Protein AF-A0AAD8AM07-F1 (afdb_monomer_lite)

Radius of gyration: 52.36 Å; chains: 1; bounding box: 135×68×161 Å

Organism: Diploptera punctata (NCBI:txid6984)

Structure (mmCIF, N/CA/C/O backbone):
data_AF-A0AAD8AM07-F1
#
_entry.id   AF-A0AAD8AM07-F1
#
loop_
_atom_site.group_PDB
_atom_site.id
_atom_site.type_symbol
_atom_site.label_atom_id
_atom_site.label_alt_id
_atom_site.label_comp_id
_atom_site.label_asym_id
_atom_site.label_entity_id
_atom_site.label_seq_id
_atom_site.pdbx_PDB_ins_code
_atom_site.Cartn_x
_atom_site.Cartn_y
_atom_site.Cartn_z
_atom_site.occupancy
_atom_site.B_iso_or_equiv
_atom_site.auth_seq_id
_atom_site.auth_comp_id
_atom_site.auth_asym_id
_atom_site.auth_atom_id
_atom_site.pdbx_PDB_model_num
ATOM 1 N N . MET A 1 1 ? 21.925 -4.176 28.863 1.00 53.84 1 MET A N 1
ATOM 2 C CA . MET A 1 1 ? 21.696 -4.651 27.479 1.00 53.84 1 MET A CA 1
ATOM 3 C C . MET A 1 1 ? 23.052 -4.731 26.820 1.00 53.84 1 MET A C 1
ATOM 5 O O . MET A 1 1 ? 23.586 -3.707 26.420 1.00 53.84 1 MET A O 1
ATOM 9 N N . GLU A 1 2 ? 23.644 -5.914 26.794 1.00 59.56 2 GLU A N 1
ATOM 10 C CA . GLU A 1 2 ? 24.938 -6.110 26.145 1.00 59.56 2 GLU A CA 1
ATOM 11 C C . GLU A 1 2 ? 24.680 -6.380 24.666 1.00 59.56 2 GLU A C 1
ATOM 13 O O . GLU A 1 2 ? 23.979 -7.328 24.315 1.00 59.56 2 GLU A O 1
ATOM 18 N N . ILE A 1 3 ? 25.144 -5.476 23.810 1.00 79.44 3 ILE A N 1
ATOM 19 C CA . ILE A 1 3 ? 25.197 -5.637 22.352 1.00 79.44 3 ILE A CA 1
ATOM 20 C C . ILE A 1 3 ? 26.490 -6.398 22.045 1.00 79.44 3 ILE A C 1
ATOM 22 O O . ILE A 1 3 ? 27.458 -6.244 22.787 1.00 79.44 3 ILE A O 1
ATOM 26 N N . SER A 1 4 ? 26.508 -7.207 20.989 1.00 85.19 4 SER A N 1
ATOM 27 C CA . SER A 1 4 ? 27.711 -7.905 20.544 1.00 85.19 4 SER A CA 1
ATOM 28 C C . SER A 1 4 ? 28.876 -6.931 20.337 1.00 85.19 4 SER A C 1
ATOM 30 O O . SER A 1 4 ? 28.717 -5.853 19.753 1.00 85.19 4 SER A O 1
ATOM 32 N N . ASP A 1 5 ? 30.066 -7.316 20.798 1.00 84.88 5 ASP A N 1
ATOM 33 C CA . ASP A 1 5 ? 31.263 -6.474 20.680 1.00 84.88 5 ASP A CA 1
ATOM 34 C C . ASP A 1 5 ? 31.643 -6.205 19.219 1.00 84.88 5 ASP A C 1
ATOM 36 O O . ASP A 1 5 ? 32.166 -5.140 18.897 1.00 84.88 5 ASP A O 1
ATOM 40 N N . SER A 1 6 ? 31.260 -7.109 18.311 1.00 86.88 6 SER A N 1
ATOM 41 C CA . SER A 1 6 ? 31.355 -6.911 16.863 1.00 86.88 6 SER A CA 1
ATOM 42 C C . SER A 1 6 ? 30.524 -5.715 16.381 1.00 86.88 6 SER A C 1
ATOM 44 O O . SER A 1 6 ? 31.067 -4.814 15.743 1.00 86.88 6 SER A O 1
ATOM 46 N N . VAL A 1 7 ? 29.230 -5.644 16.720 1.00 87.38 7 VAL A N 1
ATOM 47 C CA . VAL A 1 7 ? 28.368 -4.523 16.299 1.00 87.38 7 VAL A CA 1
ATOM 48 C C . VAL A 1 7 ? 28.801 -3.223 16.974 1.00 87.38 7 VAL A C 1
ATOM 50 O O . VAL A 1 7 ? 28.766 -2.163 16.351 1.00 87.38 7 VAL A O 1
ATOM 53 N N . ARG A 1 8 ? 29.255 -3.287 18.230 1.00 88.81 8 ARG A N 1
ATOM 54 C CA . ARG A 1 8 ? 29.805 -2.129 18.946 1.00 88.81 8 ARG A CA 1
ATOM 55 C C . ARG A 1 8 ? 31.060 -1.579 18.255 1.00 88.81 8 ARG A C 1
ATOM 57 O O . ARG A 1 8 ? 31.138 -0.372 18.039 1.00 88.81 8 ARG A O 1
ATOM 64 N N . SER A 1 9 ? 31.993 -2.447 17.868 1.00 91.69 9 SER A N 1
ATOM 65 C CA . SER A 1 9 ? 33.208 -2.076 17.131 1.00 91.69 9 SER A CA 1
ATOM 66 C C . SER A 1 9 ? 32.884 -1.465 15.760 1.00 91.69 9 SER A C 1
ATOM 68 O O . SER A 1 9 ? 33.387 -0.393 15.422 1.00 91.69 9 SER A O 1
ATOM 70 N N . ASP A 1 10 ? 31.950 -2.067 15.014 1.00 91.81 10 ASP A N 1
ATOM 71 C CA . ASP A 1 10 ? 31.496 -1.564 13.710 1.00 91.81 10 ASP A CA 1
ATOM 72 C C . ASP A 1 10 ? 30.882 -0.155 13.807 1.00 91.81 10 ASP A C 1
ATOM 74 O O . ASP A 1 10 ? 31.131 0.698 12.949 1.00 91.81 10 ASP A O 1
ATOM 78 N N . ILE A 1 11 ? 30.097 0.111 14.860 1.00 92.62 11 ILE A N 1
ATOM 79 C CA . ILE A 1 11 ? 29.501 1.432 15.120 1.00 92.62 11 ILE A CA 1
ATOM 80 C C . ILE A 1 11 ? 30.588 2.479 15.372 1.00 92.62 11 ILE A C 1
ATOM 82 O O . ILE A 1 11 ? 30.528 3.569 14.802 1.00 92.62 11 ILE A O 1
ATOM 86 N N . LEU A 1 12 ? 31.584 2.162 16.199 1.00 93.19 12 LEU A N 1
ATOM 87 C CA . LEU A 1 12 ? 32.677 3.090 16.493 1.00 93.19 12 LEU A CA 1
ATOM 88 C C . LEU A 1 12 ? 33.523 3.367 15.244 1.00 93.19 12 LEU A C 1
ATOM 90 O O . LEU A 1 12 ? 33.854 4.519 14.960 1.00 93.19 12 LEU A O 1
ATOM 94 N N . ASN A 1 13 ? 33.806 2.332 14.450 1.00 94.25 13 ASN A N 1
ATOM 95 C CA . ASN A 1 13 ? 34.569 2.460 13.214 1.00 94.25 13 ASN A CA 1
ATOM 96 C C . ASN A 1 13 ? 33.844 3.345 12.184 1.00 94.25 13 ASN A C 1
ATOM 98 O O . ASN A 1 13 ? 34.435 4.283 11.648 1.00 94.25 13 ASN A O 1
ATOM 102 N N . ILE A 1 14 ? 32.543 3.120 11.947 1.00 94.25 14 ILE A N 1
ATOM 103 C CA . ILE A 1 14 ? 31.789 3.929 10.976 1.00 94.25 14 ILE A CA 1
ATOM 104 C C . ILE A 1 14 ? 31.602 5.376 11.446 1.00 94.25 14 ILE A C 1
ATOM 106 O O . ILE A 1 14 ? 31.634 6.296 10.630 1.00 94.25 14 ILE A O 1
ATOM 110 N N . GLN A 1 15 ? 31.456 5.601 12.755 1.00 93.38 15 GLN A N 1
ATOM 111 C CA . GLN A 1 15 ? 31.396 6.947 13.328 1.00 93.38 15 GLN A CA 1
ATOM 112 C C . GLN A 1 15 ? 32.715 7.700 13.138 1.00 93.38 15 GLN A C 1
ATOM 114 O O . GLN A 1 15 ? 32.693 8.873 12.761 1.00 93.38 15 GLN A O 1
ATOM 119 N N . ASN A 1 16 ? 33.854 7.031 13.339 1.00 95.19 16 ASN A N 1
ATOM 120 C CA . ASN A 1 16 ? 35.164 7.633 13.110 1.00 95.19 16 ASN A CA 1
ATOM 121 C C . ASN A 1 16 ? 35.381 7.957 11.619 1.00 95.19 16 ASN A C 1
ATOM 123 O O . ASN A 1 16 ? 35.756 9.076 11.275 1.00 95.19 16 ASN A O 1
ATOM 127 N N . GLN A 1 17 ? 35.039 7.028 10.719 1.00 94.38 17 GLN A N 1
ATOM 128 C CA . GLN A 1 17 ? 35.132 7.252 9.271 1.00 94.38 17 GLN A CA 1
ATOM 129 C C . GLN A 1 17 ? 34.237 8.407 8.796 1.00 94.38 17 GLN A C 1
ATOM 131 O O . GLN A 1 17 ? 34.683 9.240 8.010 1.00 94.38 17 GLN A O 1
ATOM 136 N N . LEU A 1 18 ? 33.001 8.510 9.300 1.00 95.12 18 LEU A N 1
ATOM 137 C CA . LEU A 1 18 ? 32.103 9.628 8.987 1.00 95.12 18 LEU A CA 1
ATOM 138 C C . LEU A 1 18 ? 32.653 10.961 9.492 1.00 95.12 18 LEU A C 1
ATOM 140 O O . LEU A 1 18 ? 32.603 11.953 8.769 1.00 95.12 18 LEU A O 1
ATOM 144 N N . LYS A 1 19 ? 33.208 10.989 10.708 1.00 95.69 19 LYS A N 1
ATOM 145 C CA . LYS A 1 19 ? 33.821 12.194 11.276 1.00 95.69 19 LYS A CA 1
ATOM 146 C C . LYS A 1 19 ? 34.972 12.694 10.399 1.00 95.69 19 LYS A C 1
ATOM 148 O O . LYS A 1 19 ? 34.989 13.872 10.052 1.00 95.69 19 LYS A O 1
ATOM 153 N N . ILE A 1 20 ? 35.872 11.798 9.991 1.00 94.69 20 ILE A N 1
ATOM 154 C CA . ILE A 1 20 ? 37.004 12.121 9.109 1.00 94.69 20 ILE A CA 1
ATOM 155 C C . ILE A 1 20 ? 36.504 12.589 7.735 1.00 94.69 20 ILE A C 1
ATOM 157 O O . ILE A 1 20 ? 36.953 13.613 7.226 1.00 94.69 20 ILE A O 1
ATOM 161 N N . ALA A 1 21 ? 35.531 11.893 7.142 1.00 93.69 21 ALA A N 1
ATOM 162 C CA . ALA A 1 21 ? 34.984 12.254 5.835 1.00 93.69 21 ALA A CA 1
ATOM 163 C C . ALA A 1 21 ? 34.305 13.637 5.839 1.00 93.69 21 ALA A C 1
ATOM 165 O O . ALA A 1 21 ? 34.482 14.412 4.901 1.00 93.69 21 ALA A O 1
ATOM 166 N N . ILE A 1 22 ? 33.578 13.979 6.909 1.00 94.31 22 ILE A N 1
ATOM 167 C CA . ILE A 1 22 ? 32.947 15.297 7.075 1.00 94.31 22 ILE A CA 1
ATOM 168 C C . ILE A 1 22 ? 34.003 16.391 7.269 1.00 94.31 22 ILE A C 1
ATOM 170 O O . ILE A 1 22 ? 33.884 17.458 6.670 1.00 94.31 22 ILE A O 1
ATOM 174 N N . GLN A 1 23 ? 35.051 16.135 8.056 1.00 94.88 23 GLN A N 1
ATOM 175 C CA . GLN A 1 23 ? 36.167 17.075 8.213 1.00 94.88 23 GLN A CA 1
ATOM 176 C C . GLN A 1 23 ? 36.879 17.330 6.876 1.00 94.88 23 GLN A C 1
ATOM 178 O O . GLN A 1 23 ? 37.127 18.484 6.524 1.00 94.88 23 GLN A O 1
ATOM 183 N N . ASN A 1 24 ? 37.112 16.280 6.086 1.00 92.81 24 ASN A N 1
ATOM 184 C CA . ASN A 1 24 ? 37.682 16.395 4.744 1.00 92.81 24 ASN A CA 1
ATOM 185 C C . ASN A 1 24 ? 36.766 17.184 3.800 1.00 92.81 24 ASN A C 1
ATOM 187 O O . ASN A 1 24 ? 37.244 18.045 3.065 1.00 92.81 24 ASN A O 1
ATOM 191 N N . HIS A 1 25 ? 35.450 16.951 3.843 1.00 94.62 25 HIS A N 1
ATOM 192 C CA . HIS A 1 25 ? 34.481 17.718 3.056 1.00 94.62 25 HIS A CA 1
ATOM 193 C C . HIS A 1 25 ? 34.521 19.202 3.424 1.00 94.62 25 HIS A C 1
ATOM 195 O O . HIS A 1 25 ? 34.589 20.048 2.541 1.00 94.62 25 HIS A O 1
ATOM 201 N N . GLN A 1 26 ? 34.548 19.526 4.720 1.00 93.44 26 GLN A N 1
ATOM 202 C CA . GLN A 1 26 ? 34.651 20.906 5.199 1.00 93.44 26 GLN A CA 1
ATOM 203 C C . GLN A 1 26 ? 35.960 21.578 4.769 1.00 93.44 26 GLN A C 1
ATOM 205 O O . GLN A 1 26 ? 35.950 22.764 4.447 1.00 93.44 26 GLN A O 1
ATOM 210 N N . HIS A 1 27 ? 37.074 20.844 4.759 1.00 91.88 27 HIS A N 1
ATOM 211 C CA . HIS A 1 27 ? 38.362 21.354 4.294 1.00 91.88 27 HIS A CA 1
ATOM 212 C C . HIS A 1 27 ? 38.345 21.642 2.786 1.00 91.88 27 HIS A C 1
ATOM 214 O O . HIS A 1 27 ? 38.580 22.782 2.395 1.00 91.88 27 HIS A O 1
ATOM 220 N N . VAL A 1 28 ? 37.935 20.672 1.958 1.00 89.81 28 VAL A N 1
ATOM 221 C CA . VAL A 1 28 ? 37.818 20.845 0.496 1.00 89.81 28 VAL A CA 1
ATOM 222 C C . VAL A 1 28 ? 36.810 21.942 0.141 1.00 89.81 28 VAL A C 1
ATOM 224 O O . VAL A 1 28 ? 37.023 22.711 -0.791 1.00 89.81 28 VAL A O 1
ATOM 227 N N . PHE A 1 29 ? 35.721 22.063 0.901 1.00 90.94 29 PHE A N 1
ATOM 228 C CA . PHE A 1 29 ? 34.730 23.119 0.710 1.00 90.94 29 PHE A CA 1
ATOM 229 C C . PHE A 1 29 ? 35.292 24.511 1.034 1.00 90.94 29 PHE A C 1
ATOM 231 O O . PHE A 1 29 ? 35.015 25.465 0.308 1.00 90.94 29 PHE A O 1
ATOM 238 N N . LYS A 1 30 ? 36.104 24.640 2.094 1.00 89.50 30 LYS A N 1
ATOM 239 C CA . LYS A 1 30 ? 36.809 25.891 2.421 1.00 89.50 30 LYS A CA 1
ATOM 240 C C . LYS A 1 30 ? 37.814 26.268 1.330 1.00 89.50 30 LYS A C 1
ATOM 242 O O . LYS A 1 30 ? 37.826 27.423 0.926 1.00 89.50 30 LYS A O 1
ATOM 247 N N . GLU A 1 31 ? 38.586 25.309 0.819 1.00 85.31 31 GLU A N 1
ATOM 248 C CA . GLU A 1 31 ? 39.533 25.537 -0.286 1.00 85.31 31 GLU A CA 1
ATOM 249 C C . GLU A 1 31 ? 38.821 25.917 -1.594 1.00 85.31 31 GLU A C 1
ATOM 251 O O . GLU A 1 31 ? 39.222 26.859 -2.272 1.00 85.31 31 GLU A O 1
ATOM 256 N N . MET A 1 32 ? 37.701 25.260 -1.919 1.00 86.94 32 MET A N 1
ATOM 257 C CA . MET A 1 32 ? 36.869 25.614 -3.077 1.00 86.94 32 MET A CA 1
ATOM 258 C C . MET A 1 32 ? 36.262 27.020 -2.952 1.00 86.94 32 MET A C 1
ATOM 260 O O . MET A 1 32 ? 36.050 27.686 -3.963 1.00 86.94 32 MET A O 1
ATOM 264 N N . LYS A 1 33 ? 35.963 27.482 -1.731 1.00 85.44 33 LYS A N 1
ATOM 265 C CA . LYS A 1 33 ? 35.437 28.835 -1.498 1.00 85.44 33 LYS A CA 1
ATOM 266 C C . LYS A 1 33 ? 36.482 29.918 -1.791 1.00 85.44 33 LYS A C 1
ATOM 268 O O . LYS A 1 33 ? 36.090 31.010 -2.193 1.00 85.44 33 LYS A O 1
ATOM 273 N N . SER A 1 34 ? 37.767 29.613 -1.612 1.00 84.19 34 SER A N 1
ATOM 274 C CA . SER A 1 34 ? 38.872 30.501 -1.985 1.00 84.19 34 SER A CA 1
ATOM 275 C C . SER A 1 34 ? 39.080 30.546 -3.503 1.00 84.19 34 SER A C 1
ATOM 277 O O . SER A 1 34 ? 39.220 31.635 -4.045 1.00 84.19 34 SER A O 1
ATOM 279 N N . ASP A 1 35 ? 38.992 29.397 -4.192 1.00 81.31 35 ASP A N 1
ATOM 280 C CA . ASP A 1 35 ? 39.176 29.286 -5.651 1.00 81.31 35 ASP A CA 1
ATOM 281 C C . ASP A 1 35 ? 38.005 28.557 -6.354 1.00 81.31 35 ASP A C 1
ATOM 283 O O . ASP A 1 35 ? 38.087 27.364 -6.683 1.00 81.31 35 ASP A O 1
ATOM 287 N N . PRO A 1 36 ? 36.899 29.262 -6.664 1.00 76.81 36 PRO A N 1
ATOM 288 C CA . PRO A 1 36 ? 35.655 28.649 -7.145 1.00 76.81 36 PRO A CA 1
ATOM 289 C C . PRO A 1 36 ? 35.724 28.067 -8.566 1.00 76.81 36 PRO A C 1
ATOM 291 O O . PRO A 1 36 ? 34.821 27.330 -8.974 1.00 76.81 36 PRO A O 1
ATOM 294 N N . ASN A 1 37 ? 36.782 28.348 -9.331 1.00 82.25 37 ASN A N 1
ATOM 295 C CA . ASN A 1 37 ? 36.983 27.810 -10.683 1.00 82.25 37 ASN A CA 1
ATOM 296 C C . ASN A 1 37 ? 37.936 26.607 -10.738 1.00 82.25 37 ASN A C 1
ATOM 298 O O . ASN A 1 37 ? 38.132 26.037 -11.812 1.00 82.25 37 ASN A O 1
ATOM 302 N N . ASN A 1 38 ? 38.469 26.152 -9.601 1.00 87.12 38 ASN A N 1
ATOM 303 C CA . ASN A 1 38 ? 39.358 24.998 -9.567 1.00 87.12 38 ASN A CA 1
ATOM 304 C C . ASN A 1 38 ? 38.583 23.682 -9.819 1.00 87.12 38 ASN A C 1
ATOM 306 O O . ASN A 1 38 ? 37.911 23.132 -8.942 1.00 87.12 38 ASN A O 1
ATOM 310 N N . VAL A 1 39 ? 38.685 23.163 -11.049 1.00 85.00 39 VAL A N 1
ATOM 311 C CA . VAL A 1 39 ? 38.018 21.927 -11.507 1.00 85.00 39 VAL A CA 1
ATOM 312 C C . VAL A 1 39 ? 38.441 20.708 -10.678 1.00 85.00 39 VAL A C 1
ATOM 314 O O . VAL A 1 39 ? 37.627 19.817 -10.419 1.00 85.00 39 VAL A O 1
ATOM 317 N N . GLN A 1 40 ? 39.691 20.672 -10.209 1.00 86.88 40 GLN A N 1
ATOM 318 C CA . GLN A 1 40 ? 40.207 19.573 -9.395 1.00 86.88 40 GLN A CA 1
ATOM 319 C C . GLN A 1 40 ? 39.547 19.545 -8.010 1.00 86.88 40 GLN A C 1
ATOM 321 O O . GLN A 1 40 ? 39.168 18.469 -7.543 1.00 86.88 40 GLN A O 1
ATOM 326 N N . MET A 1 41 ? 39.337 20.710 -7.389 1.00 84.50 41 MET A N 1
ATOM 327 C CA . MET A 1 41 ? 38.652 20.817 -6.094 1.00 84.50 41 MET A CA 1
ATOM 328 C C . MET A 1 41 ? 37.174 20.447 -6.196 1.00 84.50 41 MET A C 1
ATOM 330 O O . MET A 1 41 ? 36.679 19.701 -5.355 1.00 84.50 41 MET A O 1
ATOM 334 N N . LYS A 1 42 ? 36.492 20.841 -7.279 1.00 86.88 42 LYS A N 1
ATOM 335 C CA . LYS A 1 42 ? 35.113 20.396 -7.558 1.00 86.88 42 LYS A CA 1
ATOM 336 C C . LYS A 1 42 ? 35.017 18.875 -7.691 1.00 86.88 42 LYS A C 1
ATOM 338 O O . LYS A 1 42 ? 34.128 18.256 -7.111 1.00 86.88 42 LYS A O 1
ATOM 343 N N . LYS A 1 43 ? 35.960 18.249 -8.405 1.00 90.31 43 LYS A N 1
ATOM 344 C CA . LYS A 1 43 ? 36.014 16.785 -8.552 1.00 90.31 43 LYS A CA 1
ATOM 345 C C . LYS A 1 43 ? 36.290 16.085 -7.216 1.00 90.31 43 LYS A C 1
ATOM 347 O O . LYS A 1 43 ? 35.668 15.063 -6.926 1.00 90.31 43 LYS A O 1
ATOM 352 N N . ARG A 1 44 ? 37.188 16.636 -6.391 1.00 89.75 44 ARG A N 1
ATOM 353 C CA . ARG A 1 44 ? 37.459 16.135 -5.033 1.00 89.75 44 ARG A CA 1
ATOM 354 C C . ARG A 1 44 ? 36.240 16.282 -4.122 1.00 89.75 44 ARG A C 1
ATOM 356 O O . ARG A 1 44 ? 35.928 15.330 -3.416 1.00 89.75 44 ARG A O 1
ATOM 363 N N . LEU A 1 45 ? 35.518 17.402 -4.186 1.00 90.25 45 LEU A N 1
ATOM 364 C CA . LEU A 1 45 ? 34.314 17.646 -3.389 1.00 90.25 45 LEU A CA 1
ATOM 365 C C . LEU A 1 45 ? 33.237 16.593 -3.665 1.00 90.25 45 LEU A C 1
ATOM 367 O O . LEU A 1 45 ? 32.797 15.925 -2.733 1.00 90.25 45 LEU A O 1
ATOM 371 N N . VAL A 1 46 ? 32.912 16.363 -4.942 1.00 91.88 46 VAL A N 1
ATOM 372 C CA . VAL A 1 46 ? 31.957 15.321 -5.360 1.00 91.88 46 VAL A CA 1
ATOM 373 C C . VAL A 1 46 ? 32.425 13.928 -4.916 1.00 91.88 46 VAL A C 1
ATOM 375 O O . VAL A 1 46 ? 31.623 13.095 -4.494 1.00 91.88 46 VAL A O 1
ATOM 378 N N . GLY A 1 47 ? 33.734 13.659 -4.964 1.00 92.00 47 GLY A N 1
ATOM 379 C CA . GLY A 1 47 ? 34.313 12.412 -4.459 1.00 92.00 47 GLY A CA 1
ATOM 380 C C . GLY A 1 47 ? 34.099 12.214 -2.955 1.00 92.00 47 GLY A C 1
ATOM 381 O O . GLY A 1 47 ? 33.689 11.133 -2.528 1.00 92.00 47 GLY A O 1
ATOM 382 N N . VAL A 1 48 ? 34.327 13.257 -2.153 1.00 92.62 48 VAL A N 1
ATOM 383 C CA . VAL A 1 48 ? 34.119 13.207 -0.698 1.00 92.62 48 VAL A CA 1
ATOM 384 C C . VAL A 1 48 ? 32.628 13.129 -0.352 1.00 92.62 48 VAL A C 1
ATOM 386 O O . VAL A 1 48 ? 32.254 12.361 0.532 1.00 92.62 48 VAL A O 1
ATOM 389 N N . GLU A 1 49 ? 31.758 13.838 -1.071 1.00 91.88 49 GLU A N 1
ATOM 390 C CA . GLU A 1 49 ? 30.298 13.747 -0.913 1.00 91.88 49 GLU A CA 1
ATOM 391 C C . GLU A 1 49 ? 29.789 12.324 -1.173 1.00 91.88 49 GLU A C 1
ATOM 393 O O . GLU A 1 49 ? 29.076 11.753 -0.344 1.00 91.88 49 GLU A O 1
ATOM 398 N N . ASN A 1 50 ? 30.229 11.699 -2.269 1.00 93.44 50 ASN A N 1
ATOM 399 C CA . ASN A 1 50 ? 29.904 10.305 -2.576 1.00 93.44 50 ASN A CA 1
ATOM 400 C C . ASN A 1 50 ? 30.422 9.342 -1.498 1.00 93.44 50 ASN A C 1
ATOM 402 O O . ASN A 1 50 ? 29.738 8.380 -1.141 1.00 93.44 50 ASN A O 1
ATOM 406 N N . HIS A 1 51 ? 31.609 9.606 -0.944 1.00 95.31 51 HIS A N 1
ATOM 407 C CA . HIS A 1 51 ? 32.162 8.814 0.151 1.00 95.31 51 HIS A CA 1
ATOM 408 C C . HIS A 1 51 ? 31.322 8.936 1.435 1.00 95.31 51 HIS A C 1
ATOM 410 O O . HIS A 1 51 ? 31.014 7.917 2.053 1.00 95.31 51 HIS A O 1
ATOM 416 N N . ILE A 1 52 ? 30.871 10.143 1.800 1.00 94.38 52 ILE A N 1
ATOM 417 C CA . ILE A 1 52 ? 29.971 10.371 2.946 1.00 94.38 52 ILE A CA 1
ATOM 418 C C . ILE A 1 52 ? 28.647 9.620 2.756 1.00 94.38 52 ILE A C 1
ATOM 420 O O . ILE A 1 52 ? 28.181 8.947 3.678 1.00 94.38 52 ILE A O 1
ATOM 424 N N . VAL A 1 53 ? 28.059 9.680 1.557 1.00 94.94 53 VAL A N 1
ATOM 425 C CA . VAL A 1 53 ? 26.821 8.950 1.237 1.00 94.94 53 VAL A CA 1
ATOM 426 C C . VAL A 1 53 ? 27.024 7.439 1.381 1.00 94.94 53 VAL A C 1
ATOM 428 O O . VAL A 1 53 ? 26.204 6.765 2.009 1.00 94.94 53 VAL A O 1
ATOM 431 N N . LEU A 1 54 ? 28.135 6.900 0.869 1.00 95.12 54 LEU A N 1
ATOM 432 C CA . LEU A 1 54 ? 28.469 5.480 0.992 1.00 95.12 54 LEU A CA 1
ATOM 433 C C . LEU A 1 54 ? 28.641 5.051 2.459 1.00 95.12 54 LEU A C 1
ATOM 435 O O . LEU A 1 54 ? 28.125 4.005 2.861 1.00 95.12 54 LEU A O 1
ATOM 439 N N . LEU A 1 55 ? 29.323 5.860 3.274 1.00 94.19 55 LEU A N 1
ATOM 440 C CA . LEU A 1 55 ? 29.453 5.621 4.713 1.00 94.19 55 LEU A CA 1
ATOM 441 C C . LEU A 1 55 ? 28.090 5.666 5.424 1.00 94.19 55 LEU A C 1
ATOM 443 O O . LEU A 1 55 ? 27.830 4.839 6.298 1.00 94.19 55 LEU A O 1
ATOM 447 N N . GLY A 1 56 ? 27.182 6.552 5.006 1.00 92.94 56 GLY A N 1
ATOM 448 C CA . GLY A 1 56 ? 25.803 6.600 5.502 1.00 92.94 56 GLY A CA 1
ATOM 449 C C . GLY A 1 56 ? 24.998 5.332 5.186 1.00 92.94 56 GLY A C 1
ATOM 450 O O . GLY A 1 56 ? 24.252 4.836 6.035 1.00 92.94 56 GLY A O 1
ATOM 451 N N . VAL A 1 57 ? 25.185 4.742 3.999 1.00 93.50 57 VAL A N 1
ATOM 452 C CA . VAL A 1 57 ? 24.573 3.447 3.643 1.00 93.50 57 VAL A CA 1
ATOM 453 C C . VAL A 1 57 ? 25.111 2.323 4.536 1.00 93.50 57 VAL A C 1
ATOM 455 O O . VAL A 1 57 ? 24.317 1.562 5.093 1.00 93.50 57 VAL A O 1
ATOM 458 N N . LYS A 1 58 ? 26.432 2.262 4.755 1.00 92.88 58 LYS A N 1
ATOM 459 C CA . LYS A 1 58 ? 27.053 1.290 5.675 1.00 92.88 58 LYS A CA 1
ATOM 460 C C . LYS A 1 58 ? 26.559 1.465 7.117 1.00 92.88 58 LYS A C 1
ATOM 462 O O . LYS A 1 58 ? 26.237 0.486 7.787 1.00 92.88 58 LYS A O 1
ATOM 467 N N . GLN A 1 59 ? 26.413 2.705 7.588 1.00 93.88 59 GLN A N 1
ATOM 468 C CA . GLN A 1 59 ? 25.856 3.004 8.911 1.00 93.88 59 GLN A CA 1
ATOM 469 C C . GLN A 1 59 ? 24.417 2.488 9.048 1.00 93.88 59 GLN A C 1
ATOM 471 O O . GLN A 1 59 ? 24.061 1.898 10.070 1.00 93.88 59 GLN A O 1
ATOM 476 N N . LYS A 1 60 ? 23.588 2.663 8.012 1.00 92.62 60 LYS A N 1
ATOM 477 C CA . LYS A 1 60 ? 22.208 2.158 7.988 1.00 92.62 60 LYS A CA 1
ATOM 478 C C . LYS A 1 60 ? 22.153 0.634 8.107 1.00 92.62 60 LYS A C 1
ATOM 480 O O . LYS A 1 60 ? 21.287 0.111 8.809 1.00 92.62 60 LYS A O 1
ATOM 485 N N . GLU A 1 61 ? 23.073 -0.072 7.461 1.00 93.12 61 GLU A N 1
ATOM 486 C CA . GLU A 1 61 ? 23.185 -1.528 7.558 1.00 93.12 61 GLU A CA 1
ATOM 487 C C . GLU A 1 61 ? 23.572 -1.983 8.974 1.00 93.12 61 GLU A C 1
ATOM 489 O O . GLU A 1 61 ? 22.919 -2.863 9.541 1.00 93.12 61 GLU A O 1
ATOM 494 N N . ILE A 1 62 ? 24.566 -1.331 9.587 1.00 92.12 62 ILE A N 1
ATOM 495 C CA . ILE A 1 62 ? 25.000 -1.600 10.968 1.00 92.12 62 ILE A CA 1
ATOM 496 C C . ILE A 1 62 ? 23.854 -1.346 11.961 1.00 92.12 62 ILE A C 1
ATOM 498 O O . ILE A 1 62 ? 23.569 -2.187 12.813 1.00 92.12 62 ILE A O 1
ATOM 502 N N . VAL A 1 63 ? 23.123 -0.235 11.815 1.00 91.81 63 VAL A N 1
ATOM 503 C CA . VAL A 1 63 ? 21.931 0.063 12.631 1.00 91.81 63 VAL A CA 1
ATOM 504 C C . VAL A 1 63 ? 20.831 -0.984 12.416 1.00 91.81 63 VAL A C 1
ATOM 506 O O . VAL A 1 63 ? 20.120 -1.343 13.356 1.00 91.81 63 VAL A O 1
ATOM 509 N N . GLY A 1 64 ? 20.692 -1.510 11.197 1.00 90.25 64 GLY A N 1
ATOM 510 C CA . GLY A 1 64 ? 19.801 -2.627 10.893 1.00 90.25 64 GLY A CA 1
ATOM 511 C C . GLY A 1 64 ? 20.183 -3.906 11.643 1.00 90.25 64 GLY A C 1
ATOM 512 O O . GLY A 1 64 ? 19.313 -4.540 12.245 1.00 90.25 64 GLY A O 1
ATOM 513 N N . ARG A 1 65 ? 21.476 -4.259 11.663 1.00 89.69 65 ARG A N 1
ATOM 514 C CA . ARG A 1 65 ? 22.007 -5.392 12.444 1.00 89.69 65 ARG A CA 1
ATOM 515 C C . ARG A 1 65 ? 21.772 -5.200 13.945 1.00 89.69 65 ARG A C 1
ATOM 517 O O . ARG A 1 65 ? 21.229 -6.096 14.586 1.00 89.69 65 ARG A O 1
ATOM 524 N N . LEU A 1 66 ? 22.042 -4.005 14.471 1.00 89.81 66 LEU A N 1
ATOM 525 C CA . LEU A 1 66 ? 21.796 -3.654 15.872 1.00 89.81 66 LEU A CA 1
ATOM 526 C C . LEU A 1 66 ? 20.322 -3.831 16.273 1.00 89.81 66 LEU A C 1
ATOM 528 O O . LEU A 1 66 ? 20.021 -4.432 17.301 1.00 89.81 66 LEU A O 1
ATOM 532 N N . ARG A 1 67 ? 19.382 -3.338 15.454 1.00 89.69 67 ARG A N 1
ATOM 533 C CA . ARG A 1 67 ? 17.939 -3.484 15.722 1.00 89.69 67 ARG A CA 1
ATOM 534 C C . ARG A 1 67 ? 17.508 -4.948 15.748 1.00 89.69 67 ARG A C 1
ATOM 536 O O . ARG A 1 67 ? 16.710 -5.323 16.603 1.00 89.69 67 ARG A O 1
ATOM 543 N N . LYS A 1 68 ? 18.033 -5.773 14.834 1.00 88.88 68 LYS A N 1
ATOM 544 C CA . LYS A 1 68 ? 17.765 -7.219 14.820 1.00 88.88 68 LYS A CA 1
ATOM 545 C C . LYS A 1 68 ? 18.278 -7.886 16.096 1.00 88.88 68 LYS A C 1
ATOM 547 O O . LYS A 1 68 ? 17.529 -8.643 16.700 1.00 88.88 68 LYS A O 1
ATOM 552 N N . GLU A 1 69 ? 19.492 -7.550 16.529 1.00 86.88 69 GLU A N 1
ATOM 553 C CA . GLU A 1 69 ? 20.112 -8.139 17.720 1.00 86.88 69 GLU A CA 1
ATOM 554 C C . GLU A 1 69 ? 19.393 -7.750 19.024 1.00 86.88 69 GLU A C 1
ATOM 556 O O . GLU A 1 69 ? 19.179 -8.584 19.907 1.00 86.88 69 GLU A O 1
ATOM 561 N N . ILE A 1 70 ? 18.962 -6.490 19.137 1.00 86.06 70 ILE A N 1
ATOM 562 C CA . ILE A 1 70 ? 18.159 -6.024 20.274 1.00 86.06 70 ILE A CA 1
ATOM 563 C C . ILE A 1 70 ? 16.815 -6.759 20.296 1.00 86.06 70 ILE A C 1
ATOM 565 O O . ILE A 1 70 ? 16.438 -7.307 21.329 1.00 86.06 70 ILE A O 1
ATOM 569 N N . ASN A 1 71 ? 16.129 -6.843 19.152 1.00 83.50 71 ASN A N 1
ATOM 570 C CA . ASN A 1 71 ? 14.833 -7.512 19.061 1.00 83.50 71 ASN A CA 1
ATOM 571 C C . ASN A 1 71 ? 14.926 -9.006 19.395 1.00 83.50 71 ASN A C 1
ATOM 573 O O . ASN A 1 71 ? 14.081 -9.501 20.139 1.00 83.50 71 ASN A O 1
ATOM 577 N N . SER A 1 72 ? 15.959 -9.710 18.914 1.00 81.56 72 SER A N 1
ATOM 578 C CA . SER A 1 72 ? 16.171 -11.125 19.243 1.00 81.56 72 SER A CA 1
ATOM 579 C C . SER A 1 72 ? 16.462 -11.339 20.730 1.00 81.56 72 SER A C 1
ATOM 581 O O . SER A 1 72 ? 16.002 -12.309 21.329 1.00 81.56 72 SER A O 1
ATOM 583 N N . LYS A 1 73 ? 17.189 -10.419 21.374 1.00 77.50 73 LYS A N 1
ATOM 584 C CA . LYS A 1 73 ? 17.454 -10.492 22.819 1.00 77.50 73 LYS A CA 1
ATOM 585 C C . LYS A 1 73 ? 16.198 -10.193 23.642 1.00 77.50 73 LYS A C 1
ATOM 587 O O . LYS A 1 73 ? 15.954 -10.867 24.642 1.00 77.50 73 LYS A O 1
ATOM 592 N N . THR A 1 74 ? 15.361 -9.250 23.210 1.00 78.00 74 THR A N 1
ATOM 593 C CA . THR A 1 74 ? 14.069 -8.959 23.851 1.00 78.00 74 THR A CA 1
ATOM 594 C C . THR A 1 74 ? 13.098 -10.134 23.732 1.00 78.00 74 THR A C 1
ATOM 596 O O . THR A 1 74 ? 12.458 -10.488 24.722 1.00 78.00 74 THR A O 1
ATOM 599 N N . THR A 1 75 ? 13.016 -10.783 22.565 1.00 73.31 75 THR A N 1
ATOM 600 C CA . THR A 1 75 ? 12.158 -11.963 22.368 1.00 73.31 75 THR A CA 1
ATOM 601 C C . THR A 1 75 ? 12.642 -13.143 23.199 1.00 73.31 75 THR A C 1
ATOM 603 O O . THR A 1 75 ? 11.838 -13.768 23.882 1.00 73.31 75 THR A O 1
ATOM 606 N N . ASN A 1 76 ? 13.952 -13.402 23.231 1.00 72.12 76 ASN A N 1
ATOM 607 C CA . ASN A 1 76 ? 14.521 -14.492 24.027 1.00 72.12 76 ASN A CA 1
ATOM 608 C C . ASN A 1 76 ? 14.326 -14.262 25.530 1.00 72.12 76 ASN A C 1
ATOM 610 O O . ASN A 1 76 ? 13.980 -15.193 26.252 1.00 72.12 76 ASN A O 1
ATOM 614 N N . ARG A 1 77 ? 14.448 -13.016 26.007 1.00 73.38 77 ARG A N 1
ATOM 615 C CA . ARG A 1 77 ? 14.150 -12.670 27.404 1.00 73.38 77 ARG A CA 1
ATOM 616 C C . ARG A 1 77 ? 12.665 -12.849 27.732 1.00 73.38 77 ARG A C 1
ATOM 618 O O . ARG A 1 77 ? 12.345 -13.364 28.797 1.00 73.38 77 ARG A O 1
ATOM 625 N N . ALA A 1 78 ? 11.761 -12.480 26.825 1.00 70.56 78 ALA A N 1
ATOM 626 C CA . ALA A 1 78 ? 10.324 -12.705 27.001 1.00 70.56 78 ALA A CA 1
ATOM 627 C C . ALA A 1 78 ? 9.965 -14.203 27.024 1.00 70.56 78 ALA A C 1
ATOM 629 O O . ALA A 1 78 ? 9.127 -14.624 27.820 1.00 70.56 78 ALA A O 1
ATOM 630 N N . LEU A 1 79 ? 10.626 -15.014 26.193 1.00 71.19 79 LEU A N 1
ATOM 631 C CA . LEU A 1 79 ? 10.470 -16.470 26.181 1.00 71.19 79 LEU A CA 1
ATOM 632 C C . LEU A 1 79 ? 11.024 -17.117 27.457 1.00 71.19 79 LEU A C 1
ATOM 634 O O . LEU A 1 79 ? 10.356 -17.974 28.026 1.00 71.19 79 LEU A O 1
ATOM 638 N N . ALA A 1 80 ? 12.177 -16.665 27.957 1.00 67.44 80 ALA A N 1
ATOM 639 C CA . ALA A 1 80 ? 12.738 -17.135 29.224 1.00 67.44 80 ALA A CA 1
ATOM 640 C C . ALA A 1 80 ? 11.818 -16.806 30.413 1.00 67.44 80 ALA A C 1
ATOM 642 O O . ALA A 1 80 ? 11.520 -17.679 31.224 1.00 67.44 80 ALA A O 1
ATOM 643 N N . VAL A 1 81 ? 11.284 -15.580 30.476 1.00 70.38 81 VAL A N 1
ATOM 644 C CA . VAL A 1 81 ? 10.315 -15.174 31.511 1.00 70.38 81 VAL A CA 1
ATOM 645 C C . VAL A 1 81 ? 9.030 -16.003 31.425 1.00 70.38 81 VAL A C 1
ATOM 647 O O . VAL A 1 81 ? 8.498 -16.419 32.451 1.00 70.38 81 VAL A O 1
ATOM 650 N N . ARG A 1 82 ? 8.551 -16.302 30.210 1.00 70.19 82 ARG A N 1
ATOM 651 C CA . ARG A 1 82 ? 7.385 -17.171 29.997 1.00 70.19 82 ARG A CA 1
ATOM 652 C C . ARG A 1 82 ? 7.652 -18.613 30.435 1.00 70.19 82 ARG A C 1
ATOM 654 O O . ARG A 1 82 ? 6.785 -19.210 31.060 1.00 70.19 82 ARG A O 1
ATOM 661 N N . SER A 1 83 ? 8.835 -19.151 30.141 1.00 67.81 83 SER A N 1
ATOM 662 C CA . SER A 1 83 ? 9.246 -20.496 30.559 1.00 67.81 83 SER A CA 1
ATOM 663 C C . SER A 1 83 ? 9.306 -20.619 32.082 1.00 67.81 83 SER A C 1
ATOM 665 O O . SER A 1 83 ? 8.770 -21.570 32.635 1.00 67.81 83 SER A O 1
ATOM 667 N N . VAL A 1 84 ? 9.888 -19.630 32.768 1.00 68.69 84 VAL A N 1
ATOM 668 C CA . VAL A 1 84 ? 9.951 -19.602 34.240 1.00 68.69 84 VAL A CA 1
ATOM 669 C C . VAL A 1 84 ? 8.553 -19.455 34.856 1.00 68.69 84 VAL A C 1
ATOM 671 O O . VAL A 1 84 ? 8.241 -20.128 35.833 1.00 68.69 84 VAL A O 1
ATOM 674 N N . ALA A 1 85 ? 7.676 -18.638 34.263 1.00 62.22 85 ALA A N 1
ATOM 675 C CA . ALA A 1 85 ? 6.291 -18.494 34.720 1.00 62.22 85 ALA A CA 1
ATOM 676 C C . ALA A 1 85 ? 5.471 -19.793 34.573 1.00 62.22 85 ALA A C 1
ATOM 678 O O . ALA A 1 85 ? 4.671 -20.108 35.453 1.00 62.22 85 ALA A O 1
ATOM 679 N N . LEU A 1 86 ? 5.702 -20.562 33.500 1.00 66.75 86 LEU A N 1
ATOM 680 C CA . LEU A 1 86 ? 5.103 -21.885 33.284 1.00 66.75 86 LEU A CA 1
ATOM 681 C C . LEU A 1 86 ? 5.594 -22.909 34.317 1.00 66.75 86 LEU A C 1
ATOM 683 O O . LEU A 1 86 ? 4.780 -23.648 34.865 1.00 66.75 86 LEU A O 1
ATOM 687 N N . SER A 1 87 ? 6.893 -22.917 34.637 1.00 65.56 87 SER A N 1
ATOM 688 C CA . SER A 1 87 ? 7.462 -23.793 35.675 1.00 65.56 87 SER A CA 1
ATOM 689 C C . SER A 1 87 ? 6.946 -23.485 37.086 1.00 65.56 87 SER A C 1
ATOM 691 O O . SER A 1 87 ? 6.905 -24.380 37.921 1.00 65.56 87 SER A O 1
ATOM 693 N N . LEU A 1 88 ? 6.518 -22.246 37.349 1.00 66.00 88 LEU A N 1
ATOM 694 C CA . LEU A 1 88 ? 5.933 -21.821 38.628 1.00 66.00 88 LEU A CA 1
ATOM 695 C C . LEU A 1 88 ? 4.397 -21.941 38.671 1.00 66.00 88 LEU A C 1
ATOM 697 O O . LEU A 1 88 ? 3.771 -21.446 39.605 1.00 66.00 88 LEU A O 1
ATOM 701 N N . GLY A 1 89 ? 3.767 -22.567 37.668 1.00 47.06 89 GLY A N 1
ATOM 702 C CA . GLY A 1 89 ? 2.314 -22.776 37.637 1.00 47.06 89 GLY A CA 1
ATOM 703 C C . GLY A 1 89 ? 1.481 -21.499 37.465 1.00 47.06 89 GLY A C 1
ATOM 704 O O . GLY A 1 89 ? 0.259 -21.532 37.615 1.00 47.06 89 GLY A O 1
ATOM 705 N N . LEU A 1 90 ? 2.106 -20.366 37.124 1.00 51.81 90 LEU A N 1
ATOM 706 C CA . LEU A 1 90 ? 1.426 -19.086 36.932 1.00 51.81 90 LEU A CA 1
ATOM 707 C C . LEU A 1 90 ? 0.868 -19.017 35.507 1.00 51.81 90 LEU A C 1
ATOM 709 O O . LEU A 1 90 ? 1.485 -18.468 34.589 1.00 51.81 90 LEU A O 1
ATOM 713 N N . ASN A 1 91 ? -0.312 -19.604 35.306 1.00 49.47 91 ASN A N 1
ATOM 714 C CA . ASN A 1 91 ? -0.986 -19.603 34.013 1.00 49.47 91 ASN A CA 1
ATOM 715 C C . ASN A 1 91 ? -1.620 -18.225 33.745 1.00 49.47 91 ASN A C 1
ATOM 717 O O . ASN A 1 91 ? -2.770 -17.954 34.086 1.00 49.47 91 ASN A O 1
ATOM 721 N N . ASN A 1 92 ? -0.839 -17.318 33.157 1.00 52.34 92 ASN A N 1
ATOM 722 C CA . ASN A 1 92 ? -1.259 -15.948 32.882 1.00 52.34 92 ASN A CA 1
ATOM 723 C C . ASN A 1 92 ? -1.786 -15.794 31.448 1.00 52.34 92 ASN A C 1
ATOM 725 O O . ASN A 1 92 ? -1.024 -15.540 30.516 1.00 52.34 92 ASN A O 1
ATOM 729 N N . ASN A 1 93 ? -3.113 -15.814 31.296 1.00 50.16 93 ASN A N 1
ATOM 730 C CA . ASN A 1 93 ? -3.813 -15.268 30.122 1.00 50.16 93 ASN A CA 1
ATOM 731 C C . ASN A 1 93 ? -3.982 -13.732 30.178 1.00 50.16 93 ASN A C 1
ATOM 733 O O . ASN A 1 93 ? -4.781 -13.163 29.439 1.00 50.16 93 ASN A O 1
ATOM 737 N N . ALA A 1 94 ? -3.224 -13.035 31.028 1.00 46.06 94 ALA A N 1
ATOM 738 C CA . ALA A 1 94 ? -3.363 -11.596 31.230 1.00 46.06 94 ALA A CA 1
ATOM 739 C C . ALA A 1 94 ? -2.022 -10.914 31.538 1.00 46.06 94 ALA A C 1
ATOM 741 O O . ALA A 1 94 ? -1.830 -10.403 32.630 1.00 46.06 94 ALA A O 1
ATOM 742 N N . VAL A 1 95 ? -1.081 -10.879 30.587 1.00 39.59 95 VAL A N 1
ATOM 743 C CA . VAL A 1 95 ? 0.055 -9.938 30.653 1.00 39.59 95 VAL A CA 1
ATOM 744 C C . VAL A 1 95 ? 0.420 -9.481 29.239 1.00 39.59 95 VAL A C 1
ATOM 746 O O . VAL A 1 95 ? 1.375 -9.955 28.629 1.00 39.59 95 VAL A O 1
ATOM 749 N N . ASN A 1 96 ? -0.344 -8.527 28.709 1.00 37.69 96 ASN A N 1
ATOM 750 C CA . ASN A 1 96 ? 0.199 -7.558 27.760 1.00 37.69 96 ASN A CA 1
ATOM 751 C C . ASN A 1 96 ? 0.647 -6.334 28.570 1.00 37.69 96 ASN A C 1
ATOM 753 O O . ASN A 1 96 ? -0.039 -5.317 28.604 1.00 37.69 96 ASN A O 1
ATOM 757 N N . ILE A 1 97 ? 1.782 -6.447 29.266 1.00 38.34 97 ILE A N 1
ATOM 758 C CA . ILE A 1 97 ? 2.511 -5.268 29.745 1.00 38.34 97 ILE A CA 1
ATOM 759 C C . ILE A 1 97 ? 3.293 -4.749 28.540 1.00 38.34 97 ILE A C 1
ATOM 761 O O . ILE A 1 97 ? 4.456 -5.084 28.318 1.00 38.34 97 ILE A O 1
ATOM 765 N N . GLN A 1 98 ? 2.616 -3.949 27.721 1.00 37.19 98 GLN A N 1
ATOM 766 C CA . GLN A 1 98 ? 3.300 -2.949 26.921 1.00 37.19 98 GLN A CA 1
ATOM 767 C C . GLN A 1 98 ? 3.569 -1.749 27.820 1.00 37.19 98 GLN A C 1
ATOM 769 O O . GLN A 1 98 ? 2.672 -1.144 28.401 1.00 37.19 98 GLN A O 1
ATOM 774 N N . ASN A 1 99 ? 4.857 -1.466 27.947 1.00 35.03 99 ASN A N 1
ATOM 775 C CA . ASN A 1 99 ? 5.430 -0.348 28.661 1.00 35.03 99 ASN A CA 1
ATOM 776 C C . ASN A 1 99 ? 4.839 0.972 28.129 1.00 35.03 99 ASN A C 1
ATOM 778 O O . ASN A 1 99 ? 5.030 1.326 26.964 1.00 35.03 99 ASN A O 1
ATOM 782 N N . ASN A 1 100 ? 4.109 1.679 28.990 1.00 35.19 100 ASN A N 1
ATOM 783 C CA . ASN A 1 100 ? 3.628 3.033 28.755 1.00 35.19 100 ASN A CA 1
ATOM 784 C C . ASN A 1 100 ? 4.796 4.016 28.899 1.00 35.19 100 ASN A C 1
ATOM 786 O O . ASN A 1 100 ? 5.106 4.441 30.006 1.00 35.19 100 ASN A O 1
ATOM 790 N N . ASN A 1 101 ? 5.370 4.454 27.779 1.00 36.31 101 ASN A N 1
ATOM 791 C CA . ASN A 1 101 ? 5.979 5.780 27.706 1.00 36.31 101 ASN A CA 1
ATOM 792 C C . ASN A 1 101 ? 5.012 6.698 26.961 1.00 36.31 101 ASN A C 1
ATOM 794 O O . ASN A 1 101 ? 4.799 6.566 25.757 1.00 36.31 101 ASN A O 1
ATOM 798 N N . LYS A 1 102 ? 4.401 7.616 27.716 1.00 39.16 102 LYS A N 1
ATOM 799 C CA . LYS A 1 102 ? 3.573 8.710 27.209 1.00 39.16 102 LYS A CA 1
ATOM 800 C C . LYS A 1 102 ? 4.376 9.544 26.208 1.00 39.16 102 LYS A C 1
ATOM 802 O O . LYS A 1 102 ? 5.272 10.280 26.608 1.00 39.16 102 LYS A O 1
ATOM 807 N N . THR A 1 103 ? 3.963 9.541 24.946 1.00 32.09 103 THR A N 1
ATOM 808 C CA . THR A 1 103 ? 3.980 10.754 24.128 1.00 32.09 103 THR A CA 1
ATOM 809 C C . THR A 1 103 ? 2.621 10.937 23.475 1.00 32.09 103 THR A C 1
ATOM 811 O O . THR A 1 103 ? 2.040 10.056 22.846 1.00 32.09 103 THR A O 1
ATOM 814 N N . ASN A 1 104 ? 2.091 12.119 23.738 1.00 32.78 104 ASN A N 1
ATOM 815 C CA . ASN A 1 104 ? 0.829 12.632 23.273 1.00 32.78 104 ASN A CA 1
ATOM 816 C C . ASN A 1 104 ? 0.809 12.749 21.734 1.00 32.78 104 ASN A C 1
ATOM 818 O O . ASN A 1 104 ? 1.601 13.485 21.157 1.00 32.78 104 ASN A O 1
ATOM 822 N N . ASN A 1 105 ? -0.236 12.155 21.151 1.00 36.41 105 ASN A N 1
ATOM 823 C CA . ASN A 1 105 ? -1.235 12.847 20.330 1.00 36.41 105 ASN A CA 1
ATOM 824 C C . ASN A 1 105 ? -1.191 12.738 18.787 1.00 36.41 105 ASN A C 1
ATOM 826 O O . ASN A 1 105 ? -0.159 12.785 18.128 1.00 36.41 105 ASN A O 1
ATOM 830 N N . VAL A 1 106 ? -2.432 12.752 18.286 1.00 30.56 106 VAL A N 1
ATOM 831 C CA . VAL A 1 106 ? -2.950 13.157 16.969 1.00 30.56 106 VAL A CA 1
ATOM 832 C C . VAL A 1 106 ? -2.917 12.144 15.821 1.00 30.56 106 VAL A C 1
ATOM 834 O O . VAL A 1 106 ? -2.041 12.115 14.964 1.00 30.56 106 VAL A O 1
ATOM 837 N N . VAL A 1 107 ? -4.032 11.414 15.743 1.00 30.86 107 VAL A N 1
ATOM 838 C CA . VAL A 1 107 ? -4.657 10.962 14.496 1.00 30.86 107 VAL A CA 1
ATOM 839 C C . VAL A 1 107 ? -4.939 12.180 13.610 1.00 30.86 107 VAL A C 1
ATOM 841 O O . VAL A 1 107 ? -5.805 12.996 13.925 1.00 30.86 107 VAL A O 1
ATOM 844 N N . SER A 1 108 ? -4.232 12.275 12.487 1.00 29.48 108 SER A N 1
ATOM 845 C CA . SER A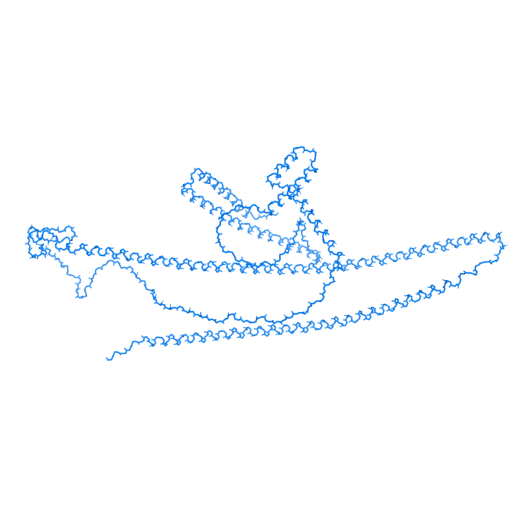 1 108 ? -4.632 13.103 11.351 1.00 29.48 108 SER A CA 1
ATOM 846 C C . SER A 1 108 ? -5.525 12.269 10.438 1.00 29.48 108 SER A C 1
ATOM 848 O O . SER A 1 108 ? -5.082 11.296 9.832 1.00 29.48 108 SER A O 1
ATOM 850 N N . GLN A 1 109 ? -6.796 12.653 10.357 1.00 33.97 109 GLN A N 1
ATOM 851 C CA . GLN A 1 109 ? -7.664 12.306 9.237 1.00 33.97 109 GLN A CA 1
ATOM 852 C C . GLN A 1 109 ? -7.200 13.117 8.021 1.00 33.97 109 GLN A C 1
ATOM 854 O O . GLN A 1 109 ? -7.108 14.340 8.110 1.00 33.97 109 GLN A O 1
ATOM 859 N N . SER A 1 110 ? -6.929 12.465 6.891 1.00 28.88 110 SER A N 1
ATOM 860 C CA . SER A 1 110 ? -6.777 13.137 5.599 1.00 28.88 110 SER A CA 1
ATOM 861 C C . SER A 1 110 ? -7.922 12.743 4.666 1.00 28.88 110 SER A C 1
ATOM 863 O O . SER A 1 110 ? -8.196 11.567 4.430 1.00 28.88 110 SER A O 1
ATOM 865 N N . MET A 1 111 ? -8.616 13.771 4.176 1.00 32.19 111 MET A N 1
ATOM 866 C CA . MET A 1 111 ? -9.566 13.707 3.065 1.00 32.19 111 MET A CA 1
ATOM 867 C C . MET A 1 111 ? -8.820 13.559 1.725 1.00 32.19 111 MET A C 1
ATOM 869 O O . MET A 1 111 ? -7.654 13.956 1.639 1.00 32.19 111 MET A O 1
ATOM 873 N N . PRO A 1 112 ? -9.458 13.016 0.671 1.00 30.55 112 PRO A N 1
ATOM 874 C CA . PRO A 1 112 ? -8.799 12.781 -0.608 1.00 30.55 112 PRO A CA 1
ATOM 875 C C . PRO A 1 112 ? -8.701 14.079 -1.422 1.00 30.55 112 PRO A C 1
ATOM 877 O O . PRO A 1 112 ? -9.700 14.766 -1.625 1.00 30.55 112 PRO A O 1
ATOM 880 N N . VAL A 1 113 ? -7.507 14.392 -1.936 1.00 30.30 113 VAL A N 1
ATOM 881 C CA . VAL A 1 113 ? -7.298 15.470 -2.916 1.00 30.30 113 VAL A CA 1
ATOM 882 C C . VAL A 1 113 ? -6.981 14.859 -4.281 1.00 30.30 113 VAL A C 1
ATOM 884 O O . VAL A 1 113 ? -6.108 14.007 -4.425 1.00 30.30 113 VAL A O 1
ATOM 887 N N . ARG A 1 114 ? -7.754 15.303 -5.272 1.00 29.02 114 ARG A N 1
ATOM 888 C CA . ARG A 1 114 ? -7.703 14.972 -6.702 1.00 29.02 114 ARG A CA 1
ATOM 889 C C . ARG A 1 114 ? -6.443 15.575 -7.357 1.00 29.02 114 ARG A C 1
ATOM 891 O O . ARG A 1 114 ? -6.093 16.702 -7.011 1.00 29.02 114 ARG A O 1
ATOM 898 N N . PRO A 1 115 ? -5.780 14.904 -8.317 1.00 30.20 115 PRO A N 1
ATOM 899 C CA . PRO A 1 115 ? -4.580 15.451 -8.942 1.00 30.20 115 PRO A CA 1
ATOM 900 C C . PRO A 1 115 ? -4.952 16.454 -10.041 1.00 30.20 115 PRO A C 1
ATOM 902 O O . PRO A 1 115 ? -5.729 16.132 -10.940 1.00 30.20 115 PRO A O 1
ATOM 905 N N . SER A 1 116 ? -4.375 17.655 -9.976 1.00 27.31 116 SER A N 1
ATOM 906 C CA . SER A 1 116 ? -4.338 18.604 -11.090 1.00 27.31 116 SER A CA 1
ATOM 907 C C . SER A 1 116 ? -2.897 18.738 -11.573 1.00 27.31 116 SER A C 1
ATOM 909 O O . SER A 1 116 ? -1.978 18.975 -10.791 1.00 27.31 116 SER A O 1
ATOM 911 N N . SER A 1 117 ? -2.717 18.513 -12.867 1.00 32.72 117 SER A N 1
ATOM 912 C CA . SER A 1 117 ? -1.484 18.663 -13.630 1.00 32.72 117 SER A CA 1
ATOM 913 C C . SER A 1 117 ? -1.037 20.122 -13.688 1.00 32.72 117 SER A C 1
ATOM 915 O O . SER A 1 117 ? -1.840 20.980 -14.048 1.00 32.72 117 SER A O 1
ATOM 917 N N . VAL A 1 118 ? 0.247 20.393 -13.451 1.00 31.73 118 VAL A N 1
ATOM 918 C CA . VAL A 1 118 ? 0.864 21.676 -13.813 1.00 31.73 118 VAL A CA 1
ATOM 919 C C . VAL A 1 118 ? 2.082 21.446 -14.697 1.00 31.73 118 VAL A C 1
ATOM 921 O O . VAL A 1 118 ? 3.046 20.783 -14.316 1.00 31.73 118 VAL A O 1
ATOM 924 N N . ALA A 1 119 ? 1.979 21.981 -15.911 1.00 25.16 119 ALA A N 1
ATOM 925 C CA . ALA A 1 119 ? 3.091 22.257 -16.799 1.00 25.16 119 ALA A CA 1
ATOM 926 C C . ALA A 1 119 ? 3.846 23.495 -16.291 1.00 25.16 119 ALA A C 1
ATOM 928 O O . ALA A 1 119 ? 3.262 24.401 -15.697 1.00 25.16 119 ALA A O 1
ATOM 929 N N . SER A 1 120 ? 5.154 23.502 -16.515 1.00 29.67 120 SER A N 1
ATOM 930 C CA . SER A 1 120 ? 6.061 24.581 -16.143 1.00 29.67 120 SER A CA 1
ATOM 931 C C . SER A 1 120 ? 5.934 25.766 -17.099 1.00 29.67 120 SER A C 1
ATOM 933 O O . SER A 1 120 ? 6.075 25.587 -18.304 1.00 29.67 120 SER A O 1
ATOM 935 N N . THR A 1 121 ? 5.801 26.972 -16.548 1.00 23.64 121 THR A N 1
ATOM 936 C CA . THR A 1 121 ? 6.245 28.209 -17.206 1.00 23.64 121 THR A CA 1
ATOM 937 C C . THR A 1 121 ? 6.669 29.225 -16.151 1.00 23.64 121 THR A C 1
ATOM 939 O O . THR A 1 121 ? 6.027 29.389 -15.118 1.00 23.64 121 THR A O 1
ATOM 942 N N . SER A 1 122 ? 7.811 29.842 -16.418 1.00 34.19 122 SER A N 1
ATOM 943 C CA . SER A 1 122 ? 8.552 30.821 -15.629 1.00 34.19 122 SER A CA 1
ATOM 944 C C . SER A 1 122 ? 7.985 32.237 -15.737 1.00 34.19 122 SER A C 1
ATOM 946 O O . SER A 1 122 ? 7.781 32.696 -16.856 1.00 34.19 122 SER A O 1
ATOM 948 N N . SER A 1 123 ? 7.892 32.964 -14.618 1.00 28.02 123 SER A N 1
ATOM 949 C CA . SER A 1 123 ? 8.130 34.420 -14.557 1.00 28.02 123 SER A CA 1
ATOM 950 C C . SER A 1 123 ? 8.082 34.937 -13.114 1.00 28.02 123 SER A C 1
ATOM 952 O O . SER A 1 123 ? 7.118 34.693 -12.391 1.00 28.02 123 SER A O 1
ATOM 954 N N . SER A 1 124 ? 9.120 35.676 -12.724 1.00 32.56 124 SER A N 1
ATOM 955 C CA . SER A 1 124 ? 9.208 36.471 -11.498 1.00 32.56 124 SER A CA 1
ATOM 956 C C . SER A 1 124 ? 8.181 37.605 -11.469 1.00 32.56 124 SER A C 1
ATOM 958 O O . SER A 1 124 ? 8.056 38.342 -12.441 1.00 32.56 124 SER A O 1
ATOM 960 N N . SER A 1 125 ? 7.521 37.815 -10.331 1.00 28.88 125 SER A N 1
ATOM 961 C CA . SER A 1 125 ? 7.243 39.150 -9.778 1.00 28.88 125 SER A CA 1
ATOM 962 C C . SER A 1 125 ? 6.696 39.042 -8.353 1.00 28.88 125 SER A C 1
ATOM 964 O O . SER A 1 125 ? 6.007 38.099 -7.970 1.00 28.88 125 SER A O 1
ATOM 966 N N . THR A 1 126 ? 7.111 40.009 -7.551 1.00 39.53 126 THR A N 1
ATOM 967 C CA . THR A 1 126 ? 6.910 40.181 -6.116 1.00 39.53 126 THR A CA 1
ATOM 968 C C . THR A 1 126 ? 5.456 40.478 -5.755 1.00 39.53 126 THR A C 1
ATOM 970 O O . THR A 1 126 ? 4.907 41.488 -6.184 1.00 39.53 126 THR A O 1
ATOM 973 N N . SER A 1 127 ? 4.858 39.654 -4.893 1.00 34.41 127 SER A N 1
ATOM 974 C CA . SER A 1 127 ? 3.741 40.057 -4.028 1.00 34.41 127 SER A CA 1
ATOM 975 C C . SER A 1 127 ? 3.713 39.163 -2.784 1.00 34.41 127 SER A C 1
ATOM 977 O O . SER A 1 127 ? 3.658 37.937 -2.873 1.00 34.41 127 SER A O 1
ATOM 979 N N . GLU A 1 128 ? 3.834 39.773 -1.605 1.00 37.44 128 GLU A N 1
ATOM 980 C CA . GLU A 1 128 ? 3.743 39.067 -0.328 1.00 37.44 128 GLU A CA 1
ATOM 981 C C . GLU A 1 128 ? 2.301 38.592 -0.105 1.00 37.44 128 GLU A C 1
ATOM 983 O O . GLU A 1 128 ? 1.374 39.387 0.039 1.00 37.44 128 GLU A O 1
ATOM 988 N N . SER A 1 129 ? 2.109 37.275 -0.082 1.00 39.44 129 SER A N 1
ATOM 989 C CA . SER A 1 129 ? 0.816 36.635 0.158 1.00 39.44 129 SER A CA 1
ATOM 990 C C . SER A 1 129 ? 0.279 36.927 1.568 1.00 39.44 129 SER A C 1
ATOM 992 O O . SER A 1 129 ? 1.005 36.771 2.551 1.00 39.44 129 SER A O 1
ATOM 994 N N . GLU A 1 130 ? -1.018 37.234 1.674 1.00 42.28 130 GLU A N 1
ATOM 995 C CA . GLU A 1 130 ? -1.803 37.454 2.911 1.00 42.28 130 GLU A CA 1
ATOM 996 C C . GLU A 1 130 ? -1.643 36.360 3.997 1.00 42.28 130 GLU A C 1
ATOM 998 O O . GLU A 1 130 ? -1.836 36.601 5.190 1.00 42.28 130 GLU A O 1
ATOM 1003 N N . GLU A 1 131 ? -1.209 35.160 3.608 1.00 40.38 131 GLU A N 1
ATOM 1004 C CA . GLU A 1 131 ? -0.842 34.048 4.496 1.00 40.38 131 GLU A CA 1
ATOM 1005 C C . GLU A 1 131 ? 0.345 34.393 5.427 1.00 40.38 131 GLU A C 1
ATOM 1007 O O . GLU A 1 131 ? 0.360 34.003 6.599 1.00 40.38 131 GLU A O 1
ATOM 1012 N N . SER A 1 132 ? 1.327 35.158 4.934 1.00 45.75 132 SER A N 1
ATOM 1013 C CA . SER A 1 132 ? 2.516 35.563 5.702 1.00 45.75 132 SER A CA 1
ATOM 1014 C C . SER A 1 132 ? 2.200 36.656 6.725 1.00 45.75 132 SER A C 1
ATOM 1016 O O . SER A 1 132 ? 2.750 36.634 7.826 1.00 45.75 132 SER A O 1
ATOM 1018 N N . LYS A 1 133 ? 1.256 37.559 6.421 1.00 48.47 133 LYS A N 1
ATOM 1019 C CA . LYS A 1 133 ? 0.795 38.592 7.367 1.00 48.47 133 LYS A CA 1
ATOM 1020 C C . LYS A 1 133 ? 0.052 37.985 8.557 1.00 48.47 133 LYS A C 1
ATOM 1022 O O . LYS A 1 133 ? 0.308 38.368 9.696 1.00 48.47 133 LYS A O 1
ATOM 1027 N N . ARG A 1 134 ? -0.804 36.980 8.323 1.00 48.66 134 ARG A N 1
ATOM 1028 C CA . ARG A 1 134 ? -1.520 36.271 9.403 1.00 48.66 134 ARG A CA 1
ATOM 1029 C C . ARG A 1 134 ? -0.563 35.555 10.355 1.00 48.66 134 ARG A C 1
ATOM 1031 O O . ARG A 1 134 ? -0.667 35.742 11.564 1.00 48.66 134 ARG A O 1
ATOM 1038 N N . LYS A 1 135 ? 0.422 34.826 9.817 1.00 50.19 135 LYS A N 1
ATOM 1039 C CA . LYS A 1 135 ? 1.427 34.106 10.623 1.00 50.19 135 LYS A CA 1
ATOM 1040 C C . LYS A 1 135 ? 2.315 35.042 11.442 1.00 50.19 135 LYS A C 1
ATOM 1042 O O . LYS A 1 135 ? 2.647 34.700 12.572 1.00 50.19 135 LYS A O 1
ATOM 1047 N N . LYS A 1 136 ? 2.650 36.224 10.913 1.00 51.69 136 LYS A N 1
ATOM 1048 C CA . LYS A 1 136 ? 3.396 37.254 11.651 1.00 51.69 136 LYS A CA 1
ATOM 1049 C C . LYS A 1 136 ? 2.565 37.839 12.805 1.00 51.69 136 LYS A C 1
ATOM 1051 O O . LYS A 1 136 ? 3.056 37.901 13.925 1.00 51.69 136 LYS A O 1
ATOM 1056 N N . SER A 1 137 ? 1.281 38.125 12.564 1.00 57.78 137 SER A N 1
ATOM 1057 C CA . SER A 1 137 ? 0.367 38.667 13.585 1.00 57.78 137 SER A CA 1
ATOM 1058 C C . SER A 1 137 ? 0.027 37.686 14.718 1.00 57.78 137 SER A C 1
ATOM 1060 O O . SER A 1 137 ? -0.175 38.097 15.860 1.00 57.78 137 SER A O 1
ATOM 1062 N N . ASP A 1 138 ? -0.038 36.384 14.424 1.00 57.94 138 ASP A N 1
ATOM 1063 C CA . ASP A 1 138 ? -0.284 35.351 15.437 1.00 57.94 138 ASP A CA 1
ATOM 1064 C C . ASP A 1 138 ? 0.970 35.092 16.285 1.00 57.94 138 ASP A C 1
ATOM 1066 O O . ASP A 1 138 ? 0.860 34.777 17.468 1.00 57.94 138 ASP A O 1
ATOM 1070 N N . LEU A 1 139 ? 2.160 35.271 15.702 1.00 57.53 139 LEU A N 1
ATOM 1071 C CA . LEU A 1 139 ? 3.435 35.128 16.396 1.00 57.53 139 LEU A CA 1
ATOM 1072 C C . LEU A 1 139 ? 3.706 36.304 17.348 1.00 57.53 139 LEU A C 1
ATOM 1074 O O . LEU A 1 139 ? 4.100 36.073 18.489 1.00 57.53 139 LEU A O 1
ATOM 1078 N N . GLU A 1 140 ? 3.422 37.539 16.923 1.00 61.88 140 GLU A N 1
ATOM 1079 C CA . GLU A 1 140 ? 3.519 38.737 17.775 1.00 61.88 140 GLU A CA 1
ATOM 1080 C C . GLU A 1 140 ? 2.619 38.630 19.015 1.00 61.88 140 GLU A C 1
ATOM 1082 O O . GLU A 1 140 ? 3.091 38.825 20.133 1.00 61.88 140 GLU A O 1
ATOM 1087 N N . LYS A 1 141 ? 1.365 38.184 18.853 1.00 63.44 141 LYS A N 1
ATOM 1088 C CA . LYS A 1 141 ? 0.426 37.986 19.977 1.00 63.44 141 LYS A CA 1
ATOM 1089 C C . LYS A 1 141 ? 0.886 36.924 20.980 1.00 63.44 141 LYS A C 1
ATOM 1091 O O . LYS A 1 141 ? 0.554 37.005 22.162 1.00 63.44 141 LYS A O 1
ATOM 1096 N N . VAL A 1 142 ? 1.612 35.904 20.520 1.00 63.19 142 VAL A N 1
ATOM 1097 C CA . VAL A 1 142 ? 2.159 34.843 21.383 1.00 63.19 142 VAL A CA 1
ATOM 1098 C C . VAL A 1 142 ? 3.363 35.357 22.169 1.00 63.19 142 VAL A C 1
ATOM 1100 O O . VAL A 1 142 ? 3.434 35.132 23.376 1.00 63.19 142 VAL A O 1
ATOM 1103 N N . VAL A 1 143 ? 4.269 36.093 21.519 1.00 61.53 143 VAL A N 1
ATOM 1104 C CA . VAL A 1 143 ? 5.437 36.701 22.178 1.00 61.53 143 VAL A CA 1
ATOM 1105 C C . VAL A 1 143 ? 4.992 37.726 23.224 1.00 61.53 143 VAL A C 1
ATOM 1107 O O . VAL A 1 143 ? 5.473 37.688 24.353 1.00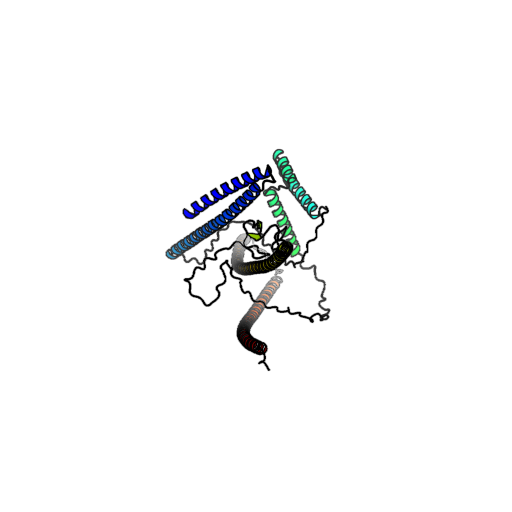 61.53 143 VAL A O 1
ATOM 1110 N N . GLU A 1 144 ? 4.004 38.563 22.909 1.00 63.62 144 GLU A N 1
ATOM 1111 C CA . GLU A 1 144 ? 3.468 39.579 23.822 1.00 63.62 144 GLU A CA 1
ATOM 1112 C C . GLU A 1 144 ? 2.799 38.963 25.065 1.00 63.62 144 GLU A C 1
ATOM 1114 O O . GLU A 1 144 ? 2.970 39.439 26.188 1.00 63.62 144 GLU A O 1
ATOM 1119 N N . LYS A 1 145 ? 2.103 37.831 24.910 1.00 63.72 145 LYS A N 1
ATOM 1120 C CA . LYS A 1 145 ? 1.496 37.094 26.032 1.00 63.72 145 LYS A CA 1
ATOM 1121 C C . LYS A 1 145 ? 2.536 36.404 26.928 1.00 63.72 145 LYS A C 1
ATOM 1123 O O . LYS A 1 145 ? 2.318 36.317 28.136 1.00 63.72 145 LYS A O 1
ATOM 1128 N N . CYS A 1 146 ? 3.654 35.936 26.364 1.00 59.22 146 CYS A N 1
ATOM 1129 C CA . CYS A 1 146 ? 4.768 35.361 27.127 1.00 59.22 146 CYS A CA 1
ATOM 1130 C C . CYS A 1 146 ? 5.576 36.439 27.865 1.00 59.22 146 CYS A C 1
ATOM 1132 O O . CYS A 1 146 ? 5.873 36.264 29.043 1.00 59.22 146 CYS A O 1
ATOM 1134 N N . VAL A 1 147 ? 5.861 37.576 27.220 1.00 59.03 147 VAL A N 1
ATOM 1135 C CA . VAL A 1 147 ? 6.559 38.720 27.836 1.00 59.03 147 VAL A CA 1
ATOM 1136 C C . VAL A 1 147 ? 5.774 39.271 29.031 1.00 59.03 147 VAL A C 1
ATOM 1138 O O . VAL A 1 147 ? 6.350 39.510 30.090 1.00 59.03 147 VAL A O 1
ATOM 1141 N N . ASN A 1 148 ? 4.446 39.355 28.923 1.00 61.28 148 ASN A N 1
ATOM 1142 C CA . ASN A 1 148 ? 3.584 39.803 30.020 1.00 61.28 148 ASN A CA 1
ATOM 1143 C C . ASN A 1 148 ? 3.552 38.861 31.241 1.00 61.28 148 ASN A C 1
ATOM 1145 O O . ASN A 1 148 ? 3.096 39.272 32.303 1.00 61.28 148 ASN A O 1
ATOM 1149 N N . ARG A 1 149 ? 4.028 37.611 31.131 1.00 60.00 149 ARG A N 1
ATOM 1150 C CA . ARG A 1 149 ? 4.121 36.674 32.268 1.00 60.00 149 ARG A CA 1
ATOM 1151 C C . ARG A 1 149 ? 5.475 36.692 32.979 1.00 60.00 149 ARG A C 1
ATOM 1153 O O . ARG A 1 149 ? 5.537 36.278 34.131 1.00 60.00 149 ARG A O 1
ATOM 1160 N N . VAL A 1 150 ? 6.537 37.162 32.322 1.00 59.91 150 VAL A N 1
ATOM 1161 C CA . VAL A 1 150 ? 7.933 37.105 32.811 1.00 59.91 150 VAL A CA 1
ATOM 1162 C C . VAL A 1 150 ? 8.379 38.470 33.369 1.00 59.91 150 VAL A C 1
ATOM 1164 O O . VAL A 1 150 ? 9.552 38.814 33.356 1.00 59.91 150 VAL A O 1
ATOM 1167 N N . GLN A 1 151 ? 7.444 39.267 33.899 1.00 54.41 151 GLN A N 1
ATOM 1168 C CA . GLN A 1 151 ? 7.653 40.669 34.314 1.00 54.41 151 GLN A CA 1
ATOM 1169 C C . GLN A 1 151 ? 8.725 40.906 35.403 1.00 54.41 151 GLN A C 1
ATOM 1171 O O . GLN A 1 151 ? 8.969 42.052 35.765 1.00 54.41 151 GLN A O 1
ATOM 1176 N N . ASN A 1 152 ? 9.386 39.864 35.914 1.00 56.09 152 ASN A N 1
ATOM 1177 C CA . ASN A 1 152 ? 10.298 39.958 37.054 1.00 56.09 152 ASN A CA 1
ATOM 1178 C C . ASN A 1 152 ? 11.794 39.919 36.693 1.00 56.09 152 ASN A C 1
ATOM 1180 O O . ASN A 1 152 ? 12.613 40.107 37.587 1.00 56.09 152 ASN A O 1
ATOM 1184 N N . ASP A 1 153 ? 12.171 39.711 35.424 1.00 61.22 153 ASP A N 1
ATOM 1185 C CA . ASP A 1 153 ? 13.582 39.748 35.005 1.00 61.22 153 ASP A CA 1
ATOM 1186 C C . ASP A 1 153 ? 13.765 40.513 33.672 1.00 61.22 153 ASP A C 1
ATOM 1188 O O . ASP A 1 153 ? 13.420 40.000 32.599 1.00 61.22 153 ASP A O 1
ATOM 1192 N N . PRO A 1 154 ? 14.324 41.741 33.711 1.00 69.75 154 PRO A N 1
ATOM 1193 C CA . PRO A 1 154 ? 14.564 42.568 32.526 1.00 69.75 154 PRO A CA 1
ATOM 1194 C C . PRO A 1 154 ? 15.425 41.886 31.453 1.00 69.75 154 PRO A C 1
ATOM 1196 O O . PRO A 1 154 ? 15.268 42.165 30.261 1.00 69.75 154 PRO A O 1
ATOM 1199 N N . HIS A 1 155 ? 16.327 40.984 31.852 1.00 66.94 155 HIS A N 1
ATOM 1200 C CA . HIS A 1 155 ? 17.248 40.321 30.933 1.00 66.94 155 HIS A CA 1
ATOM 1201 C C . HIS A 1 155 ? 16.567 39.174 30.166 1.00 66.94 155 HIS A C 1
ATOM 1203 O O . HIS A 1 155 ? 16.832 38.967 28.977 1.00 66.94 155 HIS A O 1
ATOM 1209 N N . GLU A 1 156 ? 15.634 38.456 30.799 1.00 66.81 156 GLU A N 1
ATOM 1210 C CA . GLU A 1 156 ? 14.830 37.430 30.123 1.00 66.81 156 GLU A CA 1
ATOM 1211 C C . GLU A 1 156 ? 13.826 38.032 29.137 1.00 66.81 156 GLU A C 1
ATOM 1213 O O . GLU A 1 156 ? 13.638 37.489 28.046 1.00 66.81 156 GLU A O 1
ATOM 1218 N N . VAL A 1 157 ? 13.235 39.183 29.467 1.00 71.31 157 VAL A N 1
ATOM 1219 C CA . VAL A 1 157 ? 12.307 39.890 28.571 1.00 71.31 157 VAL A CA 1
ATOM 1220 C C . VAL A 1 157 ? 13.006 40.315 27.276 1.00 71.31 157 VAL A C 1
ATOM 1222 O O . VAL A 1 157 ? 12.510 40.021 26.185 1.00 71.31 157 VAL A O 1
ATOM 1225 N N . ALA A 1 158 ? 14.197 40.916 27.376 1.00 74.56 158 ALA A N 1
ATOM 1226 C CA . ALA A 1 158 ? 14.988 41.309 26.208 1.00 74.56 158 ALA A CA 1
ATOM 1227 C C . ALA A 1 158 ? 15.389 40.095 25.350 1.00 74.56 158 ALA A C 1
ATOM 1229 O O . ALA A 1 158 ? 15.310 40.132 24.120 1.00 74.56 158 ALA A O 1
ATOM 1230 N N . LYS A 1 159 ? 15.753 38.981 25.995 1.00 73.88 159 LYS A N 1
ATOM 1231 C CA . LYS A 1 159 ? 16.086 37.718 25.324 1.00 73.88 159 LYS A CA 1
ATOM 1232 C C . LYS A 1 159 ? 14.886 37.126 24.579 1.00 73.88 159 LYS A C 1
ATOM 1234 O O . LYS A 1 159 ? 15.040 36.688 23.440 1.00 73.88 159 LYS A O 1
ATOM 1239 N N . LEU A 1 160 ? 13.694 37.136 25.175 1.00 71.25 160 LEU A N 1
ATOM 1240 C CA . LEU A 1 160 ? 12.466 36.634 24.546 1.00 71.25 160 LEU A CA 1
ATOM 1241 C C . LEU A 1 160 ? 12.015 37.516 23.375 1.00 71.25 160 LEU A C 1
ATOM 1243 O O . LEU A 1 160 ? 11.632 36.992 22.328 1.00 71.25 160 LEU A O 1
ATOM 1247 N N . GLN A 1 161 ? 12.126 38.838 23.509 1.00 69.81 161 GLN A N 1
ATOM 1248 C CA . GLN A 1 161 ? 11.815 39.790 22.441 1.00 69.81 161 GLN A CA 1
ATOM 1249 C C . GLN A 1 161 ? 12.793 39.662 21.261 1.00 69.81 161 GLN A C 1
ATOM 1251 O O . GLN A 1 161 ? 12.381 39.674 20.095 1.00 69.81 161 GLN A O 1
ATOM 1256 N N . PHE A 1 162 ? 14.079 39.447 21.551 1.00 75.31 162 PHE A N 1
ATOM 1257 C CA . PHE A 1 162 ? 15.108 39.178 20.548 1.00 75.31 162 PHE A CA 1
ATOM 1258 C C . PHE A 1 162 ? 14.867 37.847 19.820 1.00 75.31 162 PHE A C 1
ATOM 1260 O O . PHE A 1 162 ? 14.880 37.800 18.590 1.00 75.31 162 PHE A O 1
ATOM 1267 N N . MET A 1 163 ? 14.561 36.770 20.553 1.00 73.38 163 MET A N 1
ATOM 1268 C CA . MET A 1 163 ? 14.215 35.473 19.958 1.00 73.38 163 MET A CA 1
ATOM 1269 C C . MET A 1 163 ? 12.956 35.559 19.083 1.00 73.38 163 MET A C 1
ATOM 1271 O O . MET A 1 163 ? 12.949 35.023 17.975 1.00 73.38 163 MET A O 1
ATOM 1275 N N . GLY A 1 164 ? 11.938 36.304 19.524 1.00 70.25 164 GLY A N 1
ATOM 1276 C CA . GLY A 1 164 ? 10.731 36.574 18.742 1.00 70.25 164 GLY A CA 1
ATOM 1277 C C . GLY A 1 164 ? 11.017 37.307 17.429 1.00 70.25 164 GLY A C 1
ATOM 1278 O O . GLY A 1 164 ? 10.512 36.908 16.381 1.00 70.25 164 GLY A O 1
ATOM 1279 N N . SER A 1 165 ? 11.899 38.310 17.460 1.00 72.25 165 SER A N 1
ATOM 1280 C CA . SER A 1 165 ? 12.322 39.077 16.273 1.00 72.25 165 SER A CA 1
ATOM 1281 C C . SER A 1 165 ? 13.052 38.215 15.234 1.00 72.25 165 SER A C 1
ATOM 1283 O O . SER A 1 165 ? 12.975 38.479 14.037 1.00 72.25 165 SER A O 1
ATOM 1285 N N . LEU A 1 166 ? 13.716 37.146 15.684 1.00 72.94 166 LEU A N 1
ATOM 1286 C CA . LEU A 1 166 ? 14.376 36.150 14.835 1.00 72.94 166 LEU A CA 1
ATOM 1287 C C . LEU A 1 166 ? 13.445 35.008 14.387 1.00 72.94 166 LEU A C 1
ATOM 1289 O O . LEU A 1 166 ? 13.889 34.082 13.709 1.00 72.94 166 LEU A O 1
ATOM 1293 N N . GLY A 1 167 ? 12.163 35.039 14.770 1.00 64.44 167 GLY A N 1
ATOM 1294 C CA . GLY A 1 167 ? 11.204 33.971 14.476 1.00 64.44 167 GLY A CA 1
ATOM 1295 C C . GLY A 1 167 ? 11.440 32.685 15.277 1.00 64.44 167 GLY A C 1
ATOM 1296 O O . GLY A 1 167 ? 10.946 31.621 14.902 1.00 64.44 167 GLY A O 1
ATOM 1297 N N . LEU A 1 168 ? 12.200 32.761 16.372 1.00 71.50 168 LEU A N 1
ATOM 1298 C CA . LEU A 1 168 ? 12.507 31.640 17.253 1.00 71.50 168 LEU A CA 1
ATOM 1299 C C . LEU A 1 168 ? 11.524 31.630 18.427 1.00 71.50 168 LEU A C 1
ATOM 1301 O O . LEU A 1 168 ? 11.486 32.549 19.239 1.00 71.50 168 LEU A O 1
ATOM 1305 N N . VAL A 1 169 ? 10.738 30.560 18.541 1.00 68.94 169 VAL A N 1
ATOM 1306 C CA . VAL A 1 169 ? 9.784 30.368 19.642 1.00 68.94 169 VAL A CA 1
ATOM 1307 C C . VAL A 1 169 ? 10.359 29.361 20.627 1.00 68.94 169 VAL A C 1
ATOM 1309 O O . VAL A 1 169 ? 10.834 28.295 20.228 1.00 68.94 169 VAL A O 1
ATOM 1312 N N . THR A 1 170 ? 10.319 29.677 21.922 1.00 68.81 170 THR A N 1
ATOM 1313 C CA . THR A 1 170 ? 10.729 28.730 22.963 1.00 68.81 170 THR A CA 1
ATOM 1314 C C . THR A 1 170 ? 9.801 27.513 22.963 1.00 68.81 170 THR A C 1
ATOM 1316 O O . THR A 1 170 ? 8.610 27.590 22.651 1.00 68.81 170 THR A O 1
ATOM 1319 N N . ARG A 1 171 ? 10.343 26.342 23.315 1.00 60.34 171 ARG A N 1
ATOM 1320 C CA . ARG A 1 171 ? 9.584 25.078 23.342 1.00 60.34 171 ARG A CA 1
ATOM 1321 C C . ARG A 1 171 ? 8.340 25.162 24.234 1.00 60.34 171 ARG A C 1
ATOM 1323 O O . ARG A 1 171 ? 7.331 24.521 23.948 1.00 60.34 171 ARG A O 1
ATOM 1330 N N . GLU A 1 172 ? 8.420 25.966 25.285 1.00 64.81 172 GLU A N 1
ATOM 1331 C CA . GLU A 1 172 ? 7.341 26.213 26.238 1.00 64.81 172 GLU A CA 1
ATOM 1332 C C . GLU A 1 172 ? 6.214 27.045 25.615 1.00 64.81 172 GLU A C 1
ATOM 1334 O O . GLU A 1 172 ? 5.063 26.612 25.650 1.00 64.81 172 GLU A O 1
ATOM 1339 N N . ALA A 1 173 ? 6.540 28.142 24.923 1.00 62.50 173 ALA A N 1
ATOM 1340 C CA . ALA A 1 173 ? 5.559 28.975 24.222 1.00 62.50 173 ALA A CA 1
ATOM 1341 C C . ALA A 1 173 ? 4.835 28.209 23.097 1.00 62.50 173 ALA A C 1
ATOM 1343 O O . ALA A 1 173 ? 3.619 28.328 22.925 1.00 62.50 173 ALA A O 1
ATOM 1344 N N . LEU A 1 174 ? 5.554 27.346 22.368 1.00 65.00 174 LEU A N 1
ATOM 1345 C CA . LEU A 1 174 ? 4.946 26.473 21.359 1.00 65.00 174 LEU A CA 1
ATOM 1346 C C . LEU A 1 174 ? 3.994 25.444 21.995 1.00 65.00 174 LEU A C 1
ATOM 1348 O O . LEU A 1 174 ? 2.904 25.198 21.476 1.00 65.00 174 LEU A O 1
ATOM 1352 N N . SER A 1 175 ? 4.392 24.851 23.123 1.00 65.44 175 SER A N 1
ATOM 1353 C CA . SER A 1 175 ? 3.582 23.870 23.854 1.00 65.44 175 SER A CA 1
ATOM 1354 C C . SER A 1 175 ? 2.298 24.490 24.415 1.00 65.44 175 SER A C 1
ATOM 1356 O O . SER A 1 175 ? 1.221 23.895 24.307 1.00 65.44 175 SER A O 1
ATOM 1358 N N . GLU A 1 176 ? 2.386 25.697 24.974 1.00 66.81 176 GLU A N 1
ATOM 1359 C CA . GLU A 1 176 ? 1.234 26.415 25.520 1.00 66.81 176 GLU A CA 1
ATOM 1360 C C . GLU A 1 176 ? 0.247 26.817 24.414 1.00 66.81 176 GLU A C 1
ATOM 1362 O O . GLU A 1 176 ? -0.954 26.571 24.538 1.00 66.81 176 GLU A O 1
ATOM 1367 N N . HIS A 1 177 ? 0.743 27.315 23.276 1.00 61.03 177 HIS A N 1
ATOM 1368 C CA . HIS A 1 177 ? -0.099 27.669 22.132 1.00 61.03 177 HIS A CA 1
ATOM 1369 C C . HIS A 1 177 ? -0.842 26.453 21.549 1.00 61.03 177 HIS A C 1
ATOM 1371 O O . HIS A 1 177 ? -2.039 26.526 21.253 1.00 61.03 177 HIS A O 1
ATOM 1377 N N . VAL A 1 178 ? -0.169 25.303 21.433 1.00 67.31 178 VAL A N 1
ATOM 1378 C CA . VAL A 1 178 ? -0.802 24.051 20.984 1.00 67.31 178 VAL A CA 1
ATOM 1379 C C . VAL A 1 178 ? -1.894 23.602 21.963 1.00 67.31 178 VAL A C 1
ATOM 1381 O O . VAL A 1 178 ? -2.973 23.193 21.527 1.00 67.31 178 VAL A O 1
ATOM 1384 N N . SER A 1 179 ? -1.656 23.730 23.272 1.00 65.88 179 SER A N 1
ATOM 1385 C CA . SER A 1 179 ? -2.647 23.427 24.313 1.00 65.88 179 SER A CA 1
ATOM 1386 C C . SER A 1 179 ? -3.870 24.355 24.239 1.00 65.88 179 SER A C 1
ATOM 1388 O O . SER A 1 179 ? -5.015 23.895 24.240 1.00 65.88 179 SER A O 1
ATOM 1390 N N . GLU A 1 180 ? -3.653 25.663 24.066 1.00 72.88 180 GLU A N 1
ATOM 1391 C CA . GLU A 1 180 ? -4.729 26.652 23.951 1.00 72.88 180 GLU A CA 1
ATOM 1392 C C . GLU A 1 180 ? -5.602 26.409 22.706 1.00 72.88 180 GLU A C 1
ATOM 1394 O O . GLU A 1 180 ? -6.837 26.462 22.773 1.00 72.88 180 GLU A O 1
ATOM 1399 N N . GLN A 1 181 ? -4.991 26.068 21.566 1.00 62.75 181 GLN A N 1
ATOM 1400 C CA . GLN A 1 181 ? -5.737 25.706 20.358 1.00 62.75 181 GLN A CA 1
ATOM 1401 C C . GLN A 1 181 ? -6.537 24.407 20.525 1.00 62.75 181 GLN A C 1
ATOM 1403 O O . GLN A 1 181 ? -7.655 24.302 20.003 1.00 62.75 181 GLN A O 1
ATOM 1408 N N . GLN A 1 182 ? -6.006 23.430 21.265 1.00 69.12 182 GLN A N 1
ATOM 1409 C CA . GLN A 1 182 ? -6.712 22.189 21.580 1.00 69.12 182 GLN A CA 1
ATOM 1410 C C . GLN A 1 182 ? -7.962 22.474 22.431 1.00 69.12 182 GLN A C 1
ATOM 1412 O O . GLN A 1 182 ? -9.046 21.990 22.101 1.00 69.12 182 GLN A O 1
ATOM 1417 N N . ASN A 1 183 ? -7.854 23.346 23.439 1.00 71.62 183 ASN A N 1
ATOM 1418 C CA . ASN A 1 183 ? -8.982 23.756 24.283 1.00 71.62 183 ASN A CA 1
ATOM 1419 C C . ASN A 1 183 ? -10.067 24.497 23.485 1.00 71.62 183 ASN A C 1
ATOM 1421 O O . ASN A 1 183 ? -11.250 24.180 23.611 1.00 71.62 183 ASN A O 1
ATOM 1425 N N . LYS A 1 184 ? -9.686 25.392 22.561 1.00 74.31 184 LYS A N 1
ATOM 1426 C CA . LYS A 1 184 ? -10.636 26.063 21.646 1.00 74.31 184 LYS A CA 1
ATOM 1427 C C . LYS A 1 184 ? -11.353 25.084 20.703 1.00 74.31 184 LYS A C 1
ATOM 1429 O O . LYS A 1 184 ? -12.483 25.340 20.283 1.00 74.31 184 LYS A O 1
ATOM 1434 N N . ARG A 1 185 ? -10.724 23.964 20.324 1.00 69.56 185 ARG A N 1
ATOM 1435 C CA . ARG A 1 185 ? -11.369 22.900 19.524 1.00 69.56 185 ARG A CA 1
ATOM 1436 C C . ARG A 1 185 ? -12.332 22.061 20.360 1.00 69.56 185 ARG A C 1
ATOM 1438 O O . ARG A 1 185 ? -13.425 21.766 19.883 1.00 69.56 185 ARG A O 1
ATOM 1445 N N . VAL A 1 186 ? -11.951 21.707 21.587 1.00 72.75 186 VAL A N 1
ATOM 1446 C CA . VAL A 1 186 ? -12.819 20.982 22.531 1.00 72.75 186 VAL A CA 1
ATOM 1447 C C . VAL A 1 186 ? -14.063 21.808 22.860 1.00 72.75 186 VAL A C 1
ATOM 1449 O O . VAL A 1 186 ? -15.173 21.282 22.814 1.00 72.75 186 VAL A O 1
ATOM 1452 N N . GLU A 1 187 ? -13.899 23.111 23.077 1.00 67.69 187 GLU A N 1
ATOM 1453 C CA . GLU A 1 187 ? -15.004 24.029 23.357 1.00 67.69 187 GLU A CA 1
ATOM 1454 C C . GLU A 1 187 ? -15.972 24.159 22.168 1.00 67.69 187 GLU A C 1
ATOM 1456 O O . GLU A 1 187 ? -17.186 24.037 22.333 1.00 67.69 187 GLU A O 1
ATOM 1461 N N . ARG A 1 188 ? -15.459 24.292 20.934 1.00 71.62 188 ARG A N 1
ATOM 1462 C CA . ARG A 1 188 ? -16.302 24.255 19.721 1.00 71.62 188 ARG A CA 1
ATOM 1463 C C . ARG A 1 188 ? -17.065 22.936 19.580 1.00 71.62 188 ARG A C 1
ATOM 1465 O O . ARG A 1 188 ? -18.218 22.942 19.150 1.00 71.62 188 ARG A O 1
ATOM 1472 N N . LYS A 1 189 ? -16.454 21.817 19.982 1.00 66.50 189 LYS A N 1
ATOM 1473 C CA . LYS A 1 189 ? -17.106 20.501 20.012 1.00 66.50 189 LYS A CA 1
ATOM 1474 C C . LYS A 1 189 ? -18.246 20.456 21.031 1.00 66.50 189 LYS A C 1
ATOM 1476 O O . LYS A 1 189 ? -19.331 20.028 20.659 1.00 66.50 189 LYS A O 1
ATOM 1481 N N . ARG A 1 190 ? -18.039 20.971 22.252 1.00 70.12 190 ARG A N 1
ATOM 1482 C CA . ARG A 1 190 ? -19.095 21.075 23.281 1.00 70.12 190 ARG A CA 1
ATOM 1483 C C . ARG A 1 190 ? -20.287 21.908 22.811 1.00 70.12 190 ARG A C 1
ATOM 1485 O O . ARG A 1 190 ? -21.424 21.520 23.059 1.00 70.12 190 ARG A O 1
ATOM 1492 N N . ARG A 1 191 ? -20.037 23.014 22.102 1.00 62.97 191 ARG A N 1
ATOM 1493 C CA . ARG A 1 191 ? -21.098 23.877 21.551 1.00 62.97 191 ARG A CA 1
ATOM 1494 C C . ARG A 1 191 ? -21.836 23.238 20.368 1.00 62.97 191 ARG A C 1
ATOM 1496 O O . ARG A 1 191 ? -23.034 23.439 20.228 1.00 62.97 191 ARG A O 1
ATOM 1503 N N . SER A 1 192 ? -21.154 22.424 19.557 1.00 60.41 192 SER A N 1
ATOM 1504 C CA . SER A 1 192 ? -21.755 21.758 18.386 1.00 60.41 192 SER A CA 1
ATOM 1505 C C . SER A 1 192 ? -22.618 20.544 18.753 1.00 60.41 192 SER A C 1
ATOM 1507 O O . SER A 1 192 ? -23.553 20.218 18.033 1.00 60.41 192 SER A O 1
ATOM 1509 N N . THR A 1 193 ? -22.343 19.875 19.876 1.00 56.00 193 THR A N 1
ATOM 1510 C CA . THR A 1 193 ? -23.132 18.722 20.349 1.00 56.00 193 THR A CA 1
ATOM 1511 C C . THR A 1 193 ? -24.401 19.105 21.116 1.00 56.00 193 THR A C 1
ATOM 1513 O O . THR A 1 193 ? -25.192 18.226 21.435 1.00 56.00 193 THR A O 1
ATOM 1516 N N . ALA A 1 194 ? -24.597 20.392 21.425 1.00 42.84 194 ALA A N 1
ATOM 1517 C CA . ALA A 1 194 ? -25.752 20.891 22.176 1.00 42.84 194 ALA A CA 1
ATOM 1518 C C . ALA A 1 194 ? -26.883 21.464 21.292 1.00 42.84 194 ALA A C 1
ATOM 1520 O O . ALA A 1 194 ? -27.985 21.654 21.790 1.00 42.84 194 ALA A O 1
ATOM 1521 N N . ASN A 1 195 ? -26.654 21.675 19.988 1.00 44.28 195 ASN A N 1
ATOM 1522 C CA . ASN A 1 195 ? -27.668 22.146 19.033 1.00 44.28 195 ASN A CA 1
ATOM 1523 C C . ASN A 1 195 ? -27.966 21.074 17.971 1.00 44.28 195 ASN A C 1
ATOM 1525 O O . ASN A 1 195 ? -27.566 21.197 16.817 1.00 44.28 195 ASN A O 1
ATOM 1529 N N . HIS A 1 196 ? -28.673 20.006 18.353 1.00 48.91 196 HIS A N 1
ATOM 1530 C CA . HIS A 1 196 ? -29.185 19.023 17.385 1.00 48.91 196 HIS A CA 1
ATOM 1531 C C . HIS A 1 196 ? -30.501 19.471 16.712 1.00 48.91 196 HIS A C 1
ATOM 1533 O O . HIS A 1 196 ? -30.817 19.002 15.624 1.00 48.91 196 HIS A O 1
ATOM 1539 N N . ASN A 1 197 ? -31.233 20.434 17.284 1.00 44.41 197 ASN A N 1
ATOM 1540 C CA . ASN A 1 197 ? -32.620 20.718 16.881 1.00 44.41 197 ASN A CA 1
ATOM 1541 C C . ASN A 1 197 ? -32.819 21.978 16.014 1.00 44.41 197 ASN A C 1
ATOM 1543 O O . ASN A 1 197 ? -33.929 22.495 15.966 1.00 44.41 197 ASN A O 1
ATOM 1547 N N . GLN A 1 198 ? -31.790 22.491 15.325 1.00 46.00 198 GLN A N 1
ATOM 1548 C CA . GLN A 1 198 ? -31.921 23.740 14.543 1.00 46.00 198 GLN A CA 1
ATOM 1549 C C . GLN A 1 198 ? -31.651 23.624 13.034 1.00 46.00 198 GLN A C 1
ATOM 1551 O O . GLN A 1 198 ? -31.581 24.638 12.351 1.00 46.00 198 GLN A O 1
ATOM 1556 N N . PHE A 1 199 ? -31.569 22.409 12.487 1.00 38.25 199 PHE A N 1
ATOM 1557 C CA . PHE A 1 199 ? -31.552 22.187 11.034 1.00 38.25 199 PHE A CA 1
ATOM 1558 C C . PHE A 1 199 ? -32.598 21.140 10.636 1.00 38.25 199 PHE A C 1
ATOM 1560 O O . PHE A 1 199 ? -32.287 20.016 10.253 1.00 38.25 199 PHE A O 1
ATOM 1567 N N . VAL A 1 200 ? -33.867 21.533 10.751 1.00 45.19 200 VAL A N 1
ATOM 1568 C CA . VAL A 1 200 ? -35.011 20.870 10.115 1.00 45.19 200 VAL A CA 1
ATOM 1569 C C . VAL A 1 200 ? -35.626 21.881 9.153 1.00 45.19 200 VAL A C 1
ATOM 1571 O O . VAL A 1 200 ? -36.383 22.739 9.582 1.00 45.19 200 VAL A O 1
ATOM 1574 N N . TYR A 1 201 ? -35.221 21.816 7.882 1.00 36.09 201 TYR A N 1
ATOM 1575 C CA . TYR A 1 201 ? -35.911 22.301 6.673 1.00 36.09 201 TYR A CA 1
ATOM 1576 C C . TYR A 1 201 ? -34.988 21.948 5.484 1.00 36.09 201 TYR A C 1
ATOM 1578 O O . TYR A 1 201 ? -33.815 22.298 5.509 1.00 36.09 201 TYR A O 1
ATOM 1586 N N . GLY A 1 202 ? -35.375 21.227 4.436 1.00 31.69 202 GLY A N 1
ATOM 1587 C CA . GLY A 1 202 ? -36.656 20.637 4.097 1.00 31.69 202 GLY A CA 1
ATOM 1588 C C . GLY A 1 202 ? -36.470 19.532 3.051 1.00 31.69 202 GLY A C 1
ATOM 1589 O O . GLY A 1 202 ? -35.486 19.494 2.310 1.00 31.69 202 GLY A O 1
ATOM 1590 N N . SER A 1 203 ? -37.433 18.616 3.037 1.00 38.72 203 SER A N 1
ATOM 1591 C CA . SER A 1 203 ? -37.639 17.614 1.997 1.00 38.72 203 SER A CA 1
ATOM 1592 C C . SER A 1 203 ? -37.739 18.256 0.613 1.00 38.72 203 SER A C 1
ATOM 1594 O O . SER A 1 203 ? -38.684 18.988 0.339 1.00 38.72 203 SER A O 1
ATOM 1596 N N . SER A 1 204 ? -36.804 17.922 -0.273 1.00 35.31 204 SER A N 1
ATOM 1597 C CA . SER A 1 204 ? -37.035 17.848 -1.719 1.00 35.31 204 SER A CA 1
ATOM 1598 C C . SER A 1 204 ? -35.968 16.939 -2.330 1.00 35.31 204 SER A C 1
ATOM 1600 O O . SER A 1 204 ? -34.943 17.383 -2.841 1.00 35.31 204 SER A O 1
ATOM 1602 N N . TRP A 1 205 ? -36.174 15.629 -2.187 1.00 37.84 205 TRP A N 1
ATOM 1603 C CA . TRP A 1 205 ? -35.440 14.609 -2.937 1.00 37.84 205 TRP A CA 1
ATOM 1604 C C . TRP A 1 205 ? -36.328 14.083 -4.064 1.00 37.84 205 TRP A C 1
ATOM 1606 O O . TRP A 1 205 ? -36.608 12.899 -4.136 1.00 37.84 205 TRP A O 1
ATOM 1616 N N . GLU A 1 206 ? -36.758 14.968 -4.958 1.00 40.50 206 GLU A N 1
ATOM 1617 C CA . GLU A 1 206 ? -37.179 14.597 -6.307 1.00 40.50 206 GLU A CA 1
ATOM 1618 C C . GLU A 1 206 ? -36.787 15.728 -7.256 1.00 40.50 206 GLU A C 1
ATOM 1620 O O . GLU A 1 206 ? -37.311 16.829 -7.151 1.00 40.50 206 GLU A O 1
ATOM 1625 N N . ILE A 1 207 ? -35.831 15.463 -8.154 1.00 34.97 207 ILE A N 1
ATOM 1626 C CA . ILE A 1 207 ? -35.835 15.907 -9.557 1.00 34.97 207 ILE A CA 1
ATOM 1627 C C . ILE A 1 207 ? -34.651 15.251 -10.297 1.00 34.97 207 ILE A C 1
ATOM 1629 O O . ILE A 1 207 ? -33.480 15.571 -10.119 1.00 34.97 207 ILE A O 1
ATOM 1633 N N . ASN A 1 208 ? -35.051 14.319 -11.165 1.00 30.16 208 ASN A N 1
ATOM 1634 C CA . ASN A 1 208 ? -34.498 13.937 -12.465 1.00 30.16 208 ASN A CA 1
ATOM 1635 C C . ASN A 1 208 ? -33.118 13.266 -12.597 1.00 30.16 208 ASN A C 1
ATOM 1637 O O . ASN A 1 208 ? -32.079 13.865 -12.864 1.00 30.16 208 ASN A O 1
ATOM 1641 N N . ILE A 1 209 ? -33.223 11.938 -12.679 1.00 39.09 209 ILE A N 1
ATOM 1642 C CA . ILE A 1 209 ? -32.520 11.084 -13.639 1.00 39.09 209 ILE A CA 1
ATOM 1643 C C . ILE A 1 209 ? -32.807 11.563 -15.085 1.00 39.09 209 ILE A C 1
ATOM 1645 O O . ILE A 1 209 ? -33.962 11.773 -15.444 1.00 39.09 209 ILE A O 1
ATOM 1649 N N . LYS A 1 210 ? -31.754 11.580 -15.923 1.00 39.38 210 LYS A N 1
ATOM 1650 C CA . LYS A 1 210 ? -31.682 11.459 -17.409 1.00 39.38 210 LYS A CA 1
ATOM 1651 C C . LYS A 1 210 ? -31.101 12.669 -18.170 1.00 39.38 210 LYS A C 1
ATOM 1653 O O . LYS A 1 210 ? -31.547 13.801 -18.036 1.00 39.38 210 LYS A O 1
ATOM 1658 N N . ARG A 1 211 ? -30.210 12.307 -19.117 1.00 37.62 211 ARG A N 1
ATOM 1659 C CA . ARG A 1 211 ? -29.415 13.072 -20.118 1.00 37.62 211 ARG A CA 1
ATOM 1660 C C . ARG A 1 211 ? -28.019 13.451 -19.585 1.00 37.62 211 ARG A C 1
ATOM 1662 O O . ARG A 1 211 ? -27.902 14.280 -18.705 1.00 37.62 211 ARG A O 1
ATOM 1669 N N . LYS A 1 212 ? -26.906 12.870 -20.050 1.00 35.66 212 LYS A N 1
ATOM 1670 C CA . LYS A 1 212 ? -26.502 12.601 -21.441 1.00 35.66 212 LYS A CA 1
ATOM 1671 C C . LYS A 1 212 ? -25.659 11.317 -21.561 1.00 35.66 212 LYS A C 1
ATOM 1673 O O . LYS A 1 212 ? -24.616 11.193 -20.931 1.00 35.66 212 LYS A O 1
ATOM 1678 N N . LYS A 1 213 ? -26.082 10.410 -22.448 1.00 33.19 213 LYS A N 1
ATOM 1679 C CA . LYS A 1 213 ? -25.173 9.649 -23.322 1.00 33.19 213 LYS A CA 1
ATOM 1680 C C . LYS A 1 213 ? -24.800 10.577 -24.483 1.00 33.19 213 LYS A C 1
ATOM 1682 O O . LYS A 1 213 ? -25.702 11.241 -24.987 1.00 33.19 213 LYS A O 1
ATOM 1687 N N . SER A 1 214 ? -23.534 10.591 -24.904 1.00 33.28 214 SER A N 1
ATOM 1688 C CA . SER A 1 214 ? -23.113 10.316 -26.294 1.00 33.28 214 SER A CA 1
ATOM 1689 C C . SER A 1 214 ? -21.712 10.869 -26.606 1.00 33.28 214 SER A C 1
ATOM 1691 O O . SER A 1 214 ? -21.443 12.024 -26.293 1.00 33.28 214 SER A O 1
ATOM 1693 N N . CYS A 1 215 ? -20.922 10.027 -27.294 1.00 28.98 215 CYS A N 1
ATOM 1694 C CA . CYS A 1 215 ? -19.741 10.290 -28.143 1.00 28.98 215 CYS A CA 1
ATOM 1695 C C . CYS A 1 215 ? -18.513 10.919 -27.457 1.00 28.98 215 CYS A C 1
ATOM 1697 O O . CYS A 1 215 ? -18.600 11.984 -26.871 1.00 28.98 215 CYS A O 1
ATOM 1699 N N . TYR A 1 216 ? -17.323 10.310 -27.466 1.00 34.03 216 TYR A N 1
ATOM 1700 C CA . TYR A 1 216 ? -16.622 9.777 -28.639 1.00 34.03 216 TYR A CA 1
ATOM 1701 C C . TYR A 1 216 ? -15.844 8.479 -28.336 1.00 34.03 216 TYR A C 1
ATOM 1703 O O . TYR A 1 216 ? -14.887 8.471 -27.565 1.00 34.03 216 TYR A O 1
ATOM 1711 N N . LEU A 1 217 ? -16.231 7.396 -29.009 1.00 35.59 217 LEU A N 1
ATOM 1712 C CA . LEU A 1 217 ? -15.347 6.320 -29.466 1.00 35.59 217 LEU A CA 1
ATOM 1713 C C . LEU A 1 217 ? -15.588 6.184 -30.981 1.00 35.59 217 LEU A C 1
ATOM 1715 O O . LEU A 1 217 ? -16.713 6.422 -31.421 1.00 35.59 217 LEU A O 1
ATOM 1719 N N . SER A 1 218 ? -14.538 5.788 -31.714 1.00 30.47 218 SER A N 1
ATOM 1720 C CA . SER A 1 218 ? -14.341 5.795 -33.187 1.00 30.47 218 SER A CA 1
ATOM 1721 C C . SER A 1 218 ? -13.715 7.110 -33.677 1.00 30.47 218 SER A C 1
ATOM 1723 O O . SER A 1 218 ? -14.269 8.172 -33.437 1.00 30.47 218 SER A O 1
ATOM 1725 N N . SER A 1 219 ? -12.539 7.175 -34.306 1.00 30.36 219 SER A N 1
ATOM 1726 C CA . SER A 1 219 ? -11.713 6.196 -35.032 1.00 30.36 219 SER A CA 1
ATOM 1727 C C . SER A 1 219 ? -10.228 6.525 -34.790 1.00 30.36 219 SER A C 1
ATOM 1729 O O . SER A 1 219 ? -9.879 7.672 -34.549 1.00 30.36 219 SER A O 1
ATOM 1731 N N . GLY A 1 220 ? -9.313 5.563 -34.756 1.00 30.08 220 GLY A N 1
ATOM 1732 C CA . GLY A 1 220 ? -8.574 5.189 -35.960 1.00 30.08 220 GLY A CA 1
ATOM 1733 C C . GLY A 1 220 ? -7.106 4.958 -35.596 1.00 30.08 220 GLY A C 1
ATOM 1734 O O . GLY A 1 220 ? -6.393 5.874 -35.201 1.00 30.08 220 GLY A O 1
ATOM 1735 N N . VAL A 1 221 ? -6.692 3.700 -35.669 1.00 36.72 221 VAL A N 1
ATOM 1736 C CA . VAL A 1 221 ? -5.315 3.226 -35.512 1.00 36.72 221 VAL A CA 1
ATOM 1737 C C . VAL A 1 221 ? -4.502 3.621 -36.750 1.00 36.72 221 VAL A C 1
ATOM 1739 O O . VAL A 1 221 ? -5.010 3.476 -37.860 1.00 36.72 221 VAL A O 1
ATOM 1742 N N . PRO A 1 222 ? -3.224 4.007 -36.591 1.00 34.72 222 PRO A N 1
ATOM 1743 C CA . PRO A 1 222 ? -2.226 3.619 -37.583 1.00 34.72 222 PRO A CA 1
ATOM 1744 C C . PRO A 1 222 ? -1.132 2.761 -36.941 1.00 34.72 222 PRO A C 1
ATOM 1746 O O . PRO A 1 222 ? -0.394 3.185 -36.050 1.00 34.72 222 PRO A O 1
ATOM 1749 N N . THR A 1 223 ? -1.042 1.527 -37.426 1.00 38.91 223 THR A N 1
ATOM 1750 C CA . THR A 1 223 ? 0.077 0.606 -37.237 1.00 38.91 223 THR A CA 1
ATOM 1751 C C . THR A 1 223 ? 1.331 1.102 -37.972 1.00 38.91 223 THR A C 1
ATOM 1753 O O . THR A 1 223 ? 1.212 1.745 -39.015 1.00 38.91 223 THR A O 1
ATOM 1756 N N . PRO A 1 224 ? 2.535 0.778 -37.472 1.00 36.50 224 PRO A N 1
ATOM 1757 C CA . PRO A 1 224 ? 3.806 1.230 -38.035 1.00 36.50 224 PRO A CA 1
ATOM 1758 C C . PRO A 1 224 ? 4.231 0.378 -39.244 1.00 36.50 224 PRO A C 1
ATOM 1760 O O . PRO A 1 224 ? 3.935 -0.820 -39.276 1.00 36.50 224 PRO A O 1
ATOM 1763 N N . PRO A 1 225 ? 4.994 0.921 -40.209 1.00 35.22 225 PRO A N 1
ATOM 1764 C CA . PRO A 1 225 ? 5.629 0.090 -41.215 1.00 35.22 225 PRO A CA 1
ATOM 1765 C C . PRO A 1 225 ? 6.857 -0.619 -40.628 1.00 35.22 225 PRO A C 1
ATOM 1767 O O . PRO A 1 225 ? 7.778 -0.004 -40.087 1.00 35.22 225 PRO A O 1
ATOM 1770 N N . ARG A 1 226 ? 6.858 -1.946 -40.780 1.00 29.56 226 ARG A N 1
ATOM 1771 C CA . ARG A 1 226 ? 8.032 -2.821 -40.712 1.00 29.56 226 ARG A CA 1
ATOM 1772 C C . ARG A 1 226 ? 9.103 -2.337 -41.698 1.00 29.56 226 ARG A C 1
ATOM 1774 O O . ARG A 1 226 ? 8.829 -2.228 -42.890 1.00 29.56 226 ARG A O 1
ATOM 1781 N N . ARG A 1 227 ? 10.349 -2.229 -41.237 1.00 29.14 227 ARG A N 1
ATOM 1782 C CA . ARG A 1 227 ? 11.526 -2.585 -42.041 1.00 29.14 227 ARG A CA 1
ATOM 1783 C C . ARG A 1 227 ? 12.465 -3.438 -41.193 1.00 29.14 227 ARG A C 1
ATOM 1785 O O . ARG A 1 227 ? 12.884 -3.037 -40.114 1.00 29.14 227 ARG A O 1
ATOM 1792 N N . SER A 1 228 ? 12.688 -4.646 -41.695 1.00 29.08 228 SER A N 1
ATOM 1793 C CA . SER A 1 228 ? 13.728 -5.593 -41.302 1.00 29.08 228 SER A CA 1
ATOM 1794 C C . SER A 1 228 ? 15.049 -5.171 -41.947 1.00 29.08 228 SER A C 1
ATOM 1796 O O . SER A 1 228 ? 15.022 -4.771 -43.108 1.00 29.08 228 SER A O 1
ATOM 1798 N N . LEU A 1 229 ? 16.152 -5.283 -41.206 1.00 31.16 229 LEU A N 1
ATOM 1799 C CA . LEU A 1 229 ? 17.533 -5.527 -41.662 1.00 31.16 229 LEU A CA 1
ATOM 1800 C C . LEU A 1 229 ? 18.326 -5.858 -40.386 1.00 31.16 229 LEU A C 1
ATOM 1802 O O . LEU A 1 229 ? 18.509 -5.006 -39.524 1.00 31.16 229 LEU A O 1
ATOM 1806 N N . ARG A 1 230 ? 18.416 -7.146 -40.039 1.00 31.83 230 ARG A N 1
ATOM 1807 C CA . ARG A 1 230 ? 19.605 -8.001 -40.214 1.00 31.83 230 ARG A CA 1
ATOM 1808 C C . ARG A 1 230 ? 20.892 -7.295 -39.776 1.00 31.83 230 ARG A C 1
ATOM 1810 O O . ARG A 1 230 ? 21.493 -6.547 -40.534 1.00 31.83 230 ARG A O 1
ATOM 1817 N N . VAL A 1 231 ? 21.277 -7.578 -38.534 1.00 30.09 231 VAL A N 1
ATOM 1818 C CA . VAL A 1 231 ? 22.623 -7.371 -38.003 1.00 30.09 231 VAL A CA 1
ATOM 1819 C C . VAL A 1 231 ? 23.472 -8.531 -38.511 1.00 30.09 231 VAL A C 1
ATOM 1821 O O . VAL A 1 231 ? 23.243 -9.668 -38.111 1.00 30.09 231 VAL A O 1
ATOM 1824 N N . GLU A 1 232 ? 24.429 -8.243 -39.385 1.00 30.95 232 GLU A N 1
ATOM 1825 C CA . GLU A 1 232 ? 25.629 -9.060 -39.543 1.00 30.95 232 GLU A CA 1
ATOM 1826 C C . GLU A 1 232 ? 26.844 -8.143 -39.393 1.00 30.95 232 GLU A C 1
ATOM 1828 O O . GLU A 1 232 ? 26.911 -7.042 -39.935 1.00 30.95 232 GLU A O 1
ATOM 1833 N N . THR A 1 233 ? 27.754 -8.594 -38.545 1.00 35.75 233 THR A N 1
ATOM 1834 C CA . THR A 1 233 ? 29.032 -7.994 -38.170 1.00 35.75 233 THR A CA 1
ATOM 1835 C C . THR A 1 233 ? 30.006 -7.958 -39.352 1.00 35.75 233 THR A C 1
ATOM 1837 O O . THR A 1 233 ? 30.186 -9.005 -39.973 1.00 35.75 233 THR A O 1
ATOM 1840 N N . PRO A 1 234 ? 30.753 -6.868 -39.602 1.00 34.16 234 PRO A N 1
ATOM 1841 C CA . PRO A 1 234 ? 32.033 -6.974 -40.280 1.00 34.16 234 PRO A CA 1
ATOM 1842 C C . PRO A 1 234 ? 33.126 -7.208 -39.236 1.00 34.16 234 PRO A C 1
ATOM 1844 O O . PRO A 1 234 ? 33.438 -6.345 -38.413 1.00 34.16 234 PRO A O 1
ATOM 1847 N N . ALA A 1 235 ? 33.675 -8.420 -39.273 1.00 31.17 235 ALA A N 1
ATOM 1848 C CA . ALA A 1 235 ? 34.961 -8.737 -38.684 1.00 31.17 235 ALA A CA 1
ATOM 1849 C C . ALA A 1 235 ? 36.060 -7.907 -39.364 1.00 31.17 235 ALA A C 1
ATOM 1851 O O . ALA A 1 235 ? 35.981 -7.585 -40.551 1.00 31.17 235 ALA A O 1
ATOM 1852 N N . ALA A 1 236 ? 37.066 -7.559 -38.569 1.00 33.47 236 ALA A N 1
ATOM 1853 C CA . ALA A 1 236 ? 38.295 -6.917 -38.994 1.00 33.47 236 ALA A CA 1
ATOM 1854 C C . ALA A 1 236 ? 38.941 -7.669 -40.170 1.00 33.47 236 ALA A C 1
ATOM 1856 O O . ALA A 1 236 ? 39.043 -8.894 -40.139 1.00 33.47 236 ALA A O 1
ATOM 1857 N N . VAL A 1 237 ? 39.396 -6.929 -41.181 1.00 33.41 237 VAL A N 1
ATOM 1858 C CA . VAL A 1 237 ? 40.281 -7.455 -42.224 1.00 33.41 237 VAL A CA 1
ATOM 1859 C C . VAL A 1 237 ? 41.630 -6.781 -42.044 1.00 33.41 237 VAL A C 1
ATOM 1861 O O . VAL A 1 237 ? 41.814 -5.606 -42.357 1.00 33.41 237 VAL A O 1
ATOM 1864 N N . GLU A 1 238 ? 42.535 -7.552 -41.453 1.00 34.41 238 GLU A N 1
ATOM 1865 C CA . GLU A 1 238 ? 43.971 -7.332 -41.464 1.00 34.41 238 GLU A CA 1
ATOM 1866 C C . GLU A 1 238 ? 44.532 -7.614 -42.868 1.00 34.41 238 GLU A C 1
ATOM 1868 O O . GLU A 1 238 ? 43.990 -8.405 -43.641 1.00 34.41 238 GLU A O 1
ATOM 1873 N N . ASN A 1 239 ? 45.619 -6.919 -43.187 1.00 33.47 239 ASN A N 1
ATOM 1874 C CA . ASN A 1 239 ? 46.396 -7.048 -44.415 1.00 33.47 239 ASN A CA 1
ATOM 1875 C C . ASN A 1 239 ? 47.026 -8.446 -44.551 1.00 33.47 239 ASN A C 1
ATOM 1877 O O . ASN A 1 239 ? 47.706 -8.861 -43.622 1.00 33.47 239 ASN A O 1
ATOM 1881 N N . GLU A 1 240 ? 46.884 -9.104 -45.710 1.00 32.00 240 GLU A N 1
ATOM 1882 C CA . GLU A 1 240 ? 47.862 -10.037 -46.325 1.00 32.00 240 GLU A CA 1
ATOM 1883 C C . GLU A 1 240 ? 47.391 -10.417 -47.763 1.00 32.00 240 GLU A C 1
ATOM 1885 O O . GLU A 1 240 ? 46.198 -10.318 -48.065 1.00 32.00 240 GLU A O 1
ATOM 1890 N N . PRO A 1 241 ? 48.299 -10.776 -48.697 1.00 35.12 241 PRO A N 1
ATOM 1891 C CA . PRO A 1 241 ? 48.126 -10.624 -50.136 1.00 35.12 241 PRO A CA 1
ATOM 1892 C C . PRO A 1 241 ? 47.474 -11.820 -50.846 1.00 35.12 241 PRO A C 1
ATOM 1894 O O . PRO A 1 241 ? 47.479 -12.970 -50.406 1.00 35.12 241 PRO A O 1
ATOM 1897 N N . LEU A 1 242 ? 46.947 -11.503 -52.028 1.00 34.19 242 LEU A N 1
ATOM 1898 C CA . LEU A 1 242 ? 46.251 -12.382 -52.964 1.00 34.19 242 LEU A CA 1
ATOM 1899 C C . LEU A 1 242 ? 47.098 -13.603 -53.370 1.00 34.19 242 LEU A C 1
ATOM 1901 O O . LEU A 1 242 ? 48.159 -13.463 -53.979 1.00 34.19 242 LEU A O 1
ATOM 1905 N N . ARG A 1 243 ? 46.581 -14.813 -53.116 1.00 40.00 243 ARG A N 1
ATOM 1906 C CA . ARG A 1 243 ? 47.079 -16.059 -53.718 1.00 40.00 243 ARG A CA 1
ATOM 1907 C C . ARG A 1 243 ? 46.308 -16.377 -54.997 1.00 40.00 243 ARG A C 1
ATOM 1909 O O . ARG A 1 243 ? 45.091 -16.528 -54.967 1.00 40.00 243 ARG A O 1
ATOM 1916 N N . ILE A 1 244 ? 47.030 -16.531 -56.105 1.00 43.28 244 ILE A N 1
ATOM 1917 C CA . ILE A 1 244 ? 46.514 -17.103 -57.355 1.00 43.28 244 ILE A CA 1
ATOM 1918 C C . ILE A 1 244 ? 46.647 -18.637 -57.249 1.00 43.28 244 ILE A C 1
ATOM 1920 O O . ILE A 1 244 ? 47.750 -19.115 -56.973 1.00 43.28 244 ILE A O 1
ATOM 1924 N N . PRO A 1 245 ? 45.577 -19.432 -57.426 1.00 35.44 245 PRO A N 1
ATOM 1925 C CA . PRO A 1 245 ? 45.663 -20.892 -57.334 1.00 35.44 245 PRO A CA 1
ATOM 1926 C C . PRO A 1 245 ? 46.415 -21.496 -58.535 1.00 35.44 245 PRO A C 1
ATOM 1928 O O . PRO A 1 245 ? 46.012 -21.255 -59.670 1.00 35.44 245 PRO A O 1
ATOM 1931 N N . GLY A 1 246 ? 47.462 -22.309 -58.302 1.00 51.06 246 GLY A N 1
ATOM 1932 C CA . GLY A 1 246 ? 47.984 -23.224 -59.336 1.00 51.06 246 GLY A CA 1
ATOM 1933 C C . GLY A 1 246 ? 49.491 -23.517 -59.443 1.00 51.06 246 GLY A C 1
ATOM 1934 O O . GLY A 1 246 ? 49.842 -24.268 -60.346 1.00 51.06 246 GLY A O 1
ATOM 1935 N N . LEU A 1 247 ? 50.395 -23.006 -58.592 1.00 43.88 247 LEU A N 1
ATOM 1936 C CA . LEU A 1 247 ? 51.845 -23.299 -58.705 1.00 43.88 247 LEU A CA 1
ATOM 1937 C C . LEU A 1 247 ? 52.511 -23.682 -57.359 1.00 43.88 247 LEU A C 1
ATOM 1939 O O . LEU A 1 247 ? 52.148 -23.117 -56.325 1.00 43.88 247 LEU A O 1
ATOM 1943 N N . PRO A 1 248 ? 53.481 -24.626 -57.350 1.00 44.50 248 PRO A N 1
ATOM 1944 C CA . PRO A 1 248 ? 54.191 -25.080 -56.150 1.00 44.50 248 PRO A CA 1
ATOM 1945 C C . PRO A 1 248 ? 55.229 -24.067 -55.627 1.00 44.50 248 PRO A C 1
ATOM 1947 O O . PRO A 1 248 ? 55.882 -23.348 -56.381 1.00 44.50 248 PRO A O 1
ATOM 1950 N N . ALA A 1 249 ? 55.389 -24.042 -54.302 1.00 44.94 249 ALA A N 1
ATOM 1951 C CA . ALA A 1 249 ? 56.115 -23.033 -53.527 1.00 44.94 249 ALA A CA 1
ATOM 1952 C C . ALA A 1 249 ? 57.649 -23.221 -53.477 1.00 44.94 249 ALA A C 1
ATOM 1954 O O . ALA A 1 249 ? 58.227 -23.234 -52.392 1.00 44.94 249 ALA A O 1
ATOM 1955 N N . SER A 1 250 ? 58.327 -23.364 -54.622 1.00 46.59 250 SER A N 1
ATOM 1956 C CA . SER A 1 250 ? 59.799 -23.510 -54.638 1.00 46.59 250 SER A CA 1
ATOM 1957 C C . SER A 1 250 ? 60.534 -22.783 -55.768 1.00 46.59 250 SER A C 1
ATOM 1959 O O . SER A 1 250 ? 61.673 -23.129 -56.065 1.00 46.59 250 SER A O 1
ATOM 1961 N N . LEU A 1 251 ? 59.933 -21.764 -56.386 1.00 39.25 251 LEU A N 1
ATOM 1962 C CA . LEU A 1 251 ? 60.634 -20.891 -57.333 1.00 39.25 251 LEU A CA 1
ATOM 1963 C C . LEU A 1 251 ? 60.575 -19.442 -56.844 1.00 39.25 251 LEU A C 1
ATOM 1965 O O . LEU A 1 251 ? 59.607 -18.721 -57.083 1.00 39.25 251 LEU A O 1
ATOM 1969 N N . THR A 1 252 ? 61.623 -19.007 -56.148 1.00 42.56 252 THR A N 1
ATOM 1970 C CA . THR A 1 252 ? 61.916 -17.585 -55.968 1.00 42.56 252 THR A CA 1
ATOM 1971 C C . THR A 1 252 ? 62.325 -17.020 -57.323 1.00 42.56 252 THR A C 1
ATOM 1973 O O . THR A 1 252 ? 63.461 -17.189 -57.758 1.00 42.56 252 THR A O 1
ATOM 1976 N N . ILE A 1 253 ? 61.391 -16.368 -58.016 1.00 42.03 253 ILE A N 1
ATOM 1977 C CA . ILE A 1 253 ? 61.740 -15.498 -59.138 1.00 42.03 253 ILE A CA 1
ATOM 1978 C C . ILE A 1 253 ? 62.430 -14.284 -58.518 1.00 42.03 253 ILE A C 1
ATOM 1980 O O . ILE A 1 253 ? 61.770 -13.349 -58.060 1.00 42.03 253 ILE A O 1
ATOM 1984 N N . GLU A 1 254 ? 63.760 -14.293 -58.487 1.00 40.31 254 GLU A N 1
ATOM 1985 C CA . GLU A 1 254 ? 64.515 -13.050 -58.426 1.00 40.31 254 GLU A CA 1
ATOM 1986 C C . GLU A 1 254 ? 64.112 -12.235 -59.658 1.00 40.31 254 GLU A C 1
ATOM 1988 O O . GLU A 1 254 ? 64.558 -12.482 -60.779 1.00 40.31 254 GLU A O 1
ATOM 1993 N N . ARG A 1 255 ? 63.189 -11.279 -59.481 1.00 37.44 255 ARG A N 1
ATOM 1994 C CA . ARG A 1 255 ? 62.991 -10.227 -60.476 1.00 37.44 255 ARG A CA 1
ATOM 1995 C C . ARG A 1 255 ? 64.297 -9.451 -60.526 1.00 37.44 255 ARG A C 1
ATOM 1997 O O . ARG A 1 255 ? 64.520 -8.570 -59.699 1.00 37.44 255 ARG A O 1
ATOM 2004 N N . ILE A 1 256 ? 65.134 -9.769 -61.505 1.00 46.28 256 ILE A N 1
ATOM 2005 C CA . ILE A 1 256 ? 66.205 -8.888 -61.951 1.00 46.28 256 ILE A CA 1
ATOM 2006 C C . ILE A 1 256 ? 65.514 -7.573 -62.335 1.00 46.28 256 ILE A C 1
ATOM 2008 O O . ILE A 1 256 ? 64.853 -7.482 -63.369 1.00 46.28 256 ILE A O 1
ATOM 2012 N N . LYS A 1 257 ? 65.574 -6.572 -61.449 1.00 48.41 257 LYS A N 1
ATOM 2013 C CA . LYS A 1 257 ? 65.106 -5.217 -61.740 1.00 48.41 257 LYS A CA 1
ATOM 2014 C C . LYS A 1 257 ? 66.096 -4.609 -62.726 1.00 48.41 257 LYS A C 1
ATOM 2016 O O . LYS A 1 257 ? 67.053 -3.955 -62.327 1.00 48.41 257 LYS A O 1
ATOM 2021 N N . THR A 1 258 ? 65.891 -4.838 -64.017 1.00 55.19 258 THR A N 1
ATOM 2022 C CA . THR A 1 258 ? 66.454 -3.940 -65.023 1.00 55.19 258 THR A CA 1
ATOM 2023 C C . THR A 1 258 ? 65.743 -2.604 -64.834 1.00 55.19 258 THR A C 1
ATOM 2025 O O . THR A 1 258 ? 64.549 -2.512 -65.118 1.00 55.19 258 THR A O 1
ATOM 2028 N N . GLN A 1 259 ? 66.436 -1.615 -64.269 1.00 69.38 259 GLN A N 1
ATOM 2029 C CA . GLN A 1 259 ? 65.927 -0.252 -64.131 1.00 69.38 259 GLN A CA 1
ATOM 2030 C C . GLN A 1 259 ? 65.617 0.285 -65.531 1.00 69.38 259 GLN A C 1
ATOM 2032 O O . GLN A 1 259 ? 66.521 0.485 -66.345 1.00 69.38 259 GLN A O 1
ATOM 2037 N N . VAL A 1 260 ? 64.330 0.409 -65.850 1.00 74.69 260 VAL A N 1
ATOM 2038 C CA . VAL A 1 260 ? 63.835 0.848 -67.158 1.00 74.69 260 VAL A CA 1
ATOM 2039 C C . VAL A 1 260 ? 62.839 1.970 -66.952 1.00 74.69 260 VAL A C 1
ATOM 2041 O O . VAL A 1 260 ? 62.010 1.924 -66.044 1.00 74.69 260 VAL A O 1
ATOM 2044 N N . CYS A 1 261 ? 62.894 2.974 -67.819 1.00 79.12 261 CYS A N 1
ATOM 2045 C CA . CYS A 1 261 ? 61.967 4.097 -67.753 1.00 79.12 261 CYS A CA 1
ATOM 2046 C C . CYS A 1 261 ? 60.519 3.623 -67.953 1.00 79.12 261 CYS A C 1
ATOM 2048 O O . CYS A 1 261 ? 60.224 2.944 -68.937 1.00 79.12 261 CYS A O 1
ATOM 2050 N N . VAL A 1 262 ? 59.591 4.030 -67.080 1.00 77.19 262 VAL A N 1
ATOM 2051 C CA . VAL A 1 262 ? 58.163 3.657 -67.181 1.00 77.19 262 VAL A CA 1
ATOM 2052 C C . VAL A 1 262 ? 57.497 4.134 -68.484 1.00 77.19 262 VAL A C 1
ATOM 2054 O O . VAL A 1 262 ? 56.531 3.527 -68.943 1.00 77.19 262 VAL A O 1
ATOM 2057 N N . VAL A 1 263 ? 58.041 5.184 -69.109 1.00 76.00 263 VAL A N 1
ATOM 2058 C CA . VAL A 1 263 ? 57.496 5.800 -70.329 1.00 76.00 263 VAL A CA 1
ATOM 2059 C C . VAL A 1 263 ? 58.018 5.110 -71.592 1.00 76.00 263 VAL A C 1
ATOM 2061 O O . VAL A 1 263 ? 57.231 4.669 -72.422 1.00 76.00 263 VAL A O 1
ATOM 2064 N N . CYS A 1 264 ? 59.340 4.981 -71.743 1.00 78.38 264 CYS A N 1
ATOM 2065 C CA . CYS A 1 264 ? 59.959 4.465 -72.973 1.00 78.38 264 CYS A CA 1
ATOM 2066 C C . CYS A 1 264 ? 60.501 3.031 -72.859 1.00 78.38 264 CYS A C 1
ATOM 2068 O O . CYS A 1 264 ? 60.943 2.470 -73.857 1.00 78.38 264 CYS A O 1
ATOM 2070 N N . ARG A 1 265 ? 60.459 2.425 -71.664 1.00 77.38 265 ARG A N 1
ATOM 2071 C CA . ARG A 1 265 ? 60.873 1.040 -71.355 1.00 77.38 265 ARG A CA 1
ATOM 2072 C C . ARG A 1 265 ? 62.313 0.682 -71.732 1.00 77.38 265 ARG A C 1
ATOM 2074 O O . ARG A 1 265 ? 62.659 -0.496 -71.779 1.00 77.38 265 ARG A O 1
ATOM 2081 N N . THR A 1 266 ? 63.162 1.681 -71.960 1.00 72.69 266 THR A N 1
ATOM 2082 C CA . THR A 1 266 ? 64.587 1.489 -72.233 1.00 72.69 266 THR A CA 1
ATOM 2083 C C . THR A 1 266 ? 65.411 1.583 -70.943 1.00 72.69 266 THR A C 1
ATOM 2085 O O . THR A 1 266 ? 65.082 2.402 -70.075 1.00 72.69 266 THR A O 1
ATOM 2088 N N . PRO A 1 267 ? 66.462 0.751 -70.790 1.00 68.81 267 PRO A N 1
ATOM 2089 C CA . PRO A 1 267 ? 67.422 0.879 -69.699 1.00 68.81 267 PRO A CA 1
ATOM 2090 C C . PRO A 1 267 ? 68.393 2.032 -69.982 1.00 68.81 267 PRO A C 1
ATOM 2092 O O . PRO A 1 267 ? 68.831 2.216 -71.118 1.00 68.81 267 PRO A O 1
ATOM 2095 N N . GLY A 1 268 ? 68.747 2.801 -68.955 1.00 64.56 268 GLY A N 1
ATOM 2096 C CA . GLY A 1 268 ? 69.648 3.946 -69.083 1.00 64.56 268 GLY A CA 1
ATOM 2097 C C . GLY A 1 268 ? 70.223 4.378 -67.737 1.00 64.56 268 GLY A C 1
ATOM 2098 O O . GLY A 1 268 ? 69.600 4.195 -66.698 1.00 64.56 268 GLY A O 1
ATOM 2099 N N . SER A 1 269 ? 71.424 4.958 -67.746 1.00 62.34 269 SER A N 1
ATOM 2100 C CA . SER A 1 269 ? 72.172 5.367 -66.545 1.00 62.34 269 SER A CA 1
ATOM 2101 C C . SER A 1 269 ? 71.704 6.692 -65.915 1.00 62.34 269 SER A C 1
ATOM 2103 O O . SER A 1 269 ? 72.307 7.153 -64.950 1.00 62.34 269 SER A O 1
ATOM 2105 N N . GLN A 1 270 ? 70.631 7.306 -66.431 1.00 68.38 270 GLN A N 1
ATOM 2106 C CA . GLN A 1 270 ? 70.057 8.572 -65.946 1.00 68.38 270 GLN A CA 1
ATOM 2107 C C . GLN A 1 270 ? 68.539 8.452 -65.724 1.00 68.38 270 GLN A C 1
ATOM 2109 O O . GLN A 1 270 ? 67.740 9.190 -66.301 1.00 68.38 270 GLN A O 1
ATOM 2114 N N . LEU A 1 271 ? 68.129 7.486 -64.901 1.00 73.25 271 LEU A N 1
ATOM 2115 C CA . LEU A 1 271 ? 66.748 7.352 -64.438 1.00 73.25 271 LEU A CA 1
ATOM 2116 C C . LEU A 1 271 ? 66.556 8.166 -63.153 1.00 73.25 271 LEU A C 1
ATOM 2118 O O . LEU A 1 271 ? 67.245 7.948 -62.158 1.00 73.25 271 LEU A O 1
ATOM 2122 N N . GLY A 1 272 ? 65.617 9.109 -63.175 1.00 72.75 272 GLY A N 1
ATOM 2123 C CA . GLY A 1 272 ? 65.122 9.775 -61.976 1.00 72.75 272 GLY A CA 1
ATOM 2124 C C . GLY A 1 272 ? 64.080 8.901 -61.280 1.00 72.75 272 GLY A C 1
ATOM 2125 O O . GLY A 1 272 ? 63.254 8.269 -61.939 1.00 72.75 272 GLY A O 1
ATOM 2126 N N . VAL A 1 273 ? 64.107 8.862 -59.948 1.00 77.25 273 VAL A N 1
ATOM 2127 C CA . VAL A 1 273 ? 63.122 8.135 -59.136 1.00 77.25 273 VAL A CA 1
ATOM 2128 C C . VAL A 1 273 ? 62.122 9.133 -58.566 1.00 77.25 273 VAL A C 1
ATOM 2130 O O . VAL A 1 273 ? 62.507 10.091 -57.896 1.00 77.25 273 VAL A O 1
ATOM 2133 N N . CYS A 1 274 ? 60.829 8.903 -58.789 1.00 77.50 274 CYS A N 1
ATOM 2134 C CA . CYS A 1 274 ? 59.789 9.712 -58.163 1.00 77.50 274 CYS A CA 1
ATOM 2135 C C . CYS A 1 274 ? 59.816 9.545 -56.633 1.00 77.50 274 CYS A C 1
ATOM 2137 O O . CYS A 1 274 ? 59.697 8.431 -56.127 1.00 77.50 274 CYS A O 1
ATOM 2139 N N . ALA A 1 275 ? 59.873 10.645 -55.879 1.00 71.88 275 ALA A N 1
ATOM 2140 C CA . ALA A 1 275 ? 59.844 10.605 -54.413 1.00 71.88 275 ALA A CA 1
ATOM 2141 C C . ALA A 1 275 ? 58.505 10.100 -53.829 1.00 71.88 275 ALA A C 1
ATOM 2143 O O . ALA A 1 275 ? 58.464 9.652 -52.686 1.00 71.88 275 ALA A O 1
ATOM 2144 N N . THR A 1 276 ? 57.413 10.164 -54.598 1.00 70.31 276 THR A N 1
ATOM 2145 C CA . THR A 1 276 ? 56.050 9.875 -54.118 1.00 70.31 276 THR A CA 1
ATOM 2146 C C . THR A 1 276 ? 55.585 8.451 -54.423 1.00 70.31 276 THR A C 1
ATOM 2148 O O . THR A 1 276 ? 54.928 7.839 -53.588 1.00 70.31 276 THR A O 1
ATOM 2151 N N . CYS A 1 277 ? 55.911 7.905 -55.598 1.00 77.12 277 CYS A N 1
ATOM 2152 C CA . CYS A 1 277 ? 55.513 6.541 -55.986 1.00 77.12 277 CYS A CA 1
ATOM 2153 C C . CYS A 1 277 ? 56.686 5.636 -56.386 1.00 77.12 277 CYS A C 1
ATOM 2155 O O . CYS A 1 277 ? 56.469 4.503 -56.814 1.00 77.12 277 CYS A O 1
ATOM 2157 N N . SER A 1 278 ? 57.924 6.121 -56.237 1.00 76.44 278 SER A N 1
ATOM 2158 C CA . SER A 1 278 ? 59.161 5.367 -56.483 1.00 76.44 278 SER A CA 1
ATOM 2159 C C . SER A 1 278 ? 59.317 4.825 -57.908 1.00 76.44 278 SER A C 1
ATOM 2161 O O . SER A 1 278 ? 60.113 3.919 -58.138 1.00 76.44 278 SER A O 1
ATOM 2163 N N . THR A 1 279 ? 58.580 5.373 -58.878 1.00 79.12 279 THR A N 1
ATOM 2164 C CA . THR A 1 279 ? 58.705 5.013 -60.294 1.00 79.12 279 THR A CA 1
ATOM 2165 C C . THR A 1 279 ? 59.954 5.630 -60.909 1.00 79.12 279 THR A C 1
ATOM 2167 O O . THR A 1 279 ? 60.222 6.817 -60.716 1.00 79.12 279 THR A O 1
ATOM 2170 N N . GLU A 1 280 ? 60.676 4.833 -61.690 1.00 80.88 280 GLU A N 1
ATOM 2171 C CA . GLU A 1 280 ? 61.870 5.237 -62.433 1.00 80.88 280 GLU A CA 1
ATOM 2172 C C . GLU A 1 280 ? 61.488 5.740 -63.834 1.00 80.88 280 GLU A C 1
ATOM 2174 O O . GLU A 1 280 ? 60.790 5.060 -64.594 1.00 80.88 280 GLU A O 1
ATOM 2179 N N . TYR A 1 281 ? 61.925 6.947 -64.190 1.00 81.81 281 TYR A N 1
ATOM 2180 C CA . TYR A 1 281 ? 61.668 7.554 -65.497 1.00 81.81 281 TYR A CA 1
ATOM 2181 C C . TYR A 1 281 ? 62.818 8.468 -65.921 1.00 81.81 281 TYR A C 1
ATOM 2183 O O . TYR A 1 281 ? 63.557 8.991 -65.091 1.00 81.81 281 TYR A O 1
ATOM 2191 N N . HIS A 1 282 ? 62.997 8.666 -67.226 1.00 82.50 282 HIS A N 1
ATOM 2192 C CA . HIS A 1 282 ? 63.948 9.665 -67.710 1.00 82.50 282 HIS A CA 1
ATOM 2193 C C . HIS A 1 282 ? 63.353 11.062 -67.534 1.00 82.50 282 HIS A C 1
ATOM 2195 O O . HIS A 1 282 ? 62.224 11.306 -67.963 1.00 82.50 282 HIS A O 1
ATOM 2201 N N . THR A 1 283 ? 64.144 11.995 -67.006 1.00 73.31 283 THR A N 1
ATOM 2202 C CA . THR A 1 283 ? 63.787 13.423 -66.919 1.00 73.31 283 THR A CA 1
ATOM 2203 C C . THR A 1 283 ? 63.541 14.057 -68.291 1.00 73.31 283 THR A C 1
ATOM 2205 O O . THR A 1 283 ? 62.825 15.046 -68.397 1.00 73.31 283 THR A O 1
ATOM 2208 N N . SER A 1 284 ? 64.089 13.471 -69.361 1.00 72.50 284 SER A N 1
ATOM 2209 C CA . SER A 1 284 ? 63.816 13.858 -70.749 1.00 72.50 284 SER A CA 1
ATOM 2210 C C . SER A 1 284 ? 62.520 13.269 -71.322 1.00 72.50 284 SER A C 1
ATOM 2212 O O . SER A 1 284 ? 61.999 13.805 -72.296 1.00 72.50 284 SER A O 1
ATOM 2214 N N . CYS A 1 285 ? 61.985 12.181 -70.752 1.00 75.56 285 CYS A N 1
ATOM 2215 C CA . CYS A 1 285 ? 60.737 11.560 -71.214 1.00 75.56 285 CYS A CA 1
ATOM 2216 C C . CYS A 1 285 ? 59.489 12.194 -70.589 1.00 75.56 285 CYS A C 1
ATOM 2218 O O . CYS A 1 285 ? 58.433 12.177 -71.215 1.00 75.56 285 CYS A O 1
ATOM 2220 N N . ALA A 1 286 ? 59.595 12.729 -69.372 1.00 72.00 286 ALA A N 1
ATOM 2221 C CA . ALA A 1 286 ? 58.556 13.530 -68.736 1.00 72.00 286 ALA A CA 1
ATOM 2222 C C . ALA A 1 286 ? 59.203 14.495 -67.722 1.00 72.00 286 ALA A C 1
ATOM 2224 O O . ALA A 1 286 ? 60.075 14.055 -66.968 1.00 72.00 286 ALA A O 1
ATOM 2225 N N . PRO A 1 287 ? 58.801 15.780 -67.690 1.00 69.12 287 PRO A N 1
ATOM 2226 C CA . PRO A 1 287 ? 59.318 16.741 -66.714 1.00 69.12 287 PRO A CA 1
ATOM 2227 C C . PRO A 1 287 ? 58.831 16.435 -65.286 1.00 69.12 287 PRO A C 1
ATOM 2229 O O . PRO A 1 287 ? 59.614 16.552 -64.346 1.00 69.12 287 PRO A O 1
ATOM 2232 N N . ASP A 1 288 ? 57.594 15.946 -65.144 1.00 68.62 288 ASP A N 1
ATOM 2233 C CA . ASP A 1 288 ? 56.964 15.547 -63.880 1.00 68.62 288 ASP A CA 1
ATOM 2234 C C . ASP A 1 288 ? 56.574 14.061 -63.893 1.00 68.62 288 ASP A C 1
ATOM 2236 O O . ASP A 1 288 ? 56.521 13.420 -64.947 1.00 68.62 288 ASP A O 1
ATOM 2240 N N . CYS A 1 289 ? 56.349 13.472 -62.712 1.00 70.19 289 CYS A N 1
ATOM 2241 C CA . CYS A 1 289 ? 56.065 12.042 -62.606 1.00 70.19 289 CYS A CA 1
ATOM 2242 C C . CYS A 1 289 ? 54.705 11.705 -63.254 1.00 70.19 289 CYS A C 1
ATOM 2244 O O . CYS A 1 289 ? 53.658 12.044 -62.686 1.00 70.19 289 CYS A O 1
ATOM 2246 N N . PRO A 1 290 ? 54.683 10.936 -64.362 1.00 66.88 290 PRO A N 1
ATOM 2247 C CA . PRO A 1 290 ? 53.464 10.679 -65.136 1.00 66.88 290 PRO A CA 1
ATOM 2248 C C . PRO A 1 290 ? 52.415 9.864 -64.364 1.00 66.88 290 PRO A C 1
ATOM 2250 O O . PRO A 1 290 ? 51.259 9.780 -64.767 1.00 66.88 290 PRO A O 1
ATOM 2253 N N . GLN A 1 291 ? 52.814 9.255 -63.247 1.00 67.25 291 GLN A N 1
ATOM 2254 C CA . GLN A 1 291 ? 51.964 8.418 -62.405 1.00 67.25 291 GLN A CA 1
ATOM 2255 C C . GLN A 1 291 ? 51.391 9.167 -61.188 1.00 67.25 291 GLN A C 1
ATOM 2257 O O . GLN A 1 291 ? 50.453 8.685 -60.547 1.00 67.25 291 GLN A O 1
ATOM 2262 N N . CYS A 1 292 ? 51.941 10.341 -60.862 1.00 66.19 292 CYS A N 1
ATOM 2263 C CA . CYS A 1 292 ? 51.515 11.158 -59.725 1.00 66.19 292 CYS A CA 1
ATOM 2264 C C . CYS A 1 292 ? 50.602 12.321 -60.128 1.00 66.19 292 CYS A C 1
ATOM 2266 O O . CYS A 1 292 ? 49.681 12.621 -59.369 1.00 66.19 292 CYS A O 1
ATOM 2268 N N . ASP A 1 293 ? 50.775 12.905 -61.317 1.00 62.75 293 ASP A N 1
ATOM 2269 C CA . ASP A 1 293 ? 49.936 14.025 -61.782 1.00 62.75 293 ASP A CA 1
ATOM 2270 C C . ASP A 1 293 ? 48.454 13.650 -61.940 1.00 62.75 293 ASP A C 1
ATOM 2272 O O . ASP A 1 293 ? 47.573 14.465 -61.685 1.00 62.75 293 ASP A O 1
ATOM 2276 N N . GLY A 1 294 ? 48.149 12.388 -62.255 1.00 59.78 294 GLY A N 1
ATOM 2277 C CA . GLY A 1 294 ? 46.769 11.888 -62.319 1.00 59.78 294 GLY A CA 1
ATOM 2278 C C . GLY A 1 294 ? 46.143 11.494 -60.971 1.00 59.78 294 GLY A C 1
ATOM 2279 O O . GLY A 1 294 ? 44.974 11.117 -60.937 1.00 59.78 294 GLY A O 1
ATOM 2280 N N . ASN A 1 295 ? 46.891 11.525 -59.859 1.00 58.34 295 ASN A N 1
ATOM 2281 C CA . ASN A 1 295 ? 46.460 10.945 -58.575 1.00 58.34 295 ASN A CA 1
ATOM 2282 C C . ASN A 1 295 ? 46.038 11.972 -57.509 1.00 58.34 295 ASN A C 1
ATOM 2284 O O . ASN A 1 295 ? 45.410 11.589 -56.519 1.00 58.34 295 ASN A O 1
ATOM 2288 N N . MET A 1 296 ? 46.335 13.262 -57.692 1.00 58.84 296 MET A N 1
ATOM 2289 C CA . MET A 1 296 ? 45.989 14.301 -56.710 1.00 58.84 296 MET A CA 1
ATOM 2290 C C . MET A 1 296 ? 44.470 14.516 -56.576 1.00 58.84 296 MET A C 1
ATOM 2292 O O . MET A 1 296 ? 43.961 14.622 -55.456 1.00 58.84 296 MET A O 1
ATOM 2296 N N . ASP A 1 297 ? 43.724 14.484 -57.685 1.00 62.25 297 ASP A N 1
ATOM 2297 C CA . ASP A 1 297 ? 42.258 14.612 -57.671 1.00 62.25 297 ASP A CA 1
ATOM 2298 C C . ASP A 1 297 ? 41.577 13.397 -57.024 1.00 62.25 297 ASP A C 1
ATOM 2300 O O . ASP A 1 297 ? 40.642 13.538 -56.231 1.00 62.25 297 ASP A O 1
ATOM 2304 N N . THR A 1 298 ? 42.098 12.197 -57.278 1.00 66.25 298 THR A N 1
ATOM 2305 C CA . THR A 1 298 ? 41.593 10.941 -56.709 1.00 66.25 298 THR A CA 1
ATOM 2306 C C . THR A 1 298 ? 41.776 10.894 -55.189 1.00 66.25 298 THR A C 1
ATOM 2308 O O . THR A 1 298 ? 40.862 10.504 -54.462 1.00 66.25 298 THR A O 1
ATOM 2311 N N . ILE A 1 299 ? 42.922 11.357 -54.673 1.00 68.69 299 ILE A N 1
ATOM 2312 C CA . ILE A 1 299 ? 43.175 11.445 -53.225 1.00 68.69 299 ILE A CA 1
ATOM 2313 C C . ILE A 1 299 ? 42.215 12.445 -52.563 1.00 68.69 299 ILE A C 1
ATOM 2315 O O . ILE A 1 299 ? 41.643 12.145 -51.512 1.00 68.69 299 ILE A O 1
ATOM 2319 N N . ALA A 1 300 ? 41.979 13.606 -53.182 1.00 72.31 300 ALA A N 1
ATOM 2320 C CA . ALA A 1 300 ? 41.053 14.611 -52.659 1.00 72.31 300 ALA A CA 1
ATOM 2321 C C . ALA A 1 300 ? 39.588 14.128 -52.645 1.00 72.31 300 ALA A C 1
ATOM 2323 O O . ALA A 1 300 ? 38.842 14.441 -51.710 1.00 72.31 300 ALA A O 1
ATOM 2324 N N . ILE A 1 301 ? 39.172 13.350 -53.650 1.00 76.00 301 ILE A N 1
ATOM 2325 C CA . ILE A 1 301 ? 37.846 12.715 -53.702 1.00 76.00 301 ILE A CA 1
ATOM 2326 C C . ILE A 1 301 ? 37.712 11.677 -52.583 1.00 76.00 301 ILE A C 1
ATOM 2328 O O . ILE A 1 301 ? 36.772 11.768 -51.790 1.00 76.00 301 ILE A O 1
ATOM 2332 N N . ASN A 1 302 ? 38.690 10.779 -52.437 1.00 77.81 302 ASN A N 1
ATOM 2333 C CA . ASN A 1 302 ? 38.695 9.752 -51.391 1.00 77.81 302 ASN A CA 1
ATOM 2334 C C . ASN A 1 302 ? 38.661 10.357 -49.977 1.00 77.81 302 ASN A C 1
ATOM 2336 O O . ASN A 1 302 ? 37.953 9.859 -49.103 1.00 77.81 302 ASN A O 1
ATOM 2340 N N . LEU A 1 303 ? 39.365 11.472 -49.744 1.00 80.94 303 LEU A N 1
ATOM 2341 C CA . LEU A 1 303 ? 39.352 12.161 -48.449 1.00 80.94 303 LEU A CA 1
ATOM 2342 C C . LEU A 1 303 ? 37.977 12.778 -48.138 1.00 80.94 303 LEU A C 1
ATOM 2344 O O . LEU A 1 303 ? 37.490 12.689 -47.009 1.00 80.94 303 LEU A O 1
ATOM 2348 N N . LYS A 1 304 ? 37.317 13.372 -49.141 1.00 84.56 304 LYS A N 1
ATOM 2349 C CA . LYS A 1 304 ? 35.954 13.915 -49.007 1.00 84.56 304 LYS A CA 1
ATOM 2350 C C . LYS A 1 304 ? 34.918 12.810 -48.803 1.00 84.56 304 LYS A C 1
ATOM 2352 O O . LYS A 1 304 ? 33.963 13.005 -48.050 1.00 84.56 304 LYS A O 1
ATOM 2357 N N . GLU A 1 305 ? 35.082 11.665 -49.455 1.00 86.50 305 GLU A N 1
ATOM 2358 C CA . GLU A 1 305 ? 34.228 10.494 -49.245 1.00 86.50 305 GLU A CA 1
ATOM 2359 C C . GLU A 1 305 ? 34.417 9.900 -47.849 1.00 86.50 305 GLU A C 1
ATOM 2361 O O . GLU A 1 305 ? 33.424 9.673 -47.157 1.00 86.50 305 GLU A O 1
ATOM 2366 N N . ALA A 1 306 ? 35.658 9.779 -47.368 1.00 83.88 306 ALA A N 1
ATOM 2367 C CA . ALA A 1 306 ? 35.953 9.352 -46.002 1.00 83.88 306 ALA A CA 1
ATOM 2368 C C . ALA A 1 306 ? 35.335 10.295 -44.951 1.00 83.88 306 ALA A C 1
ATOM 2370 O O . ALA A 1 306 ? 34.738 9.837 -43.978 1.00 83.88 306 ALA A O 1
ATOM 2371 N N . GLN A 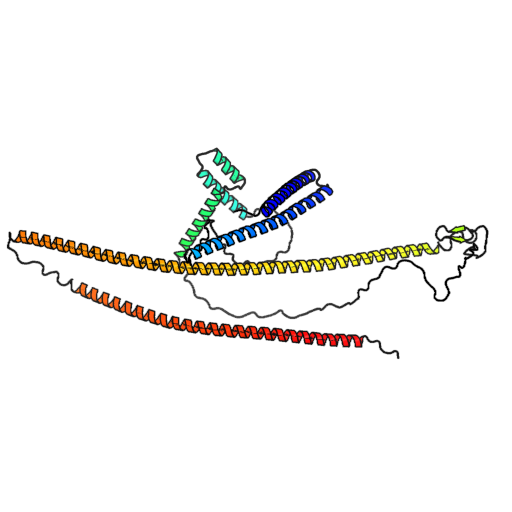1 307 ? 35.395 11.615 -45.167 1.00 89.50 307 GLN A N 1
ATOM 2372 C CA . GLN A 1 307 ? 34.745 12.598 -44.289 1.00 89.50 307 GLN A CA 1
ATOM 2373 C C . GLN A 1 307 ? 33.212 12.489 -44.307 1.00 89.50 307 GLN A C 1
ATOM 2375 O O . GLN A 1 307 ? 32.570 12.582 -43.259 1.00 89.50 307 GLN A O 1
ATOM 2380 N N . LYS A 1 308 ? 32.603 12.273 -45.481 1.00 90.62 308 LYS A N 1
ATOM 2381 C CA . LYS A 1 308 ? 31.150 12.051 -45.601 1.00 90.62 308 LYS A CA 1
ATOM 2382 C C . LYS A 1 308 ? 30.713 10.763 -44.910 1.00 90.62 308 LYS A C 1
ATOM 2384 O O . LYS A 1 308 ? 29.654 10.748 -44.281 1.00 90.62 308 LYS A O 1
ATOM 2389 N N . GLU A 1 309 ? 31.515 9.712 -45.016 1.00 91.62 309 GLU A N 1
ATOM 2390 C CA . GLU A 1 309 ? 31.261 8.430 -44.368 1.00 91.62 309 GLU A CA 1
ATOM 2391 C C . GLU A 1 309 ? 31.395 8.537 -42.846 1.00 91.62 309 GLU A C 1
ATOM 2393 O O . GLU A 1 309 ? 30.531 8.061 -42.110 1.00 91.62 309 GLU A O 1
ATOM 2398 N N . GLN A 1 310 ? 32.397 9.269 -42.356 1.00 89.38 310 GLN A N 1
ATOM 2399 C CA . GLN A 1 310 ? 32.526 9.560 -40.931 1.00 89.38 310 GLN A CA 1
ATOM 2400 C C . GLN A 1 310 ? 31.313 10.341 -40.402 1.00 89.38 310 GLN A C 1
ATOM 2402 O O . GLN A 1 310 ? 30.720 9.965 -39.394 1.00 89.38 310 GLN A O 1
ATOM 2407 N N . LEU A 1 311 ? 30.854 11.358 -41.138 1.00 91.69 311 LEU A N 1
ATOM 2408 C CA . LEU A 1 311 ? 29.656 12.119 -40.776 1.00 91.69 311 LEU A CA 1
ATOM 2409 C C . LEU A 1 311 ? 28.379 11.255 -40.783 1.00 91.69 311 LEU A C 1
ATOM 2411 O O . LEU A 1 311 ? 27.449 11.518 -40.015 1.00 91.69 311 LEU A O 1
ATOM 2415 N N . ARG A 1 312 ? 28.293 10.239 -41.655 1.00 91.56 312 ARG A N 1
ATOM 2416 C CA . ARG A 1 312 ? 27.194 9.259 -41.644 1.00 91.56 312 ARG A CA 1
ATOM 2417 C C . ARG A 1 312 ? 27.228 8.412 -40.376 1.00 91.56 312 ARG A C 1
ATOM 2419 O O . ARG A 1 312 ? 26.204 8.347 -39.694 1.00 91.56 312 ARG A O 1
ATOM 2426 N N . LYS A 1 313 ? 28.395 7.868 -40.027 1.00 92.00 313 LYS A N 1
ATOM 2427 C CA . LYS A 1 313 ? 28.604 7.085 -38.800 1.00 92.00 313 LYS A CA 1
ATOM 2428 C C . LYS A 1 313 ? 28.285 7.895 -37.546 1.00 92.00 313 LYS A C 1
ATOM 2430 O O . LYS A 1 313 ? 27.568 7.411 -36.677 1.00 92.00 313 LYS A O 1
ATOM 2435 N N . ASP A 1 314 ? 28.702 9.158 -37.486 1.00 90.88 314 ASP A N 1
ATOM 2436 C CA . ASP A 1 314 ? 28.410 10.038 -36.348 1.00 90.88 314 ASP A CA 1
ATOM 2437 C C . ASP A 1 314 ? 26.902 10.321 -36.208 1.00 90.88 314 ASP A C 1
ATOM 2439 O O . ASP A 1 314 ? 26.350 10.329 -35.103 1.00 90.88 314 ASP A O 1
ATOM 2443 N N . LYS A 1 315 ? 26.191 10.504 -37.331 1.00 93.12 315 LYS A N 1
ATOM 2444 C CA . LYS A 1 315 ? 24.725 10.665 -37.336 1.00 93.12 315 LYS A CA 1
ATOM 2445 C C . LYS A 1 315 ? 24.004 9.394 -36.893 1.00 93.12 315 LYS A C 1
ATOM 2447 O O . LYS A 1 315 ? 22.975 9.490 -36.221 1.00 93.12 315 LYS A O 1
ATOM 2452 N N . GLU A 1 316 ? 24.499 8.224 -37.279 1.00 92.94 316 GLU A N 1
ATOM 2453 C CA . GLU A 1 316 ? 23.965 6.933 -36.836 1.00 92.94 316 GLU A CA 1
ATOM 2454 C C . GLU A 1 316 ? 24.221 6.708 -35.347 1.00 92.94 316 GLU A C 1
ATOM 2456 O O . GLU A 1 316 ? 23.268 6.454 -34.611 1.00 92.94 316 GLU A O 1
ATOM 2461 N N . ALA A 1 317 ? 25.440 6.959 -34.870 1.00 90.38 317 ALA A N 1
ATOM 2462 C CA . ALA A 1 317 ? 25.781 6.901 -33.453 1.00 90.38 317 ALA A CA 1
ATOM 2463 C C . ALA A 1 317 ? 24.900 7.842 -32.612 1.00 90.38 317 ALA A C 1
ATOM 2465 O O . ALA A 1 317 ? 24.388 7.451 -31.562 1.00 90.38 317 ALA A O 1
ATOM 2466 N N . HIS A 1 318 ? 24.637 9.065 -33.087 1.00 92.62 318 HIS A N 1
ATOM 2467 C CA . HIS A 1 318 ? 23.727 9.989 -32.406 1.00 92.62 318 HIS A CA 1
ATOM 2468 C C . HIS A 1 318 ? 22.279 9.461 -32.360 1.00 92.62 318 HIS A C 1
ATOM 2470 O O . HIS A 1 318 ? 21.598 9.582 -31.336 1.00 92.62 318 HIS A O 1
ATOM 2476 N N . LYS A 1 319 ? 21.786 8.846 -33.445 1.00 92.94 319 LYS A N 1
ATOM 2477 C CA . LYS A 1 319 ? 20.456 8.208 -33.466 1.00 92.94 319 LYS A CA 1
ATOM 2478 C C . LYS A 1 319 ? 20.381 7.040 -32.484 1.00 92.94 319 LYS A C 1
ATOM 2480 O O . LYS A 1 319 ? 19.409 6.948 -31.735 1.00 92.94 319 LYS A O 1
ATOM 2485 N N . GLU A 1 320 ? 21.397 6.185 -32.445 1.00 91.44 320 GLU A N 1
ATOM 2486 C CA . GLU A 1 320 ? 21.469 5.066 -31.503 1.00 91.44 320 GLU A CA 1
ATOM 2487 C C . GLU A 1 320 ? 21.514 5.546 -30.051 1.00 91.44 320 GLU A C 1
ATOM 2489 O O . GLU A 1 320 ? 20.764 5.047 -29.209 1.00 91.44 320 GLU A O 1
ATOM 2494 N N . GLN A 1 321 ? 22.311 6.575 -29.753 1.00 92.56 321 GLN A N 1
ATOM 2495 C CA . GLN A 1 321 ? 22.339 7.204 -28.430 1.00 92.56 321 GLN A CA 1
ATOM 2496 C C . GLN A 1 321 ? 20.961 7.744 -28.028 1.00 92.56 321 GLN A C 1
ATOM 2498 O O . GLN A 1 321 ? 20.521 7.540 -26.892 1.00 92.56 321 GLN A O 1
ATOM 2503 N N . PHE A 1 322 ? 20.239 8.384 -28.951 1.00 94.25 322 PHE A N 1
ATOM 2504 C CA . PHE A 1 322 ? 18.885 8.877 -28.697 1.00 94.25 322 PHE A CA 1
ATOM 2505 C C . PHE A 1 322 ? 17.885 7.741 -28.426 1.00 94.25 322 PHE A C 1
ATOM 2507 O O . PHE A 1 322 ? 17.056 7.843 -27.513 1.00 94.25 322 PHE A O 1
ATOM 2514 N N . ILE A 1 323 ? 17.964 6.644 -29.182 1.00 93.38 323 ILE A N 1
ATOM 2515 C CA . ILE A 1 323 ? 17.122 5.458 -28.979 1.00 93.38 323 ILE A CA 1
ATOM 2516 C C . ILE A 1 323 ? 17.416 4.834 -27.609 1.00 93.38 323 ILE A C 1
ATOM 2518 O O . ILE A 1 323 ? 16.492 4.632 -26.818 1.00 93.38 323 ILE A O 1
ATOM 2522 N N . ASN A 1 324 ? 18.690 4.618 -27.280 1.00 92.12 324 ASN A N 1
ATOM 2523 C CA . ASN A 1 324 ? 19.114 4.047 -26.001 1.00 92.12 324 ASN A CA 1
ATOM 2524 C C . ASN A 1 324 ? 18.680 4.911 -24.811 1.00 92.12 324 ASN A C 1
ATOM 2526 O O . ASN A 1 324 ? 18.142 4.390 -23.831 1.00 92.12 324 ASN A O 1
ATOM 2530 N N . ARG A 1 325 ? 18.805 6.240 -24.921 1.00 94.19 325 ARG A N 1
ATOM 2531 C CA . ARG A 1 325 ? 18.320 7.180 -23.901 1.00 94.19 325 ARG A CA 1
ATOM 2532 C C . ARG A 1 325 ? 16.808 7.076 -23.698 1.00 94.19 325 ARG A C 1
ATOM 2534 O O . ARG A 1 325 ? 16.344 7.071 -22.560 1.00 94.19 325 ARG A O 1
ATOM 2541 N N . ASN A 1 326 ? 16.028 6.956 -24.771 1.00 91.75 326 ASN A N 1
ATOM 2542 C CA . ASN A 1 326 ? 14.575 6.792 -24.670 1.00 91.75 326 ASN A CA 1
ATOM 2543 C C . ASN A 1 326 ? 14.164 5.448 -24.064 1.00 91.75 326 ASN A C 1
ATOM 2545 O O . ASN A 1 326 ? 13.218 5.396 -23.274 1.00 91.75 326 ASN A O 1
ATOM 2549 N N . ILE A 1 327 ? 14.868 4.367 -24.403 1.00 93.62 327 ILE A N 1
ATOM 2550 C CA . ILE A 1 327 ? 14.649 3.052 -23.792 1.00 93.62 327 ILE A CA 1
ATOM 2551 C C . ILE A 1 327 ? 14.935 3.125 -22.288 1.00 93.62 327 ILE A C 1
ATOM 2553 O O . ILE A 1 327 ? 14.116 2.663 -21.492 1.00 93.62 327 ILE A O 1
ATOM 2557 N N . GLN A 1 328 ? 16.041 3.760 -21.893 1.00 90.81 328 GLN A N 1
ATOM 2558 C CA . GLN A 1 328 ? 16.390 3.939 -20.486 1.00 90.81 328 GLN A CA 1
ATOM 2559 C C . GLN A 1 328 ? 15.323 4.748 -19.738 1.00 90.81 328 GLN A C 1
ATOM 2561 O O . GLN A 1 328 ? 14.809 4.292 -18.721 1.00 90.81 328 GLN A O 1
ATOM 2566 N N . LEU A 1 329 ? 14.875 5.872 -20.304 1.00 91.69 329 LEU A N 1
ATOM 2567 C CA . LEU A 1 329 ? 13.798 6.681 -19.724 1.00 91.69 329 LEU A CA 1
ATOM 2568 C C . LEU A 1 329 ? 12.481 5.903 -19.571 1.00 91.69 329 LEU A C 1
ATOM 2570 O O . LEU A 1 329 ? 11.746 6.121 -18.606 1.00 91.69 329 LEU A O 1
ATOM 2574 N N . ARG A 1 330 ? 12.149 5.002 -20.507 1.00 91.75 330 ARG A N 1
ATOM 2575 C CA . ARG A 1 330 ? 10.973 4.126 -20.370 1.00 91.75 330 ARG A CA 1
ATOM 2576 C C . ARG A 1 330 ? 11.133 3.151 -19.205 1.00 91.75 330 ARG A C 1
ATOM 2578 O O . ARG A 1 330 ? 10.198 3.036 -18.414 1.00 91.75 330 ARG A O 1
ATOM 2585 N N . ARG A 1 331 ? 12.302 2.513 -19.070 1.00 92.50 331 ARG A N 1
ATOM 2586 C CA . ARG A 1 331 ? 12.608 1.605 -17.951 1.00 92.50 331 ARG A CA 1
ATOM 2587 C C . ARG A 1 331 ? 12.557 2.327 -16.608 1.00 92.50 331 ARG A C 1
ATOM 2589 O O . ARG A 1 331 ? 11.923 1.830 -15.684 1.00 92.50 331 ARG A O 1
ATOM 2596 N N . ASP A 1 332 ? 13.131 3.523 -16.518 1.00 89.69 332 ASP A N 1
ATOM 2597 C CA . ASP A 1 332 ? 13.138 4.315 -15.284 1.00 89.69 332 ASP A CA 1
ATOM 2598 C C . ASP A 1 332 ? 11.714 4.723 -14.871 1.00 89.69 332 ASP A C 1
ATOM 2600 O O . ASP A 1 332 ? 11.337 4.616 -13.700 1.00 89.69 332 ASP A O 1
ATOM 2604 N N . LYS A 1 333 ? 10.869 5.115 -15.837 1.00 92.50 333 LYS A N 1
ATOM 2605 C CA . LYS A 1 333 ? 9.444 5.403 -15.592 1.00 92.50 333 LYS A CA 1
ATOM 2606 C C . LYS A 1 333 ? 8.678 4.175 -15.101 1.00 92.50 333 LYS A C 1
ATOM 2608 O O . LYS A 1 333 ? 7.803 4.296 -14.244 1.00 92.50 333 LYS A O 1
ATOM 2613 N N . GLU A 1 334 ? 8.968 3.004 -15.650 1.00 92.00 334 GLU A N 1
ATOM 2614 C CA . GLU A 1 334 ? 8.327 1.750 -15.257 1.00 92.00 334 GLU A CA 1
ATOM 2615 C C . GLU A 1 334 ? 8.777 1.286 -13.867 1.00 92.00 334 GLU A C 1
ATOM 2617 O O . GLU A 1 334 ? 7.947 0.924 -13.032 1.00 92.00 334 GLU A O 1
ATOM 2622 N N . LEU A 1 335 ? 10.069 1.409 -13.569 1.00 92.62 335 LEU A N 1
ATOM 2623 C CA . LEU A 1 335 ? 10.627 1.147 -12.248 1.00 92.62 335 LEU A CA 1
ATOM 2624 C C . LEU A 1 335 ? 10.034 2.093 -11.193 1.00 92.62 335 LEU A C 1
ATOM 2626 O O . LEU A 1 335 ? 9.632 1.641 -10.121 1.00 92.62 335 LEU A O 1
ATOM 2630 N N . SER A 1 336 ? 9.883 3.380 -11.519 1.00 92.31 336 SER A N 1
ATOM 2631 C CA . SER A 1 336 ? 9.217 4.364 -10.658 1.00 92.31 336 SER A CA 1
ATOM 2632 C C . SER A 1 336 ? 7.760 3.979 -10.357 1.00 92.31 336 SER A C 1
ATOM 2634 O O . SER A 1 336 ? 7.363 3.937 -9.190 1.00 92.31 336 SER A O 1
ATOM 2636 N N . ARG A 1 337 ? 6.983 3.582 -11.380 1.00 90.88 337 ARG A N 1
ATOM 2637 C CA . ARG A 1 337 ? 5.610 3.070 -11.202 1.00 90.88 337 ARG A CA 1
ATOM 2638 C C . ARG A 1 337 ? 5.560 1.833 -10.304 1.00 90.88 337 ARG A C 1
ATOM 2640 O O . ARG A 1 337 ? 4.708 1.754 -9.423 1.00 90.88 337 ARG A O 1
ATOM 2647 N N . ASN A 1 338 ? 6.482 0.892 -10.486 1.00 90.06 338 ASN A N 1
ATOM 2648 C CA . ASN A 1 338 ? 6.546 -0.328 -9.680 1.00 90.06 338 ASN A CA 1
ATOM 2649 C C . ASN A 1 338 ? 6.902 -0.048 -8.214 1.00 90.06 338 ASN A C 1
ATOM 2651 O O . ASN A 1 338 ? 6.352 -0.685 -7.315 1.00 90.06 338 ASN A O 1
ATOM 2655 N N . ILE A 1 339 ? 7.793 0.913 -7.958 1.00 90.38 339 ILE A N 1
ATOM 2656 C CA . ILE A 1 339 ? 8.107 1.368 -6.598 1.00 90.38 339 ILE A CA 1
ATOM 2657 C C . ILE A 1 339 ? 6.872 1.998 -5.952 1.00 90.38 339 ILE A C 1
ATOM 2659 O O . ILE A 1 339 ? 6.573 1.683 -4.801 1.00 90.38 339 ILE A O 1
ATOM 2663 N N . GLN A 1 340 ? 6.138 2.840 -6.682 1.00 87.44 340 GLN A N 1
ATOM 2664 C CA . GLN A 1 340 ? 4.922 3.464 -6.161 1.00 87.44 340 GLN A CA 1
ATOM 2665 C C . GLN A 1 340 ? 3.856 2.415 -5.819 1.00 87.44 340 GLN A C 1
ATOM 2667 O O . GLN A 1 340 ? 3.372 2.386 -4.695 1.00 87.44 340 GLN A O 1
ATOM 2672 N N . LEU A 1 341 ? 3.597 1.466 -6.723 1.00 89.19 341 LEU A N 1
ATOM 2673 C CA . LEU A 1 341 ? 2.671 0.355 -6.480 1.00 89.19 341 LEU A CA 1
ATOM 2674 C C . LEU A 1 341 ? 3.041 -0.483 -5.250 1.00 89.19 341 LEU A C 1
ATOM 2676 O O . LEU A 1 341 ? 2.155 -0.945 -4.532 1.00 89.19 341 LEU A O 1
ATOM 2680 N N . LYS A 1 342 ? 4.336 -0.711 -4.994 1.00 89.62 342 LYS A N 1
ATOM 2681 C CA . LYS A 1 342 ? 4.782 -1.409 -3.778 1.00 89.62 342 LYS A CA 1
ATOM 2682 C C . LYS A 1 342 ? 4.486 -0.594 -2.521 1.00 89.62 342 LYS A C 1
ATOM 2684 O O . LYS A 1 342 ? 3.919 -1.151 -1.585 1.00 89.62 342 LYS A O 1
ATOM 2689 N N . LYS A 1 343 ? 4.797 0.706 -2.529 1.00 89.50 343 LYS A N 1
ATOM 2690 C CA . LYS A 1 343 ? 4.485 1.612 -1.413 1.00 89.50 343 LYS A CA 1
ATOM 2691 C C . LYS A 1 343 ? 2.985 1.661 -1.130 1.00 89.50 343 LYS A C 1
ATOM 2693 O O . LYS A 1 343 ? 2.588 1.569 0.024 1.00 89.50 343 LYS A O 1
ATOM 2698 N N . ASP A 1 344 ? 2.158 1.730 -2.169 1.00 87.75 344 ASP A N 1
ATOM 2699 C CA . ASP A 1 344 ? 0.700 1.782 -2.024 1.00 87.75 344 ASP A CA 1
ATOM 2700 C C . ASP A 1 344 ? 0.145 0.473 -1.431 1.00 87.75 344 ASP A C 1
ATOM 2702 O O . ASP A 1 344 ? -0.719 0.494 -0.553 1.00 87.75 344 ASP A O 1
ATOM 2706 N N . LYS A 1 345 ? 0.681 -0.684 -1.848 1.00 90.50 345 LYS A N 1
ATOM 2707 C CA . LYS A 1 345 ? 0.327 -1.992 -1.267 1.00 90.50 345 LYS A CA 1
ATOM 2708 C C . LYS A 1 345 ? 0.731 -2.104 0.203 1.00 90.50 345 LYS A C 1
ATOM 2710 O O . LYS A 1 345 ? -0.038 -2.636 1.005 1.00 90.50 345 LYS A O 1
ATOM 2715 N N . GLU A 1 346 ? 1.922 -1.627 0.555 1.00 89.81 346 GLU A N 1
ATOM 2716 C CA . GLU A 1 346 ? 2.396 -1.590 1.942 1.00 89.81 346 GLU A CA 1
ATOM 2717 C C . GLU A 1 346 ? 1.517 -0.670 2.796 1.00 89.81 346 GLU A C 1
ATOM 2719 O O . GLU A 1 346 ? 1.019 -1.107 3.833 1.00 89.81 346 GLU A O 1
ATOM 2724 N N . ALA A 1 347 ? 1.211 0.534 2.307 1.00 85.38 347 ALA A N 1
ATOM 2725 C CA . ALA A 1 347 ? 0.318 1.475 2.977 1.00 85.38 347 ALA A CA 1
ATOM 2726 C C . ALA A 1 347 ? -1.084 0.885 3.201 1.00 85.38 347 ALA A C 1
ATOM 2728 O O . ALA A 1 347 ? -1.638 0.992 4.295 1.00 85.38 347 ALA A O 1
ATOM 2729 N N . HIS A 1 348 ? -1.646 0.188 2.207 1.00 89.19 348 HIS A N 1
ATOM 2730 C CA . HIS A 1 348 ? -2.938 -0.486 2.357 1.00 89.19 348 HIS A CA 1
ATOM 2731 C C . HIS A 1 348 ? -2.891 -1.600 3.417 1.00 89.19 348 HIS A C 1
ATOM 2733 O O . HIS A 1 348 ? -3.818 -1.754 4.217 1.00 89.19 348 HIS A O 1
ATOM 2739 N N . LYS A 1 349 ? -1.797 -2.372 3.471 1.00 88.88 349 LYS A N 1
ATOM 2740 C CA . LYS A 1 349 ? -1.601 -3.414 4.491 1.00 88.88 349 LYS A CA 1
ATOM 2741 C C . LYS A 1 349 ? -1.498 -2.812 5.894 1.00 88.88 349 LYS A C 1
ATOM 2743 O O . LYS A 1 349 ? -2.123 -3.329 6.822 1.00 88.88 349 LYS A O 1
ATOM 2748 N N . GLU A 1 350 ? -0.762 -1.716 6.052 1.00 85.56 350 GLU A N 1
ATOM 2749 C CA . GLU A 1 350 ? -0.667 -0.982 7.318 1.00 85.56 350 GLU A CA 1
ATOM 2750 C C . GLU A 1 350 ? -2.022 -0.410 7.746 1.00 85.56 350 GLU A C 1
ATOM 2752 O O . GLU A 1 350 ? -2.419 -0.558 8.904 1.00 85.56 350 GLU A O 1
ATOM 2757 N N . GLN A 1 351 ? -2.780 0.161 6.809 1.00 85.50 351 GLN A N 1
ATOM 2758 C CA . GLN A 1 351 ? -4.118 0.686 7.071 1.00 85.50 351 GLN A CA 1
ATOM 2759 C C . GLN A 1 351 ? -5.083 -0.417 7.528 1.00 85.50 351 GLN A C 1
ATOM 2761 O O . GLN A 1 351 ? -5.836 -0.226 8.487 1.00 85.50 351 GLN A O 1
ATOM 2766 N N . PHE A 1 352 ? -5.031 -1.595 6.898 1.00 89.00 352 PHE A N 1
ATOM 2767 C CA . PHE A 1 352 ? -5.836 -2.752 7.289 1.00 89.00 352 PHE A CA 1
ATOM 2768 C C . PHE A 1 352 ? -5.481 -3.260 8.694 1.00 89.00 352 PHE A C 1
ATOM 2770 O O . PHE A 1 352 ? -6.368 -3.522 9.511 1.00 89.00 352 PHE A O 1
ATOM 2777 N N . LEU A 1 353 ? -4.188 -3.375 9.009 1.00 86.50 353 LEU A N 1
ATOM 2778 C CA . LEU A 1 353 ? -3.731 -3.785 10.339 1.00 86.50 353 LEU A CA 1
ATOM 2779 C C . LEU A 1 353 ? -4.134 -2.763 11.408 1.00 86.50 353 LEU A C 1
ATOM 2781 O O . LEU A 1 353 ? -4.676 -3.149 12.443 1.00 86.50 353 LEU A O 1
ATOM 2785 N N . SER A 1 354 ? -3.954 -1.471 11.132 1.00 89.06 354 SER A N 1
ATOM 2786 C CA . SER A 1 354 ? -4.357 -0.380 12.025 1.00 89.06 354 SER A CA 1
ATOM 2787 C C . SER A 1 354 ? -5.860 -0.415 12.324 1.00 89.06 354 SER A C 1
ATOM 2789 O O . SER A 1 354 ? -6.267 -0.384 13.488 1.00 89.06 354 SER A O 1
ATOM 2791 N N . ARG A 1 355 ? -6.697 -0.605 11.291 1.00 89.31 355 ARG A N 1
ATOM 2792 C CA . ARG A 1 355 ? -8.154 -0.741 11.448 1.00 89.31 355 ARG A CA 1
ATOM 2793 C C . ARG A 1 355 ? -8.536 -1.938 12.319 1.00 89.31 355 ARG A C 1
ATOM 2795 O O . ARG A 1 355 ? -9.409 -1.812 13.173 1.00 89.31 355 ARG A O 1
ATOM 2802 N N . ASN A 1 356 ? -7.879 -3.083 12.144 1.00 79.69 356 ASN A N 1
ATOM 2803 C CA . ASN A 1 356 ? -8.147 -4.271 12.958 1.00 79.69 356 ASN A CA 1
ATOM 2804 C C . ASN A 1 356 ? -7.731 -4.098 14.421 1.00 79.69 356 ASN A C 1
ATOM 2806 O O . ASN A 1 356 ? -8.445 -4.547 15.318 1.00 79.69 356 ASN A O 1
ATOM 2810 N N . VAL A 1 357 ? -6.602 -3.432 14.673 1.00 86.62 357 VAL A N 1
ATOM 2811 C CA . VAL A 1 357 ? -6.173 -3.102 16.037 1.00 86.62 357 VAL A CA 1
ATOM 2812 C C . VAL A 1 357 ? -7.180 -2.161 16.698 1.00 86.62 357 VAL A C 1
ATOM 2814 O O . VAL A 1 357 ? -7.565 -2.402 17.840 1.00 86.62 357 VAL A O 1
ATOM 2817 N N . GLN A 1 358 ? -7.662 -1.142 15.981 1.00 83.06 358 GLN A N 1
ATOM 2818 C CA . GLN A 1 358 ? -8.670 -0.226 16.512 1.00 83.06 358 GLN A CA 1
ATOM 2819 C C . GLN A 1 358 ? -9.980 -0.950 16.845 1.00 83.06 358 GLN A C 1
ATOM 2821 O O . GLN A 1 358 ? -10.472 -0.825 17.960 1.00 83.06 358 GLN A O 1
ATOM 2826 N N . LEU A 1 359 ? -10.479 -1.801 15.943 1.00 86.00 359 LEU A N 1
ATOM 2827 C CA . LEU A 1 359 ? -11.687 -2.597 16.189 1.00 86.00 359 LEU A CA 1
ATOM 2828 C C . LEU A 1 359 ? -11.556 -3.528 17.404 1.00 86.00 359 LEU A C 1
ATOM 2830 O O . LEU A 1 359 ? -12.540 -3.760 18.105 1.00 86.00 359 LEU A O 1
ATOM 2834 N N . ARG A 1 360 ? -10.363 -4.084 17.663 1.00 86.44 360 ARG A N 1
ATOM 2835 C CA . ARG A 1 360 ? -10.118 -4.877 18.879 1.00 86.44 360 ARG A CA 1
ATOM 2836 C C . ARG A 1 360 ? -10.188 -4.013 20.136 1.00 86.44 360 ARG A C 1
ATOM 2838 O O . ARG A 1 360 ? -10.903 -4.391 21.059 1.00 86.44 360 ARG A O 1
ATOM 2845 N N . ARG A 1 361 ? -9.534 -2.845 20.136 1.00 85.50 361 ARG A N 1
ATOM 2846 C CA . ARG A 1 361 ? -9.596 -1.898 21.262 1.00 85.50 361 ARG A CA 1
ATOM 2847 C C . ARG A 1 361 ? -11.019 -1.424 21.536 1.00 85.50 361 ARG A C 1
ATOM 2849 O O . ARG A 1 361 ? -11.428 -1.386 22.687 1.00 85.50 361 ARG A O 1
ATOM 2856 N N . ASP A 1 362 ? -11.790 -1.119 20.495 1.00 86.69 362 ASP A N 1
ATOM 2857 C CA . ASP A 1 362 ? -13.175 -0.662 20.646 1.00 86.69 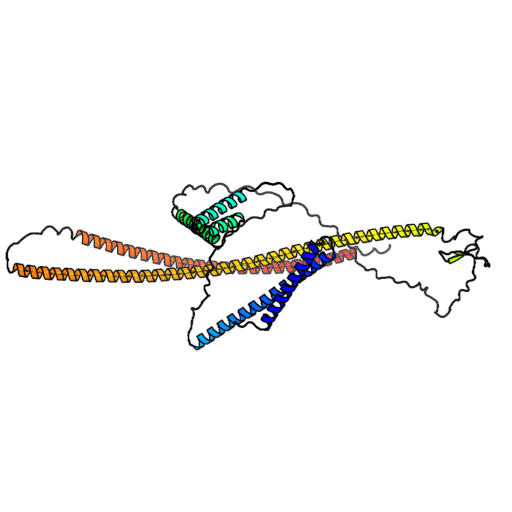362 ASP A CA 1
ATOM 2858 C C . ASP A 1 362 ? -14.053 -1.759 21.277 1.00 86.69 362 ASP A C 1
ATOM 2860 O O . ASP A 1 362 ? -14.860 -1.483 22.165 1.00 86.69 362 ASP A O 1
ATOM 2864 N N . LYS A 1 363 ? -13.857 -3.027 20.882 1.00 88.62 363 LYS A N 1
ATOM 2865 C CA . LYS A 1 363 ? -14.540 -4.176 21.504 1.00 88.62 363 LYS A CA 1
ATOM 2866 C C . LYS A 1 363 ? -14.144 -4.373 22.967 1.00 88.62 363 LYS A C 1
ATOM 2868 O O . LYS A 1 363 ? -14.996 -4.721 23.781 1.00 88.62 363 LYS A O 1
ATOM 2873 N N . GLU A 1 364 ? -12.870 -4.193 23.304 1.00 85.69 364 GLU A N 1
ATOM 2874 C CA . GLU A 1 364 ? -12.386 -4.269 24.689 1.00 85.69 364 GLU A CA 1
ATOM 2875 C C . GLU A 1 364 ? -12.978 -3.141 25.540 1.00 85.69 364 GLU A C 1
ATOM 2877 O O . GLU A 1 364 ? -13.566 -3.416 26.585 1.00 85.69 364 GLU A O 1
ATOM 2882 N N . ALA A 1 365 ? -12.969 -1.905 25.037 1.00 84.69 365 ALA A N 1
ATOM 2883 C CA . ALA A 1 365 ? -13.577 -0.759 25.708 1.00 84.69 365 ALA A CA 1
ATOM 2884 C C . ALA A 1 365 ? -15.086 -0.953 25.949 1.00 84.69 365 ALA A C 1
ATOM 2886 O O . ALA A 1 365 ? -15.592 -0.623 27.020 1.00 84.69 365 ALA A O 1
ATOM 2887 N N . GLN A 1 366 ? -15.817 -1.541 24.994 1.00 87.06 366 GLN A N 1
ATOM 2888 C CA . GLN A 1 366 ? -17.233 -1.880 25.184 1.00 87.06 366 GLN A CA 1
ATOM 2889 C C . GLN A 1 366 ? -17.445 -2.915 26.300 1.00 87.06 366 GLN A C 1
ATOM 2891 O O . GLN A 1 366 ? -18.378 -2.780 27.096 1.00 87.06 366 GLN A O 1
ATOM 2896 N N . LYS A 1 367 ? -16.577 -3.932 26.399 1.00 87.94 367 LYS A N 1
ATOM 2897 C CA . LYS A 1 367 ? -16.636 -4.920 27.490 1.00 87.94 367 LYS A CA 1
ATOM 2898 C C . LYS A 1 367 ? -16.364 -4.274 28.846 1.00 87.94 367 LYS A C 1
ATOM 2900 O O . LYS A 1 367 ? -17.090 -4.549 29.800 1.00 87.94 367 LYS A O 1
ATOM 2905 N N . GLU A 1 368 ? -15.366 -3.400 28.930 1.00 85.62 368 GLU A N 1
ATOM 2906 C CA . GLU A 1 368 ? -15.050 -2.661 30.156 1.00 85.62 368 GLU A CA 1
ATOM 2907 C C . GLU A 1 368 ? -16.198 -1.742 30.582 1.00 85.62 368 GLU A C 1
ATOM 2909 O O . GLU A 1 368 ? -16.572 -1.727 31.755 1.00 85.62 368 GLU A O 1
ATOM 2914 N N . GLN A 1 369 ? -16.826 -1.037 29.636 1.00 83.62 369 GLN A N 1
ATOM 2915 C CA . GLN A 1 369 ? -18.011 -0.222 29.914 1.00 83.62 369 GLN A CA 1
ATOM 2916 C C . GLN A 1 369 ? -19.171 -1.063 30.461 1.00 83.62 369 GLN A C 1
ATOM 2918 O O . GLN A 1 369 ? -19.827 -0.656 31.422 1.00 83.62 369 GLN A O 1
ATOM 2923 N N . PHE A 1 370 ? -19.413 -2.248 29.894 1.00 88.62 370 PHE A N 1
ATOM 2924 C CA . PHE A 1 370 ? -20.453 -3.156 30.377 1.00 88.62 370 PHE A CA 1
ATOM 2925 C C . PHE A 1 370 ? -20.162 -3.670 31.795 1.00 88.62 370 PHE A C 1
ATOM 2927 O O . PHE A 1 370 ? -21.045 -3.661 32.655 1.00 88.62 370 PHE A O 1
ATOM 2934 N N . LEU A 1 371 ? -18.916 -4.071 32.065 1.00 88.12 371 LEU A N 1
ATOM 2935 C CA . LEU A 1 371 ? -18.483 -4.507 33.395 1.00 88.12 371 LEU A CA 1
ATOM 2936 C C . LEU A 1 371 ? -18.609 -3.378 34.423 1.00 88.12 371 LEU A C 1
ATOM 2938 O O . LEU A 1 371 ? -19.193 -3.589 35.485 1.00 88.12 371 LEU A O 1
ATOM 2942 N N . SER A 1 372 ? -18.148 -2.173 34.087 1.00 88.75 372 SER A N 1
ATOM 2943 C CA . SER A 1 372 ? -18.255 -0.988 34.945 1.00 88.75 372 SER A CA 1
ATOM 2944 C C . SER A 1 372 ? -19.713 -0.665 35.288 1.00 88.75 372 SER A C 1
ATOM 2946 O O . SER A 1 372 ? -20.058 -0.494 36.460 1.00 88.75 372 SER A O 1
ATOM 2948 N N . ARG A 1 373 ? -20.610 -0.704 34.292 1.00 89.62 373 ARG A N 1
ATOM 2949 C CA . ARG A 1 373 ? -22.052 -0.503 34.500 1.00 89.62 373 ARG A CA 1
ATOM 2950 C C . ARG A 1 373 ? -22.660 -1.552 35.433 1.00 89.62 373 ARG A C 1
ATOM 2952 O O . ARG A 1 373 ? -23.473 -1.205 36.284 1.00 89.62 373 ARG A O 1
ATOM 2959 N N . ASN A 1 374 ? -22.262 -2.818 35.313 1.00 81.62 374 ASN A N 1
ATOM 2960 C CA . ASN A 1 374 ? -22.743 -3.883 36.199 1.00 81.62 374 ASN A CA 1
ATOM 2961 C C . ASN A 1 374 ? -22.239 -3.734 37.637 1.00 81.62 374 ASN A C 1
ATOM 2963 O O . ASN A 1 374 ? -22.996 -3.989 38.573 1.00 81.62 374 ASN A O 1
ATOM 2967 N N . VAL A 1 375 ? -20.985 -3.318 37.824 1.00 87.44 375 VAL A N 1
ATOM 2968 C CA . VAL A 1 375 ? -20.439 -3.031 39.158 1.00 87.44 375 VAL A CA 1
ATOM 2969 C C . VAL A 1 375 ? -21.184 -1.858 39.791 1.00 87.44 375 VAL A C 1
ATOM 2971 O O . VAL A 1 375 ? -21.579 -1.954 40.951 1.00 87.44 375 VAL A O 1
ATOM 2974 N N . GLN A 1 376 ? -21.446 -0.791 39.030 1.00 81.25 376 GLN A N 1
ATOM 2975 C CA . GLN A 1 376 ? -22.220 0.350 39.517 1.00 81.25 376 GLN A CA 1
ATOM 2976 C C . GLN A 1 376 ? -23.633 -0.070 39.942 1.00 81.25 376 GLN A C 1
ATOM 2978 O O . GLN A 1 376 ? -24.032 0.199 41.068 1.00 81.25 376 GLN A O 1
ATOM 2983 N N . LEU A 1 377 ? -24.341 -0.837 39.105 1.00 86.94 377 LEU A N 1
ATOM 2984 C CA . LEU A 1 377 ? -25.675 -1.352 39.434 1.00 86.94 377 LEU A CA 1
ATOM 2985 C C . LEU A 1 377 ? -25.692 -2.246 40.682 1.00 86.94 377 LEU A C 1
ATOM 2987 O O . LEU A 1 377 ? -26.699 -2.280 41.388 1.00 86.94 377 LEU A O 1
ATOM 2991 N N . LYS A 1 378 ? -24.618 -3.001 40.953 1.00 85.25 378 LYS A N 1
ATOM 2992 C CA . LYS A 1 378 ? -24.496 -3.775 42.198 1.00 85.25 378 LYS A CA 1
ATOM 2993 C C . LYS A 1 378 ? -24.351 -2.856 43.408 1.00 85.25 378 LYS A C 1
ATOM 2995 O O . LYS A 1 378 ? -25.127 -3.019 44.347 1.00 85.25 378 LYS A O 1
ATOM 3000 N N . ARG A 1 379 ? -23.449 -1.868 43.347 1.00 85.88 379 ARG A N 1
ATOM 3001 C CA . ARG A 1 379 ? -23.287 -0.880 44.428 1.00 85.88 379 ARG A CA 1
ATOM 3002 C C . ARG A 1 379 ? -24.585 -0.127 44.695 1.00 85.88 379 ARG A C 1
ATOM 3004 O O . ARG A 1 379 ? -24.984 -0.011 45.842 1.00 85.88 379 ARG A O 1
ATOM 3011 N N . ASP A 1 380 ? -25.285 0.311 43.652 1.00 85.81 380 ASP A N 1
ATOM 3012 C CA . ASP A 1 380 ? -26.546 1.048 43.795 1.00 85.81 380 ASP A CA 1
ATOM 3013 C C . ASP A 1 380 ? -27.642 0.195 44.468 1.00 85.81 380 ASP A C 1
ATOM 3015 O O . ASP A 1 380 ? -28.460 0.699 45.234 1.00 85.81 380 ASP A O 1
ATOM 3019 N N . LYS A 1 381 ? -27.665 -1.123 44.223 1.00 87.56 381 LYS A N 1
ATOM 3020 C CA . LYS A 1 381 ? -28.582 -2.042 44.918 1.00 87.56 381 LYS A CA 1
ATOM 3021 C C . LYS A 1 381 ? -28.202 -2.251 46.382 1.00 87.56 381 LYS A C 1
ATOM 3023 O O . LYS A 1 381 ? -29.091 -2.408 47.216 1.00 87.56 381 LYS A O 1
ATOM 3028 N N . GLU A 1 382 ? -26.911 -2.314 46.691 1.00 86.19 382 GLU A N 1
ATOM 3029 C CA . GLU A 1 382 ? -26.413 -2.442 48.065 1.00 86.19 382 GLU A CA 1
ATOM 3030 C C . GLU A 1 382 ? -26.725 -1.183 48.876 1.00 86.19 382 GLU A C 1
ATOM 3032 O O . GLU A 1 382 ? -27.334 -1.289 49.938 1.00 86.19 382 GLU A O 1
ATOM 3037 N N . THR A 1 383 ? -26.464 0.002 48.324 1.00 83.62 383 THR A N 1
ATOM 3038 C CA . THR A 1 383 ? -26.801 1.271 48.982 1.00 83.62 383 THR A CA 1
ATOM 3039 C C . THR A 1 383 ? -28.307 1.423 49.195 1.00 83.62 383 THR A C 1
ATOM 3041 O O . THR A 1 383 ? -28.731 1.860 50.262 1.00 83.62 383 THR A O 1
ATOM 3044 N N . GLN A 1 384 ? -29.148 0.996 48.244 1.00 84.06 384 GLN A N 1
ATOM 3045 C CA . GLN A 1 384 ? -30.604 0.965 48.441 1.00 84.06 384 GLN A CA 1
ATOM 3046 C C . GLN A 1 384 ? -31.027 0.042 49.594 1.00 84.06 384 GLN A C 1
ATOM 3048 O O . GLN A 1 384 ? -31.918 0.396 50.370 1.00 84.06 384 GLN A O 1
ATOM 3053 N N . LYS A 1 385 ? -30.394 -1.131 49.740 1.00 86.69 385 LYS A N 1
ATOM 3054 C CA . LYS A 1 385 ? -30.658 -2.038 50.871 1.00 86.69 385 LYS A CA 1
ATOM 3055 C C . LYS A 1 385 ? -30.240 -1.411 52.199 1.00 86.69 385 LYS A C 1
ATOM 3057 O O . LYS A 1 385 ? -31.001 -1.483 53.161 1.00 86.69 385 LYS A O 1
ATOM 3062 N N . GLU A 1 386 ? -29.073 -0.778 52.251 1.00 82.25 386 GLU A N 1
ATOM 3063 C CA . GLU A 1 386 ? -28.584 -0.079 53.444 1.00 82.25 386 GLU A CA 1
ATOM 3064 C C . GLU A 1 386 ? -29.497 1.084 53.838 1.00 82.25 386 GLU A C 1
ATOM 3066 O O . GLU A 1 386 ? -29.858 1.221 55.006 1.00 82.25 386 GLU A O 1
ATOM 3071 N N . GLN A 1 387 ? -29.953 1.878 52.866 1.00 82.12 387 GLN A N 1
ATOM 3072 C CA . GLN A 1 387 ? -30.920 2.953 53.096 1.00 82.12 387 GLN A CA 1
ATOM 3073 C C . GLN A 1 387 ? -32.248 2.417 53.648 1.00 82.12 387 GLN A C 1
ATOM 3075 O O . GLN A 1 387 ? -32.804 2.992 54.585 1.00 82.12 387 GLN A O 1
ATOM 3080 N N . PHE A 1 388 ? -32.743 1.294 53.119 1.00 86.06 388 PHE A N 1
ATOM 3081 C CA . PHE A 1 388 ? -33.955 0.644 53.623 1.00 86.06 388 PHE A CA 1
ATOM 3082 C C . PHE A 1 388 ? -33.783 0.124 55.058 1.00 86.06 388 PHE A C 1
ATOM 3084 O O . PHE A 1 388 ? -34.654 0.333 55.905 1.00 86.06 388 PHE A O 1
ATOM 3091 N N . LEU A 1 389 ? -32.651 -0.519 55.360 1.00 85.06 389 LEU A N 1
ATOM 3092 C CA . LEU A 1 389 ? -32.322 -0.987 56.709 1.00 85.06 389 LEU A CA 1
ATOM 3093 C C . LEU A 1 389 ? -32.203 0.182 57.694 1.00 85.06 389 LEU A C 1
ATOM 3095 O O . LEU A 1 389 ? -32.809 0.140 58.762 1.00 85.06 389 LEU A O 1
ATOM 3099 N N . SER A 1 390 ? -31.506 1.253 57.311 1.00 85.44 390 SER A N 1
ATOM 3100 C CA . SER A 1 390 ? -31.365 2.472 58.114 1.00 85.44 390 SER A CA 1
ATOM 3101 C C . SER A 1 390 ? -32.723 3.104 58.432 1.00 85.44 390 SER A C 1
ATOM 3103 O O . SER A 1 390 ? -33.028 3.379 59.595 1.00 85.44 390 SER A O 1
ATOM 3105 N N . ARG A 1 391 ? -33.602 3.231 57.428 1.00 85.94 391 ARG A N 1
ATOM 3106 C CA . ARG A 1 391 ? -34.967 3.744 57.616 1.00 85.94 391 ARG A CA 1
ATOM 3107 C C . ARG A 1 391 ? -35.787 2.870 58.569 1.00 85.94 391 ARG A C 1
ATOM 3109 O O . ARG A 1 391 ? -36.511 3.400 59.407 1.00 85.94 391 ARG A O 1
ATOM 3116 N N . ASN A 1 392 ? -35.651 1.544 58.493 1.00 76.19 392 ASN A N 1
ATOM 3117 C CA . ASN A 1 392 ? -36.319 0.623 59.419 1.00 76.19 392 ASN A CA 1
ATOM 3118 C C . ASN A 1 392 ? -35.793 0.731 60.855 1.00 76.19 392 ASN A C 1
ATOM 3120 O O . ASN A 1 392 ? -36.582 0.665 61.798 1.00 76.19 392 ASN A O 1
ATOM 3124 N N . VAL A 1 393 ? -34.485 0.927 61.036 1.00 83.00 393 VAL A N 1
ATOM 3125 C CA . VAL A 1 393 ? -33.889 1.171 62.358 1.00 83.00 393 VAL A CA 1
ATOM 3126 C C . VAL A 1 393 ? -34.402 2.488 62.943 1.00 83.00 393 VAL A C 1
ATOM 3128 O O . VAL A 1 393 ? -34.811 2.518 64.101 1.00 83.00 393 VAL A O 1
ATOM 3131 N N . GLN A 1 394 ? -34.455 3.558 62.146 1.00 79.25 394 GLN A N 1
ATOM 3132 C CA . GLN A 1 394 ? -35.026 4.843 62.566 1.00 79.25 394 GLN A CA 1
ATOM 3133 C C . GLN A 1 394 ? -36.508 4.716 62.946 1.00 79.25 394 GLN A C 1
ATOM 3135 O O . GLN A 1 394 ? -36.919 5.228 63.983 1.00 79.25 394 GLN A O 1
ATOM 3140 N N . LEU A 1 395 ? -37.299 3.978 62.159 1.00 78.56 395 LEU A N 1
ATOM 3141 C CA . LEU A 1 395 ? -38.702 3.682 62.466 1.00 78.56 395 LEU A CA 1
ATOM 3142 C C . LEU A 1 395 ? -38.861 2.889 63.768 1.00 78.56 395 LEU A C 1
ATOM 3144 O O . LEU A 1 395 ? -39.768 3.192 64.540 1.00 78.56 395 LEU A O 1
ATOM 3148 N N . ARG A 1 396 ? -37.999 1.897 64.041 1.00 77.38 396 ARG A N 1
ATOM 3149 C CA . ARG A 1 396 ? -38.005 1.183 65.331 1.00 77.38 396 ARG A CA 1
ATOM 3150 C C . ARG A 1 396 ? -37.691 2.117 66.487 1.00 77.38 396 ARG A C 1
ATOM 3152 O O . ARG A 1 396 ? -38.489 2.168 67.412 1.00 77.38 396 ARG A O 1
ATOM 3159 N N . ARG A 1 397 ? -36.618 2.906 66.387 1.00 78.69 397 ARG A N 1
ATOM 3160 C CA . ARG A 1 397 ? -36.257 3.896 67.414 1.00 78.69 397 ARG A CA 1
ATOM 3161 C C . ARG A 1 397 ? -37.384 4.891 67.666 1.00 78.69 397 ARG A C 1
ATOM 3163 O O . ARG A 1 397 ? -37.669 5.207 68.808 1.00 78.69 397 ARG A O 1
ATOM 3170 N N . HIS A 1 398 ? -38.062 5.352 66.616 1.00 78.81 398 HIS A N 1
ATOM 3171 C CA . HIS A 1 398 ? -39.206 6.249 66.756 1.00 78.81 398 HIS A CA 1
ATOM 3172 C C . HIS A 1 398 ? -40.400 5.563 67.430 1.00 78.81 398 HIS A C 1
ATOM 3174 O O . HIS A 1 398 ? -41.051 6.161 68.279 1.00 78.81 398 HIS A O 1
ATOM 3180 N N . LYS A 1 399 ? -40.689 4.299 67.088 1.00 78.69 399 LYS A N 1
ATOM 3181 C CA . LYS A 1 399 ? -41.732 3.509 67.762 1.00 78.69 399 LYS A CA 1
ATOM 3182 C C . LYS A 1 399 ? -41.385 3.228 69.224 1.00 78.69 399 LYS A C 1
ATOM 3184 O O . LYS A 1 399 ? -42.281 3.240 70.055 1.00 78.69 399 LYS A O 1
ATOM 3189 N N . GLU A 1 400 ? -40.122 2.972 69.539 1.00 76.31 400 GLU A N 1
ATOM 3190 C CA . GLU A 1 400 ? -39.624 2.782 70.907 1.00 76.31 400 GLU A CA 1
ATOM 3191 C C . GLU A 1 400 ? -39.706 4.084 71.704 1.00 76.31 400 GLU A C 1
ATOM 3193 O O . GLU A 1 400 ? -40.284 4.085 72.783 1.00 76.31 400 GLU A O 1
ATOM 3198 N N . ALA A 1 401 ? -39.268 5.208 71.133 1.00 74.38 401 ALA A N 1
ATOM 3199 C CA . ALA A 1 401 ? -39.422 6.529 71.735 1.00 74.38 401 ALA A CA 1
ATOM 3200 C C . ALA A 1 401 ? -40.900 6.895 71.944 1.00 74.38 401 ALA A C 1
ATOM 3202 O O . ALA A 1 401 ? -41.257 7.416 72.994 1.00 74.38 401 ALA A O 1
ATOM 3203 N N . GLN A 1 402 ? -41.780 6.571 70.989 1.00 71.56 402 GLN A N 1
ATOM 3204 C CA . GLN A 1 402 ? -43.226 6.725 71.162 1.00 71.56 402 GLN A CA 1
ATOM 3205 C C . GLN A 1 402 ? -43.773 5.816 72.260 1.00 71.56 402 GLN A C 1
ATOM 3207 O O . GLN A 1 402 ? -44.611 6.263 73.031 1.00 71.56 402 GLN A O 1
ATOM 3212 N N . LYS A 1 403 ? -43.320 4.561 72.357 1.00 73.69 403 LYS A N 1
ATOM 3213 C CA . LYS A 1 403 ? -43.715 3.654 73.442 1.00 73.69 403 LYS A CA 1
ATOM 3214 C C . LYS A 1 403 ? -43.252 4.171 74.795 1.00 73.69 403 LYS A C 1
ATOM 3216 O O . LYS A 1 403 ? -44.058 4.189 75.707 1.00 73.69 403 LYS A O 1
ATOM 3221 N N . GLU A 1 404 ? -42.016 4.644 74.920 1.00 73.56 404 GLU A N 1
ATOM 3222 C CA . GLU A 1 404 ? -41.525 5.279 76.146 1.00 73.56 404 GLU A CA 1
ATOM 3223 C C . GLU A 1 404 ? -42.288 6.558 76.478 1.00 73.56 404 GLU A C 1
ATOM 3225 O O . GLU A 1 404 ? -42.572 6.812 77.642 1.00 73.56 404 GLU A O 1
ATOM 3230 N N . GLN A 1 405 ? -42.624 7.368 75.473 1.00 67.44 405 GLN A N 1
ATOM 3231 C CA . GLN A 1 405 ? -43.414 8.579 75.661 1.00 67.44 405 GLN A CA 1
ATOM 3232 C C . GLN A 1 405 ? -44.849 8.239 76.072 1.00 67.44 405 GLN A C 1
ATOM 3234 O O . GLN A 1 405 ? -45.403 8.915 76.926 1.00 67.44 405 GLN A O 1
ATOM 3239 N N . ILE A 1 406 ? -45.438 7.170 75.531 1.00 71.94 406 ILE A N 1
ATOM 3240 C CA . ILE A 1 406 ? -46.737 6.642 75.958 1.00 71.94 406 ILE A CA 1
ATOM 3241 C C . ILE A 1 406 ? -46.641 6.049 77.366 1.00 71.94 406 ILE A C 1
ATOM 3243 O O . ILE A 1 406 ? -47.502 6.357 78.168 1.00 71.94 406 ILE A O 1
ATOM 3247 N N . SER A 1 407 ? -45.609 5.274 77.709 1.00 71.31 407 SER A N 1
ATOM 3248 C CA . SER A 1 407 ? -45.391 4.753 79.067 1.00 71.31 407 SER A CA 1
ATOM 3249 C C . SER A 1 407 ? -45.199 5.877 80.083 1.00 71.31 407 SER A C 1
ATOM 3251 O O . SER A 1 407 ? -45.813 5.830 81.140 1.00 71.31 407 SER A O 1
ATOM 3253 N N . ARG A 1 408 ? -44.437 6.924 79.741 1.00 64.50 408 ARG A N 1
ATOM 3254 C CA . ARG A 1 408 ? -44.318 8.148 80.548 1.00 64.50 408 ARG A CA 1
ATOM 3255 C C . ARG A 1 408 ? -45.646 8.893 80.647 1.00 64.50 408 ARG A C 1
ATOM 3257 O O . ARG A 1 408 ? -46.003 9.328 81.726 1.00 64.50 408 ARG A O 1
ATOM 3264 N N . ASN A 1 409 ? -46.403 9.005 79.557 1.00 59.34 409 ASN A N 1
ATOM 3265 C CA . ASN A 1 409 ? -47.729 9.627 79.568 1.00 59.34 409 ASN A CA 1
ATOM 3266 C C . ASN A 1 409 ? -48.782 8.780 80.300 1.00 59.34 409 ASN A C 1
ATOM 3268 O O . ASN A 1 409 ? -49.752 9.349 80.770 1.00 59.34 409 ASN A O 1
ATOM 3272 N N . ILE A 1 410 ? -48.634 7.453 80.366 1.00 61.47 410 ILE A N 1
ATOM 3273 C CA . ILE A 1 410 ? -49.468 6.548 81.169 1.00 61.47 410 ILE A CA 1
ATOM 3274 C C . ILE A 1 410 ? -49.091 6.693 82.644 1.00 61.47 410 ILE A C 1
ATOM 3276 O O . ILE A 1 410 ? -49.987 6.864 83.452 1.00 61.47 410 ILE A O 1
ATOM 3280 N N . GLN A 1 411 ? -47.800 6.757 82.983 1.00 54.03 411 GLN A N 1
ATOM 3281 C CA . GLN A 1 411 ? -47.345 7.112 84.335 1.00 54.03 411 GLN A CA 1
ATOM 3282 C C . GLN A 1 411 ? -47.812 8.513 84.758 1.00 54.03 411 GLN A C 1
ATOM 3284 O O . GLN A 1 411 ? -48.159 8.709 85.908 1.00 54.03 411 GLN A O 1
ATOM 3289 N N . LEU A 1 412 ? -47.893 9.469 83.826 1.00 49.00 412 LEU A N 1
ATOM 3290 C CA . LEU A 1 412 ? -48.476 10.799 84.055 1.00 49.00 412 LEU A CA 1
ATOM 3291 C C . LEU A 1 412 ? -50.019 10.821 83.975 1.00 49.00 412 LEU A C 1
ATOM 3293 O O . LEU A 1 412 ? -50.615 11.857 84.237 1.00 49.00 412 LEU A O 1
ATOM 3297 N N . LYS A 1 413 ? -50.671 9.716 83.581 1.00 45.41 413 LYS A N 1
ATOM 3298 C CA . LYS A 1 413 ? -52.140 9.554 83.521 1.00 45.41 413 LYS A CA 1
ATOM 3299 C C . LYS A 1 413 ? -52.697 8.640 84.609 1.00 45.41 413 LYS A C 1
ATOM 3301 O O . LYS A 1 413 ? -53.903 8.655 84.819 1.00 45.41 413 LYS A O 1
ATOM 3306 N N . GLU A 1 414 ? -51.856 7.886 85.310 1.00 47.38 414 GLU A N 1
ATOM 3307 C CA . GLU A 1 414 ? -52.206 7.320 86.619 1.00 47.38 414 GLU A CA 1
ATOM 3308 C C . GLU A 1 414 ? -52.389 8.429 87.675 1.00 47.38 414 GLU A C 1
ATOM 3310 O O . GLU A 1 414 ? -53.039 8.188 88.686 1.00 47.38 414 GLU A O 1
ATOM 3315 N N . ASP A 1 415 ? -51.945 9.657 87.371 1.00 44.62 415 ASP A N 1
ATOM 3316 C CA . ASP A 1 415 ? -52.191 10.870 88.159 1.00 44.62 415 ASP A CA 1
ATOM 3317 C C . ASP A 1 415 ? -53.273 11.807 87.582 1.00 44.62 415 ASP A C 1
ATOM 3319 O O . ASP A 1 415 ? -53.512 12.861 88.157 1.00 44.62 415 ASP A O 1
ATOM 3323 N N . ASP A 1 416 ? -53.962 11.465 86.485 1.00 40.53 416 ASP A N 1
ATOM 3324 C CA . ASP A 1 416 ? -55.111 12.262 86.022 1.00 40.53 416 ASP A CA 1
ATOM 3325 C C . ASP A 1 416 ? -56.023 11.443 85.091 1.00 40.53 416 ASP A C 1
ATOM 3327 O O . ASP A 1 416 ? -55.945 11.466 83.853 1.00 40.53 416 ASP A O 1
ATOM 3331 N N . GLU A 1 417 ? -56.956 10.713 85.704 1.00 44.19 417 GLU A N 1
ATOM 3332 C CA . GLU A 1 417 ? -58.186 10.328 85.028 1.00 44.19 417 GLU A CA 1
ATOM 3333 C C . GLU A 1 417 ? -59.033 11.584 84.799 1.00 44.19 417 GLU A C 1
ATOM 3335 O O . GLU A 1 417 ? -59.681 12.085 85.710 1.00 44.19 417 GLU A O 1
ATOM 3340 N N . THR A 1 418 ? -59.064 12.090 83.566 1.00 44.75 418 THR A N 1
ATOM 3341 C CA . THR A 1 418 ? -60.293 12.490 82.853 1.00 44.75 418 THR A CA 1
ATOM 3342 C C . THR A 1 418 ? -59.952 13.175 81.529 1.00 44.75 418 THR A C 1
ATOM 3344 O O . THR A 1 418 ? -59.287 14.198 81.477 1.00 44.75 418 THR A O 1
ATOM 3347 N N . GLN A 1 419 ? -60.458 12.614 80.429 1.00 36.31 419 GLN A N 1
ATOM 3348 C CA . GLN A 1 419 ? -61.328 13.288 79.450 1.00 36.31 419 GLN A CA 1
ATOM 3349 C C . GLN A 1 419 ? -61.307 12.533 78.116 1.00 36.31 419 GLN A C 1
ATOM 3351 O O . GLN A 1 419 ? -60.311 12.435 77.399 1.00 36.31 419 GLN A O 1
ATOM 3356 N N . LYS A 1 420 ? -62.478 11.976 77.804 1.00 42.12 420 LYS A N 1
ATOM 3357 C CA . LYS A 1 420 ? -62.852 11.449 76.497 1.00 42.12 420 LYS A CA 1
ATOM 3358 C C . LYS A 1 420 ? -62.847 12.568 75.457 1.00 42.12 420 LYS A C 1
ATOM 3360 O O . LYS A 1 420 ? -63.418 13.626 75.684 1.00 42.12 420 LYS A O 1
ATOM 3365 N N . GLY A 1 421 ? -62.397 12.202 74.260 1.00 44.41 421 GLY A N 1
ATOM 3366 C CA . GLY A 1 421 ? -63.008 12.668 73.021 1.00 44.41 421 GLY A CA 1
ATOM 3367 C C . GLY A 1 421 ? -62.269 13.795 72.318 1.00 44.41 421 GLY A C 1
ATOM 3368 O O . GLY A 1 421 ? -62.544 14.959 72.558 1.00 44.41 421 GLY A O 1
ATOM 3369 N N . GLN A 1 422 ? -61.433 13.424 71.349 1.00 42.06 422 GLN A N 1
ATOM 3370 C CA . GLN A 1 422 ? -61.275 14.140 70.081 1.00 42.06 422 GLN A CA 1
ATOM 3371 C C . GLN A 1 422 ? -60.481 13.266 69.100 1.00 42.06 422 GLN A C 1
ATOM 3373 O O . GLN A 1 422 ? -59.664 12.450 69.514 1.00 42.06 422 GLN A O 1
ATOM 3378 N N . LEU A 1 423 ? -60.727 13.477 67.801 1.00 39.62 423 LEU A N 1
ATOM 3379 C CA . LEU A 1 423 ? -60.116 12.837 66.621 1.00 39.62 423 LEU A CA 1
ATOM 3380 C C . LEU A 1 423 ? -60.896 11.689 65.958 1.00 39.62 423 LEU A C 1
ATOM 3382 O O . LEU A 1 423 ? -60.323 10.721 65.469 1.00 39.62 423 LEU A O 1
ATOM 3386 N N . CYS A 1 424 ? -62.200 11.892 65.760 1.00 45.06 424 CYS A N 1
ATOM 3387 C CA . CYS A 1 424 ? -62.831 11.453 64.514 1.00 45.06 424 CYS A CA 1
ATOM 3388 C C . CYS A 1 424 ? -62.733 12.595 63.487 1.00 45.06 424 CYS A C 1
ATOM 3390 O O . CYS A 1 424 ? -63.646 13.405 63.384 1.00 45.06 424 CYS A O 1
ATOM 3392 N N . SER A 1 425 ? -61.597 12.716 62.788 1.00 47.69 425 SER A N 1
ATOM 3393 C CA . SER A 1 425 ? -61.445 13.547 61.567 1.00 47.69 425 SER A CA 1
ATOM 3394 C C . SER A 1 425 ? -60.174 13.219 60.764 1.00 47.69 425 SER A C 1
ATOM 3396 O O . SER A 1 425 ? -59.549 14.089 60.169 1.00 47.69 425 SER A O 1
ATOM 3398 N N . ARG A 1 426 ? -59.754 11.947 60.721 1.00 43.50 426 ARG A N 1
ATOM 3399 C CA . ARG A 1 426 ? -58.637 11.521 59.854 1.00 43.50 426 ARG A CA 1
ATOM 3400 C C . ARG A 1 426 ? -58.824 10.106 59.312 1.00 43.50 426 ARG A C 1
ATOM 3402 O O . ARG A 1 426 ? -57.903 9.303 59.350 1.00 43.50 426 ARG A O 1
ATOM 3409 N N . ASN A 1 427 ? -60.036 9.781 58.858 1.00 47.91 427 ASN A N 1
ATOM 3410 C CA . ASN A 1 427 ? -60.360 8.435 58.362 1.00 47.91 427 ASN A CA 1
ATOM 3411 C C . ASN A 1 427 ? -60.917 8.398 56.927 1.00 47.91 427 ASN A C 1
ATOM 3413 O O . ASN A 1 427 ? -61.506 7.405 56.514 1.00 47.91 427 ASN A O 1
ATOM 3417 N N . ILE A 1 428 ? -60.700 9.468 56.156 1.00 49.34 428 ILE A N 1
ATOM 3418 C CA . ILE A 1 428 ? -60.957 9.494 54.703 1.00 49.34 428 ILE A CA 1
ATOM 3419 C C . ILE A 1 428 ? -59.637 9.485 53.904 1.00 49.34 428 ILE A C 1
ATOM 3421 O O . ILE A 1 428 ? -59.593 8.973 52.797 1.00 49.34 428 ILE A O 1
ATOM 3425 N N . GLN A 1 429 ? -58.514 9.884 54.510 1.00 46.94 429 GLN A N 1
ATOM 3426 C CA . GLN A 1 429 ? -57.222 10.034 53.820 1.00 46.94 429 GLN A CA 1
ATOM 3427 C C . GLN A 1 429 ? -56.266 8.833 53.924 1.00 46.94 429 GLN A C 1
ATOM 3429 O O . GLN A 1 429 ? -55.147 8.908 53.445 1.00 46.94 429 GLN A O 1
ATOM 3434 N N . LEU A 1 430 ? -56.686 7.722 54.541 1.00 47.25 430 LEU A N 1
ATOM 3435 C CA . LEU A 1 430 ? -55.908 6.469 54.585 1.00 47.25 430 LEU A CA 1
ATOM 3436 C C . LEU A 1 430 ? -56.486 5.365 53.686 1.00 47.25 430 LEU A C 1
ATOM 3438 O O . LEU A 1 430 ? -55.944 4.271 53.647 1.00 47.25 430 LEU A O 1
ATOM 3442 N N . LYS A 1 431 ? -57.569 5.640 52.946 1.00 49.75 431 LYS A N 1
ATOM 3443 C CA . LYS A 1 431 ? -58.106 4.718 51.929 1.00 49.75 431 LYS A CA 1
ATOM 3444 C C . LYS A 1 431 ? -57.726 5.119 50.503 1.00 49.75 431 LYS A C 1
ATOM 3446 O O . LYS A 1 431 ? -57.601 4.244 49.658 1.00 49.75 431 LYS A O 1
ATOM 3451 N N . GLU A 1 432 ? -57.485 6.404 50.246 1.00 52.38 432 GLU A N 1
ATOM 3452 C CA . GLU A 1 432 ? -57.040 6.894 48.932 1.00 52.38 432 GLU A CA 1
ATOM 3453 C C . GLU A 1 432 ? -55.559 6.566 48.659 1.00 52.38 432 GLU A C 1
ATOM 3455 O O . GLU A 1 432 ? -55.218 6.175 47.544 1.00 52.38 432 GLU A O 1
ATOM 3460 N N . ASP A 1 433 ? -54.697 6.607 49.683 1.00 53.00 433 ASP A N 1
ATOM 3461 C CA . ASP A 1 433 ? -53.267 6.279 49.552 1.00 53.00 433 ASP A CA 1
ATOM 3462 C C . ASP A 1 433 ? -53.011 4.772 49.354 1.00 53.00 433 ASP A C 1
ATOM 3464 O O . ASP A 1 433 ? -52.125 4.388 48.586 1.00 53.00 433 ASP A O 1
ATOM 3468 N N . ASP A 1 434 ? -53.812 3.904 49.984 1.00 57.50 434 ASP A N 1
ATOM 3469 C CA . ASP A 1 434 ? -53.736 2.448 49.794 1.00 57.50 434 ASP A CA 1
ATOM 3470 C C . ASP A 1 434 ? -54.214 2.032 48.392 1.00 57.50 434 ASP A C 1
ATOM 3472 O O . ASP A 1 434 ? -53.653 1.117 47.779 1.00 57.50 434 ASP A O 1
ATOM 3476 N N . GLU A 1 435 ? -55.209 2.735 47.845 1.00 59.31 435 GLU A N 1
ATOM 3477 C CA . GLU A 1 435 ? -55.735 2.463 46.508 1.00 59.31 435 GLU A CA 1
ATOM 3478 C C . GLU A 1 435 ? -54.809 3.015 45.410 1.00 59.31 435 GLU A C 1
ATOM 3480 O O . GLU A 1 435 ? -54.519 2.312 44.437 1.00 59.31 435 GLU A O 1
ATOM 3485 N N . ALA A 1 436 ? -54.210 4.195 45.620 1.00 60.38 436 ALA A N 1
ATOM 3486 C CA . ALA A 1 436 ? -53.154 4.733 44.760 1.00 60.38 436 ALA A CA 1
ATOM 3487 C C . ALA A 1 436 ? -51.902 3.831 44.744 1.00 60.38 436 ALA A C 1
ATOM 3489 O O . ALA A 1 436 ? -51.304 3.597 43.686 1.00 60.38 436 ALA A O 1
ATOM 3490 N N . HIS A 1 437 ? -51.529 3.247 45.890 1.00 63.19 437 HIS A N 1
ATOM 3491 C CA . HIS A 1 437 ? -50.425 2.289 45.966 1.00 63.19 437 HIS A CA 1
ATOM 3492 C C . HIS A 1 437 ? -50.724 0.976 45.228 1.00 63.19 437 HIS A C 1
ATOM 3494 O O . HIS A 1 437 ? -49.854 0.478 44.503 1.00 63.19 437 HIS A O 1
ATOM 3500 N N . LYS A 1 438 ? -51.936 0.418 45.347 1.00 68.19 438 LYS A N 1
ATOM 3501 C CA . LYS A 1 438 ? -52.342 -0.786 44.594 1.00 68.19 438 LYS A CA 1
ATOM 3502 C C . LYS A 1 438 ? -52.367 -0.548 43.089 1.00 68.19 438 LYS A C 1
ATOM 3504 O O . LYS A 1 438 ? -51.931 -1.415 42.322 1.00 68.19 438 LYS A O 1
ATOM 3509 N N . GLU A 1 439 ? -52.826 0.620 42.653 1.00 70.94 439 GLU A N 1
ATOM 3510 C CA . GLU A 1 439 ? -52.861 0.972 41.236 1.00 70.94 439 GLU A CA 1
ATOM 3511 C C . GLU A 1 439 ? -51.443 1.167 40.670 1.00 70.94 439 GLU A C 1
ATOM 3513 O O . GLU A 1 439 ? -51.123 0.690 39.577 1.00 70.94 439 GLU A O 1
ATOM 3518 N N . GLN A 1 440 ? -50.535 1.768 41.447 1.00 70.88 440 GLN A N 1
ATOM 3519 C CA . GLN A 1 440 ? -49.129 1.903 41.066 1.00 70.88 440 GLN A CA 1
ATOM 3520 C C . GLN A 1 440 ? -48.391 0.555 41.034 1.00 70.88 440 GLN A C 1
ATOM 3522 O O . GLN A 1 440 ? -47.547 0.331 40.160 1.00 70.88 440 GLN A O 1
ATOM 3527 N N . ILE A 1 441 ? -48.711 -0.375 41.937 1.00 73.38 441 ILE A N 1
ATOM 3528 C CA . ILE A 1 441 ? -48.191 -1.750 41.892 1.00 73.38 441 ILE A CA 1
ATOM 3529 C C . ILE A 1 441 ? -48.720 -2.475 40.645 1.00 73.38 441 ILE A C 1
ATOM 3531 O O . ILE A 1 441 ? -47.928 -3.075 39.915 1.00 73.38 441 ILE A O 1
ATOM 3535 N N 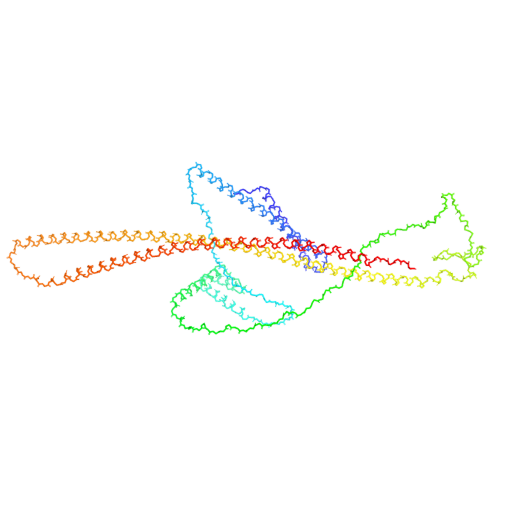. SER A 1 442 ? -50.010 -2.344 40.333 1.00 77.69 442 SER A N 1
ATOM 3536 C CA . SER A 1 442 ? -50.631 -2.955 39.148 1.00 77.69 442 SER A CA 1
ATOM 3537 C C . SER A 1 442 ? -50.028 -2.430 37.839 1.00 77.69 442 SER A C 1
ATOM 3539 O O . SER A 1 442 ? -49.634 -3.223 36.980 1.00 77.69 442 SER A O 1
ATOM 3541 N N . ARG A 1 443 ? -49.824 -1.108 37.722 1.00 76.69 443 ARG A N 1
ATOM 3542 C CA . ARG A 1 443 ? -49.118 -0.488 36.585 1.00 76.69 443 ARG A CA 1
ATOM 3543 C C . ARG A 1 443 ? -47.683 -0.997 36.445 1.00 76.69 443 ARG A C 1
ATOM 3545 O O . ARG A 1 443 ? -47.251 -1.321 35.342 1.00 76.69 443 ARG A O 1
ATOM 3552 N N . ASN A 1 444 ? -46.945 -1.134 37.547 1.00 75.44 444 ASN A N 1
ATOM 3553 C CA . ASN A 1 444 ? -45.578 -1.664 37.518 1.00 75.44 444 ASN A CA 1
ATOM 3554 C C . ASN A 1 444 ? -45.510 -3.148 37.127 1.00 75.44 444 ASN A C 1
ATOM 3556 O O . ASN A 1 444 ? -44.557 -3.564 36.464 1.00 75.44 444 ASN A O 1
ATOM 3560 N N . ILE A 1 445 ? -46.501 -3.951 37.522 1.00 80.12 445 ILE A N 1
ATOM 3561 C CA . ILE A 1 445 ? -46.612 -5.358 37.116 1.00 80.12 445 ILE A CA 1
ATOM 3562 C C . ILE A 1 445 ? -46.881 -5.450 35.613 1.00 80.12 445 ILE A C 1
ATOM 3564 O O . ILE A 1 445 ? -46.197 -6.213 34.929 1.00 80.12 445 ILE A O 1
ATOM 3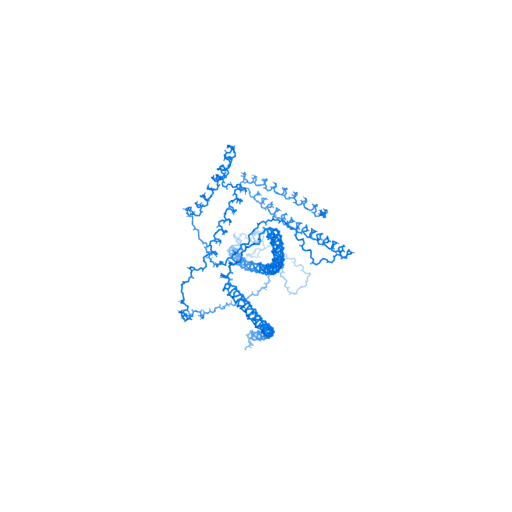568 N N . GLN A 1 446 ? -47.809 -4.646 35.091 1.00 77.06 446 GLN A N 1
ATOM 3569 C CA . GLN A 1 446 ? -48.113 -4.620 33.661 1.00 77.06 446 GLN A CA 1
ATOM 3570 C C . GLN A 1 446 ? -46.894 -4.186 32.841 1.00 77.06 446 GLN A C 1
ATOM 3572 O O . GLN A 1 446 ? -46.470 -4.896 31.935 1.00 77.06 446 GLN A O 1
ATOM 3577 N N . LEU A 1 447 ? -46.213 -3.120 33.267 1.00 76.06 447 LEU A N 1
ATOM 3578 C CA . LEU A 1 447 ? -45.008 -2.628 32.601 1.00 76.06 447 LEU A CA 1
ATOM 3579 C C . LEU A 1 447 ? -43.864 -3.661 32.589 1.00 76.06 447 LEU A C 1
ATOM 3581 O O . LEU A 1 447 ? -43.026 -3.658 31.687 1.00 76.06 447 LEU A O 1
ATOM 3585 N N . ARG A 1 448 ? -43.791 -4.549 33.592 1.00 75.69 448 ARG A N 1
ATOM 3586 C CA . ARG A 1 448 ? -42.836 -5.672 33.605 1.00 75.69 448 ARG A CA 1
ATOM 3587 C C . ARG A 1 448 ? -43.231 -6.782 32.636 1.00 75.69 448 ARG A C 1
ATOM 3589 O O . ARG A 1 448 ? -42.336 -7.346 32.013 1.00 75.69 448 ARG A O 1
ATOM 3596 N N . LYS A 1 449 ? -44.526 -7.085 32.506 1.00 81.31 449 LYS A N 1
ATOM 3597 C CA . LYS A 1 449 ? -45.037 -8.065 31.535 1.00 81.31 449 LYS A CA 1
ATOM 3598 C C . LYS A 1 449 ? -44.799 -7.590 30.106 1.00 81.31 449 LYS A C 1
ATOM 3600 O O . LYS A 1 449 ? -44.228 -8.340 29.322 1.00 81.31 449 LYS A O 1
ATOM 3605 N N . ASP A 1 450 ? -45.108 -6.329 29.817 1.00 81.50 450 ASP A N 1
ATOM 3606 C CA . ASP A 1 450 ? -44.914 -5.735 28.490 1.00 81.50 450 ASP A CA 1
ATOM 3607 C C . ASP A 1 450 ? -43.422 -5.707 28.110 1.00 81.50 450 ASP A C 1
ATOM 3609 O O . ASP A 1 450 ? -43.042 -6.079 27.000 1.00 81.50 450 ASP A O 1
ATOM 3613 N N . LYS A 1 451 ? -42.539 -5.373 29.064 1.00 81.38 451 LYS A N 1
ATOM 3614 C CA . LYS A 1 451 ? -41.078 -5.464 28.874 1.00 81.38 451 LYS A CA 1
ATOM 3615 C C . LYS A 1 451 ? -40.583 -6.899 28.677 1.00 81.38 451 LYS A C 1
ATOM 3617 O O . LYS A 1 451 ? -39.604 -7.100 27.962 1.00 81.38 451 LYS A O 1
ATOM 3622 N N . GLY A 1 452 ? -41.218 -7.878 29.322 1.00 84.06 452 GLY A N 1
ATOM 3623 C CA . GLY A 1 452 ? -40.944 -9.301 29.115 1.00 84.06 452 GLY A CA 1
ATOM 3624 C C . GLY A 1 452 ? -41.308 -9.736 27.697 1.00 84.06 452 GLY A C 1
ATOM 3625 O O . GLY A 1 452 ? -40.448 -10.229 26.975 1.00 84.06 452 GLY A O 1
ATOM 3626 N N . ALA A 1 453 ? -42.529 -9.426 27.260 1.00 84.88 453 ALA A N 1
ATOM 3627 C CA . ALA A 1 453 ? -43.008 -9.730 25.914 1.00 84.88 453 ALA A CA 1
ATOM 3628 C C . ALA A 1 453 ? -42.142 -9.075 24.823 1.00 84.88 453 ALA A C 1
ATOM 3630 O O . ALA A 1 453 ? -41.760 -9.730 23.856 1.00 84.88 453 ALA A O 1
ATOM 3631 N N . GLN A 1 454 ? -41.747 -7.811 25.010 1.00 86.44 454 GLN A N 1
ATOM 3632 C CA . GLN A 1 454 ? -40.848 -7.121 24.082 1.00 86.44 454 GLN A CA 1
ATOM 3633 C C . GLN A 1 454 ? -39.462 -7.781 24.020 1.00 86.44 454 GLN A C 1
ATOM 3635 O O . GLN A 1 454 ? -38.857 -7.874 22.952 1.00 86.44 454 GLN A O 1
ATOM 3640 N N . LYS A 1 455 ? -38.944 -8.255 25.159 1.00 86.25 455 LYS A N 1
ATOM 3641 C CA . LYS A 1 455 ? -37.664 -8.969 25.211 1.00 86.25 455 LYS A CA 1
ATOM 3642 C C . LYS A 1 455 ? -37.738 -10.294 24.454 1.00 86.25 455 LYS A C 1
ATOM 3644 O O . LYS A 1 455 ? -36.808 -10.599 23.712 1.00 86.25 455 LYS A O 1
ATOM 3649 N N . ASP A 1 456 ? -38.820 -11.047 24.617 1.00 87.38 456 ASP A N 1
ATOM 3650 C CA . ASP A 1 456 ? -39.008 -12.333 23.942 1.00 87.38 456 ASP A CA 1
ATOM 3651 C C . ASP A 1 456 ? -39.202 -12.146 22.428 1.00 87.38 456 ASP A C 1
ATOM 3653 O O . ASP A 1 456 ? -38.609 -12.877 21.633 1.00 87.38 456 ASP A O 1
ATOM 3657 N N . GLN A 1 457 ? -39.919 -11.092 22.018 1.00 91.56 457 GLN A N 1
ATOM 3658 C CA . GLN A 1 457 ? -40.047 -10.694 20.614 1.00 91.56 457 GLN A CA 1
ATOM 3659 C C . GLN A 1 457 ? -38.681 -10.365 19.995 1.00 91.56 457 GLN A C 1
ATOM 3661 O O . GLN A 1 457 ? -38.315 -10.948 18.973 1.00 91.56 457 GLN A O 1
ATOM 3666 N N . LEU A 1 458 ? -37.883 -9.512 20.648 1.00 89.94 458 LEU A N 1
ATOM 3667 C CA . LEU A 1 458 ? -36.533 -9.172 20.187 1.00 89.94 458 LEU A CA 1
ATOM 3668 C C . LEU A 1 458 ? -35.608 -10.393 20.147 1.00 89.94 458 LEU A C 1
ATOM 3670 O O . LEU A 1 458 ? -34.746 -10.478 19.276 1.00 89.94 458 LEU A O 1
ATOM 3674 N N . LEU A 1 459 ? -35.768 -11.343 21.072 1.00 91.81 459 LEU A N 1
ATOM 3675 C CA . LEU A 1 459 ? -34.987 -12.578 21.075 1.00 91.81 459 LEU A CA 1
ATOM 3676 C C . LEU A 1 459 ? -35.330 -13.452 19.860 1.00 91.81 459 LEU A C 1
ATOM 3678 O O . LEU A 1 459 ? -34.422 -13.958 19.202 1.00 91.81 459 LEU A O 1
ATOM 3682 N N . SER A 1 460 ? -36.620 -13.581 19.533 1.00 93.19 460 SER A N 1
ATOM 3683 C CA . SER A 1 460 ? -37.083 -14.323 18.353 1.00 93.19 460 SER A CA 1
ATOM 3684 C C . SER A 1 460 ? -36.577 -13.705 17.043 1.00 93.19 460 SER A C 1
ATOM 3686 O O . SER A 1 460 ? -36.067 -14.416 16.177 1.00 93.19 460 SER A O 1
ATOM 3688 N N . GLU A 1 461 ? -36.604 -12.374 16.942 1.00 94.62 461 GLU A N 1
ATOM 3689 C CA . GLU A 1 461 ? -36.097 -11.630 15.790 1.00 94.62 461 GLU A CA 1
ATOM 3690 C C . GLU A 1 461 ? -34.575 -11.771 15.660 1.00 94.62 461 GLU A C 1
ATOM 3692 O O . GLU A 1 461 ? -34.057 -11.989 14.568 1.00 94.62 461 GLU A O 1
ATOM 3697 N N . ASN A 1 462 ? -33.838 -11.746 16.774 1.00 90.38 462 ASN A N 1
ATOM 3698 C CA . ASN A 1 462 ? -32.389 -11.953 16.757 1.00 90.38 462 ASN A CA 1
ATOM 3699 C C . ASN A 1 462 ? -32.017 -13.368 16.288 1.00 90.38 462 ASN A C 1
ATOM 3701 O O . ASN A 1 462 ? -31.056 -13.548 15.541 1.00 90.38 462 ASN A O 1
ATOM 3705 N N . ILE A 1 463 ? -32.781 -14.384 16.699 1.00 94.69 463 ILE A N 1
ATOM 3706 C CA . ILE A 1 463 ? -32.599 -15.759 16.216 1.00 94.69 463 ILE A CA 1
ATOM 3707 C C . ILE A 1 463 ? -32.839 -15.821 14.703 1.00 94.69 463 ILE A C 1
ATOM 3709 O O . ILE A 1 463 ? -32.044 -16.437 13.991 1.00 94.69 463 ILE A O 1
ATOM 3713 N N . GLN A 1 464 ? -33.885 -15.158 14.205 1.00 93.75 464 GLN A N 1
ATOM 3714 C CA . GLN A 1 464 ? -34.185 -15.119 12.775 1.00 93.75 464 GLN A CA 1
ATOM 3715 C C . GLN A 1 464 ? -33.085 -14.407 11.976 1.00 93.75 464 GLN A C 1
ATOM 3717 O O . GLN A 1 464 ? -32.558 -14.973 11.021 1.00 93.75 464 GLN A O 1
ATOM 3722 N N . LEU A 1 465 ? -32.640 -13.233 12.427 1.00 93.44 465 LEU A N 1
ATOM 3723 C CA . LEU A 1 465 ? -31.559 -12.479 11.786 1.00 93.44 465 LEU A CA 1
ATOM 3724 C C . LEU A 1 465 ? -30.237 -13.255 11.744 1.00 93.44 465 LEU A C 1
ATOM 3726 O O . LEU A 1 465 ? -29.472 -13.125 10.788 1.00 93.44 465 LEU A O 1
ATOM 3730 N N . ASN A 1 466 ? -29.948 -14.075 12.759 1.00 91.25 466 ASN A N 1
ATOM 3731 C CA . ASN A 1 466 ? -28.762 -14.930 12.740 1.00 91.25 466 ASN A CA 1
ATOM 3732 C C . ASN A 1 466 ? -28.875 -16.047 11.694 1.00 91.25 466 ASN A C 1
ATOM 3734 O O . ASN A 1 466 ? -27.902 -16.283 10.978 1.00 91.25 466 ASN A O 1
ATOM 3738 N N . LYS A 1 467 ? -30.051 -16.668 11.535 1.00 95.50 467 LYS A N 1
ATOM 3739 C CA . LYS A 1 467 ? -30.292 -17.642 10.454 1.00 95.50 467 LYS A CA 1
ATOM 3740 C C . LYS A 1 467 ? -30.142 -16.997 9.076 1.00 95.50 467 LYS A C 1
ATOM 3742 O O . LYS A 1 467 ? -29.473 -17.548 8.206 1.00 95.50 467 LYS A O 1
ATOM 3747 N N . ASP A 1 468 ? -30.703 -15.805 8.890 1.00 94.44 468 ASP A N 1
ATOM 3748 C CA . ASP A 1 468 ? -30.616 -15.080 7.619 1.00 94.44 468 ASP A CA 1
ATOM 3749 C C . ASP A 1 468 ? -29.167 -14.695 7.296 1.00 94.44 468 ASP A C 1
ATOM 3751 O O . ASP A 1 468 ? -28.704 -14.850 6.165 1.00 94.44 468 ASP A O 1
ATOM 3755 N N . LYS A 1 469 ? -28.405 -14.273 8.309 1.00 95.00 469 LYS A N 1
ATOM 3756 C CA . LYS A 1 469 ? -26.972 -14.002 8.176 1.00 95.00 469 LYS A CA 1
ATOM 3757 C C . LYS A 1 469 ? -26.186 -15.245 7.759 1.00 95.00 469 LYS A C 1
ATOM 3759 O O . LYS A 1 469 ? -25.319 -15.134 6.894 1.00 95.00 469 LYS A O 1
ATOM 3764 N N . GLU A 1 470 ? -26.458 -16.404 8.352 1.00 95.31 470 GLU A N 1
ATOM 3765 C CA . GLU A 1 470 ? -25.810 -17.664 7.966 1.00 95.31 470 GLU A CA 1
ATOM 3766 C C . GLU A 1 470 ? -26.142 -18.050 6.519 1.00 95.31 470 GLU A C 1
ATOM 3768 O O . GLU A 1 470 ? -25.248 -18.431 5.761 1.00 95.31 470 GLU A O 1
ATOM 3773 N N . ASN A 1 471 ? -27.397 -17.884 6.099 1.00 95.62 471 ASN A N 1
ATOM 3774 C CA . ASN A 1 471 ? -27.819 -18.149 4.723 1.00 95.62 471 ASN A CA 1
ATOM 3775 C C . ASN A 1 471 ? -27.128 -17.216 3.719 1.00 95.62 471 ASN A C 1
ATOM 3777 O O . ASN A 1 471 ? -26.599 -17.680 2.708 1.00 95.62 471 ASN A O 1
ATOM 3781 N N . LEU A 1 472 ? -27.049 -15.918 4.020 1.00 94.69 472 LEU A N 1
ATOM 3782 C CA . LEU A 1 472 ? -26.335 -14.950 3.182 1.00 94.69 472 LEU A CA 1
ATOM 3783 C C . LEU A 1 472 ? -24.831 -15.244 3.107 1.00 94.69 472 LEU A C 1
ATOM 3785 O O . LEU A 1 472 ? -24.214 -15.055 2.061 1.00 94.69 472 LEU A O 1
ATOM 3789 N N . GLN A 1 473 ? -24.227 -15.735 4.193 1.00 94.88 473 GLN A N 1
ATOM 3790 C CA . GLN A 1 473 ? -22.824 -16.155 4.188 1.00 94.88 473 GLN A CA 1
ATOM 3791 C C . GLN A 1 473 ? -22.587 -17.378 3.297 1.00 94.88 473 GLN A C 1
ATOM 3793 O O . GLN A 1 473 ? -21.588 -17.403 2.578 1.00 94.88 473 GLN A O 1
ATOM 3798 N N . LYS A 1 474 ? -23.504 -18.354 3.297 1.00 96.00 474 LYS A N 1
ATOM 3799 C CA . LYS A 1 474 ? -23.443 -19.509 2.388 1.00 96.00 474 LYS A CA 1
ATOM 3800 C C . LYS A 1 474 ? -23.556 -19.076 0.927 1.00 96.00 474 LYS A C 1
ATOM 3802 O O . LYS A 1 474 ? -22.681 -19.408 0.138 1.00 96.00 474 LYS A O 1
ATOM 3807 N N . GLN A 1 475 ? -24.535 -18.232 0.598 1.00 95.94 475 GLN A N 1
ATOM 3808 C CA . GLN A 1 475 ? -24.686 -17.689 -0.759 1.00 95.94 475 GLN A CA 1
ATOM 3809 C C . GLN A 1 475 ? -23.453 -16.896 -1.214 1.00 95.94 475 GLN A C 1
ATOM 3811 O O . GLN A 1 475 ? -23.015 -17.011 -2.356 1.00 95.94 475 GLN A O 1
ATOM 3816 N N . ALA A 1 476 ? -22.848 -16.107 -0.321 1.00 93.31 476 ALA A N 1
ATOM 3817 C CA . ALA A 1 476 ? -21.615 -15.392 -0.636 1.00 93.31 476 ALA A CA 1
ATOM 3818 C C . ALA A 1 476 ? -20.441 -16.351 -0.903 1.00 93.31 476 ALA A C 1
ATOM 3820 O O . ALA A 1 476 ? -19.621 -16.081 -1.780 1.00 93.31 476 ALA A O 1
ATOM 3821 N N . ALA A 1 477 ? -20.342 -17.461 -0.166 1.00 94.56 477 ALA A N 1
ATOM 3822 C CA . ALA A 1 477 ? -19.325 -18.481 -0.407 1.00 94.56 477 ALA A CA 1
ATOM 3823 C C . ALA A 1 477 ? -19.522 -19.162 -1.772 1.00 94.56 477 ALA A C 1
ATOM 3825 O O . ALA A 1 477 ? -18.570 -19.231 -2.548 1.00 94.56 477 ALA A O 1
ATOM 3826 N N . GLU A 1 478 ? -20.755 -19.554 -2.099 1.00 96.44 478 GLU A N 1
ATOM 3827 C CA . GLU A 1 478 ? -21.117 -20.161 -3.388 1.00 96.44 478 GLU A CA 1
ATOM 3828 C C . GLU A 1 478 ? -20.806 -19.231 -4.570 1.00 96.44 478 GLU A C 1
ATOM 3830 O O . GLU A 1 478 ? -20.201 -19.646 -5.559 1.00 96.44 478 GLU A O 1
ATOM 3835 N N . LEU A 1 479 ? -21.148 -17.943 -4.459 1.00 96.06 479 LEU A N 1
ATOM 3836 C CA . LEU A 1 479 ? -20.835 -16.957 -5.495 1.00 96.06 479 LEU A CA 1
ATOM 3837 C C . LEU A 1 479 ? -19.325 -16.764 -5.673 1.00 96.06 479 LEU A C 1
ATOM 3839 O O . LEU A 1 479 ? -18.850 -16.658 -6.803 1.00 96.06 479 LEU A O 1
ATOM 3843 N N . ASN A 1 480 ? -18.553 -16.739 -4.585 1.00 95.56 480 ASN A N 1
ATOM 3844 C CA . ASN A 1 480 ? -17.095 -16.629 -4.667 1.00 95.56 480 ASN A CA 1
ATOM 3845 C C . ASN A 1 480 ? -16.463 -17.859 -5.330 1.00 95.56 480 ASN A C 1
ATOM 3847 O O . ASN A 1 480 ? -15.536 -17.719 -6.132 1.00 95.56 480 ASN A O 1
ATOM 3851 N N . GLU A 1 481 ? -16.973 -19.054 -5.033 1.00 96.81 481 GLU A N 1
ATOM 3852 C CA . GLU A 1 481 ? -16.541 -20.286 -5.690 1.00 96.81 481 GLU A CA 1
ATOM 3853 C C . GLU A 1 481 ? -16.877 -20.264 -7.188 1.00 96.81 481 GLU A C 1
ATOM 3855 O O . GLU A 1 481 ? -16.012 -20.547 -8.021 1.00 96.81 481 GLU A O 1
ATOM 3860 N N . ALA A 1 482 ? -18.082 -19.816 -7.554 1.00 95.81 482 ALA A N 1
ATOM 3861 C CA . ALA A 1 482 ? -18.491 -19.654 -8.947 1.00 95.81 482 ALA A CA 1
ATOM 3862 C C . ALA A 1 482 ? -17.610 -18.645 -9.708 1.00 95.81 482 ALA A C 1
ATOM 3864 O O . ALA A 1 482 ? -17.199 -18.917 -10.840 1.00 95.81 482 ALA A O 1
ATOM 3865 N N . ILE A 1 483 ? -17.262 -17.513 -9.086 1.00 96.06 483 ILE A N 1
ATOM 3866 C CA . ILE A 1 483 ? -16.340 -16.522 -9.663 1.00 96.06 483 ILE A CA 1
ATOM 3867 C C . ILE A 1 483 ? -14.957 -17.145 -9.877 1.00 96.06 483 ILE A C 1
ATOM 3869 O O . ILE A 1 483 ? -14.391 -17.021 -10.963 1.00 96.06 483 ILE A O 1
ATOM 3873 N N . SER A 1 484 ? -14.427 -17.875 -8.892 1.00 95.19 484 SER A N 1
ATOM 3874 C CA . SER A 1 484 ? -13.131 -18.554 -9.020 1.00 95.19 484 SER A CA 1
ATOM 3875 C C . SER A 1 484 ? -13.136 -19.604 -10.142 1.00 95.19 484 SER A C 1
ATOM 3877 O O . SER A 1 484 ? -12.213 -19.672 -10.963 1.00 95.19 484 SER A O 1
ATOM 3879 N N . ALA A 1 485 ? -14.218 -20.377 -10.255 1.00 95.44 485 ALA A N 1
ATOM 3880 C CA . ALA A 1 485 ? -14.420 -21.319 -11.351 1.00 95.44 485 ALA A CA 1
ATOM 3881 C C . ALA A 1 485 ? -14.487 -20.607 -12.717 1.00 95.44 485 ALA A C 1
ATOM 3883 O O . ALA A 1 485 ? -13.933 -21.087 -13.706 1.00 95.44 485 ALA A O 1
ATOM 3884 N N . GLN A 1 486 ? -15.109 -19.431 -12.798 1.00 95.56 486 GLN A N 1
ATOM 3885 C CA . GLN A 1 486 ? -15.143 -18.648 -14.032 1.00 95.56 486 GLN A CA 1
ATOM 3886 C C . GLN A 1 486 ? -13.764 -18.073 -14.392 1.00 95.56 486 GLN A C 1
ATOM 3888 O O . GLN A 1 486 ? -13.353 -18.135 -15.552 1.00 95.56 486 GLN A O 1
ATOM 3893 N N . GLU A 1 487 ? -13.006 -17.570 -13.418 1.00 95.88 487 GLU A N 1
ATOM 3894 C CA . GLU A 1 487 ? -11.642 -17.077 -13.638 1.00 95.88 487 GLU A CA 1
ATOM 3895 C C . GLU A 1 487 ? -10.703 -18.173 -14.152 1.00 95.88 487 GLU A C 1
ATOM 3897 O O . GLU A 1 487 ? -9.876 -17.928 -15.035 1.00 95.88 487 GLU A O 1
ATOM 3902 N N . THR A 1 488 ? -10.820 -19.392 -13.621 1.00 95.56 488 THR A N 1
ATOM 3903 C CA . THR A 1 488 ? -10.019 -20.535 -14.085 1.00 95.56 488 THR A CA 1
ATOM 3904 C C . THR A 1 488 ? -10.388 -20.945 -15.510 1.00 95.56 488 THR A C 1
ATOM 3906 O O . THR A 1 488 ? -9.483 -21.144 -16.327 1.00 95.56 488 THR A O 1
ATOM 3909 N N . ARG A 1 489 ? -11.684 -20.973 -15.858 1.00 96.50 489 ARG A N 1
ATOM 3910 C CA . ARG A 1 489 ? -12.140 -21.181 -17.246 1.00 96.50 489 ARG A CA 1
ATOM 3911 C C . ARG A 1 489 ? -11.591 -20.111 -18.187 1.00 96.50 489 ARG A C 1
ATOM 3913 O O . ARG A 1 489 ? -11.024 -20.455 -19.219 1.00 96.50 489 ARG A O 1
ATOM 3920 N N . ASN A 1 490 ? -11.662 -18.835 -17.808 1.00 95.44 490 ASN A N 1
ATOM 3921 C CA . ASN A 1 490 ? -11.126 -17.735 -18.614 1.00 95.44 490 ASN A CA 1
ATOM 3922 C C . ASN A 1 490 ? -9.610 -17.867 -18.835 1.00 95.44 490 ASN A C 1
ATOM 3924 O O . ASN A 1 490 ? -9.129 -17.666 -19.948 1.00 95.44 490 ASN A O 1
ATOM 3928 N N . LYS A 1 491 ? -8.846 -18.270 -17.810 1.00 95.88 491 LYS A N 1
ATOM 3929 C CA . LYS A 1 491 ? -7.404 -18.550 -17.949 1.00 95.88 491 LYS A CA 1
ATOM 3930 C C . LYS A 1 491 ? -7.126 -19.717 -18.899 1.00 95.88 491 LYS A C 1
ATOM 3932 O O . LYS A 1 491 ? -6.161 -19.659 -19.657 1.00 95.88 491 LYS A O 1
ATOM 3937 N N . CYS A 1 492 ? -7.940 -20.772 -18.859 1.00 95.00 492 CYS A N 1
ATOM 3938 C CA . CYS A 1 492 ? -7.828 -21.895 -19.791 1.00 95.00 492 CYS A CA 1
ATOM 3939 C C . CYS A 1 492 ? -8.095 -21.438 -21.232 1.00 95.00 492 CYS A C 1
ATOM 3941 O O . CYS A 1 492 ? -7.268 -21.681 -22.109 1.00 95.00 492 CYS A O 1
ATOM 3943 N N . LEU A 1 493 ? -9.180 -20.686 -21.444 1.00 95.75 493 LEU A N 1
ATOM 3944 C CA . LEU A 1 493 ? -9.535 -20.131 -22.749 1.00 95.75 493 LEU A CA 1
ATOM 3945 C C . LEU A 1 493 ? -8.426 -19.234 -23.310 1.00 95.75 493 LEU A C 1
ATOM 3947 O O . LEU A 1 493 ? -8.018 -19.433 -24.450 1.00 95.75 493 LEU A O 1
ATOM 3951 N N . LEU A 1 494 ? -7.851 -18.340 -22.501 1.00 95.31 494 LEU A N 1
ATOM 3952 C CA . LEU A 1 494 ? -6.718 -17.503 -22.917 1.00 95.31 494 LEU A CA 1
ATOM 3953 C C . LEU A 1 494 ? -5.511 -18.332 -23.374 1.00 95.31 494 LEU A C 1
ATOM 3955 O O . LEU A 1 494 ? -4.918 -18.034 -24.407 1.00 95.31 494 LEU A O 1
ATOM 3959 N N . ARG A 1 495 ? -5.171 -19.420 -22.668 1.00 95.00 495 ARG A N 1
ATOM 3960 C CA . ARG A 1 495 ? -4.088 -20.326 -23.097 1.00 95.00 495 ARG A CA 1
ATOM 3961 C C . ARG A 1 495 ? -4.402 -20.999 -24.430 1.00 95.00 495 ARG A C 1
ATOM 3963 O O . ARG A 1 495 ? -3.513 -21.128 -25.271 1.00 95.00 495 ARG A O 1
ATOM 3970 N N . THR A 1 496 ? -5.649 -21.432 -24.634 1.00 96.00 496 THR A N 1
ATOM 3971 C CA . THR A 1 496 ? -6.064 -22.012 -25.920 1.00 96.00 496 THR A CA 1
ATOM 3972 C C . THR A 1 496 ? -6.024 -20.972 -27.038 1.00 96.00 496 THR A C 1
ATOM 3974 O O . THR A 1 496 ? -5.518 -21.266 -28.119 1.00 96.00 496 THR A O 1
ATOM 3977 N N . GLU A 1 497 ? -6.442 -19.734 -26.767 1.00 96.31 497 GLU A N 1
ATOM 3978 C CA . GLU A 1 497 ? -6.368 -18.624 -27.714 1.00 96.31 497 GLU A CA 1
ATOM 3979 C C . GLU A 1 497 ? -4.909 -18.326 -28.091 1.00 96.31 497 GLU A C 1
ATOM 3981 O O . GLU A 1 497 ? -4.573 -18.289 -29.270 1.00 96.31 497 GLU A O 1
ATOM 3986 N N . GLU A 1 498 ? -4.002 -18.212 -27.121 1.00 96.44 498 GLU A N 1
ATOM 3987 C CA . GLU A 1 498 ? -2.570 -18.023 -27.380 1.00 96.44 498 GLU A CA 1
ATOM 3988 C C . GLU A 1 498 ? -1.968 -19.167 -28.207 1.00 96.44 498 GLU A C 1
ATOM 3990 O O . GLU A 1 498 ? -1.192 -18.924 -29.135 1.00 96.44 498 GLU A O 1
ATOM 3995 N N . ALA A 1 499 ? -2.333 -20.417 -27.909 1.00 95.56 499 ALA A N 1
ATOM 3996 C CA . ALA A 1 499 ? -1.878 -21.575 -28.673 1.00 95.56 499 ALA A CA 1
ATOM 3997 C C . ALA A 1 499 ? -2.386 -21.535 -30.123 1.00 95.56 499 ALA A C 1
ATOM 3999 O O . ALA A 1 499 ? -1.614 -21.778 -31.052 1.00 95.56 499 ALA A O 1
ATOM 4000 N N . THR A 1 500 ? -3.660 -21.189 -30.337 1.00 95.94 500 THR A N 1
ATOM 4001 C CA . THR A 1 500 ? -4.220 -21.021 -31.690 1.00 95.94 500 THR A CA 1
ATOM 4002 C C . THR A 1 500 ? -3.564 -19.858 -32.434 1.00 95.94 500 THR A C 1
ATOM 4004 O O . THR A 1 500 ? -3.162 -20.038 -33.581 1.00 95.94 500 THR A O 1
ATOM 4007 N N . ARG A 1 501 ? -3.336 -18.711 -31.779 1.00 96.44 501 ARG A N 1
ATOM 4008 C CA . ARG A 1 501 ? -2.605 -17.568 -32.353 1.00 96.44 501 ARG A CA 1
ATOM 4009 C C . ARG A 1 501 ? -1.196 -17.956 -32.793 1.00 96.44 501 ARG A C 1
ATOM 4011 O O . ARG A 1 501 ? -0.791 -17.578 -33.887 1.00 96.44 501 ARG A O 1
ATOM 4018 N N . LYS A 1 502 ? -0.468 -18.744 -31.993 1.00 96.12 502 LYS A N 1
ATOM 4019 C CA . LYS A 1 502 ? 0.859 -19.264 -32.370 1.00 96.12 502 LYS A CA 1
ATOM 4020 C C . LYS A 1 502 ? 0.792 -20.170 -33.600 1.00 96.12 502 LYS A C 1
ATOM 4022 O O . LYS A 1 502 ? 1.596 -19.994 -34.506 1.00 96.12 502 LYS A O 1
ATOM 4027 N N . LYS A 1 503 ? -0.182 -21.087 -33.670 1.00 96.19 503 LYS A N 1
ATOM 4028 C CA . LYS A 1 503 ? -0.386 -21.949 -34.852 1.00 96.19 503 LYS A CA 1
ATOM 4029 C C . LYS A 1 503 ? -0.697 -21.133 -36.111 1.00 96.19 503 LYS A C 1
ATOM 4031 O O . LYS A 1 503 ? -0.122 -21.380 -37.167 1.00 96.19 503 LYS A O 1
ATOM 4036 N N . ILE A 1 504 ? -1.563 -20.129 -35.997 1.00 95.75 504 ILE A N 1
ATOM 4037 C CA . ILE A 1 504 ? -1.869 -19.217 -37.107 1.00 95.75 504 ILE A CA 1
ATOM 4038 C C . ILE A 1 504 ? -0.604 -18.471 -37.537 1.00 95.75 504 ILE A C 1
ATOM 4040 O O . ILE A 1 504 ? -0.311 -18.419 -38.727 1.00 95.75 504 ILE A O 1
ATOM 4044 N N . GLN A 1 505 ? 0.184 -17.962 -36.585 1.00 94.69 505 GLN A N 1
ATOM 4045 C CA . GLN A 1 505 ? 1.444 -17.287 -36.891 1.00 94.69 505 GLN A CA 1
ATOM 4046 C C . GLN A 1 505 ? 2.406 -18.203 -37.656 1.00 94.69 505 GLN A C 1
ATOM 4048 O O . GLN A 1 505 ? 2.935 -17.786 -38.679 1.00 94.69 505 GLN A O 1
ATOM 4053 N N . THR A 1 506 ? 2.560 -19.465 -37.236 1.00 94.69 506 THR A N 1
ATOM 4054 C CA . THR A 1 506 ? 3.416 -20.425 -37.953 1.00 94.69 506 THR A CA 1
ATOM 4055 C C . THR A 1 506 ? 2.942 -20.692 -39.382 1.00 94.69 506 THR A C 1
ATOM 4057 O O . THR A 1 506 ? 3.766 -20.801 -40.286 1.00 94.69 506 THR A O 1
ATOM 4060 N N . ILE A 1 507 ? 1.625 -20.740 -39.617 1.00 94.88 507 ILE A N 1
ATOM 4061 C CA . ILE A 1 507 ? 1.062 -20.878 -40.967 1.00 94.88 507 ILE A CA 1
ATOM 4062 C C . ILE A 1 507 ? 1.349 -19.618 -41.794 1.00 94.88 507 ILE A C 1
ATOM 4064 O O . ILE A 1 507 ? 1.785 -19.723 -42.938 1.00 94.88 507 ILE A O 1
ATOM 4068 N N . CYS A 1 508 ? 1.152 -18.426 -41.226 1.00 92.88 508 CYS A N 1
ATOM 4069 C CA . CYS A 1 508 ? 1.457 -17.160 -41.896 1.00 92.88 508 CYS A CA 1
ATOM 4070 C C . CYS A 1 508 ? 2.942 -17.046 -42.271 1.00 92.88 508 CYS A C 1
ATOM 4072 O O . CYS A 1 508 ? 3.265 -16.587 -43.369 1.00 92.88 508 CYS A O 1
ATOM 4074 N N . ASP A 1 509 ? 3.837 -17.478 -41.383 1.00 91.69 509 ASP A N 1
ATOM 4075 C CA . ASP A 1 509 ? 5.278 -17.496 -41.630 1.00 91.69 509 ASP A CA 1
ATOM 4076 C C . ASP A 1 509 ? 5.618 -18.486 -42.758 1.00 91.69 509 ASP A C 1
ATOM 4078 O O . ASP A 1 509 ? 6.338 -18.127 -43.689 1.00 91.69 509 ASP A O 1
ATOM 4082 N N . PHE A 1 510 ? 5.019 -19.684 -42.757 1.00 94.25 510 PHE A N 1
ATOM 4083 C CA . PHE A 1 510 ? 5.178 -20.673 -43.830 1.00 94.25 510 PHE A CA 1
ATOM 4084 C C . PHE A 1 510 ? 4.695 -20.155 -45.195 1.00 94.25 510 PHE A C 1
ATOM 4086 O O . PHE A 1 510 ? 5.417 -20.239 -46.187 1.00 94.25 510 PHE A O 1
ATOM 4093 N N . VAL A 1 511 ? 3.506 -19.547 -45.254 1.00 92.25 511 VAL A N 1
ATOM 4094 C CA . VAL A 1 511 ? 2.981 -18.924 -46.484 1.00 92.25 511 VAL A CA 1
ATOM 4095 C C . VAL A 1 511 ? 3.891 -17.789 -46.960 1.00 92.25 511 VAL A C 1
ATOM 4097 O O . VAL A 1 511 ? 4.086 -17.617 -48.163 1.00 92.25 511 VAL A O 1
ATOM 4100 N N . SER A 1 512 ? 4.468 -17.019 -46.035 1.00 90.25 512 SER A N 1
ATOM 4101 C CA . SER A 1 512 ? 5.413 -15.949 -46.373 1.00 90.25 512 SER A CA 1
ATOM 4102 C C . SER A 1 512 ? 6.689 -16.504 -47.005 1.00 90.25 512 SER A C 1
ATOM 4104 O O . SER A 1 512 ? 7.156 -15.945 -47.993 1.00 90.25 512 SER A O 1
ATOM 4106 N N . ILE A 1 513 ? 7.211 -17.624 -46.491 1.00 89.12 513 ILE A N 1
ATOM 4107 C CA . ILE A 1 513 ? 8.367 -18.326 -47.069 1.00 89.12 513 ILE A CA 1
ATOM 4108 C C . ILE A 1 513 ? 8.053 -18.799 -48.492 1.00 89.12 513 ILE A C 1
ATOM 4110 O O . ILE A 1 513 ? 8.830 -18.524 -49.403 1.00 89.12 513 ILE A O 1
ATOM 4114 N N . LEU A 1 514 ? 6.895 -19.433 -48.711 1.00 85.19 514 LEU A N 1
ATOM 4115 C CA . LEU A 1 514 ? 6.489 -19.897 -50.044 1.00 85.19 514 LEU A CA 1
ATOM 4116 C C . LEU A 1 514 ? 6.369 -18.755 -51.061 1.00 85.19 514 LEU A C 1
ATOM 4118 O O . LEU A 1 514 ? 6.767 -18.914 -52.209 1.00 85.19 514 LEU A O 1
ATOM 4122 N N . LYS A 1 515 ? 5.873 -17.583 -50.648 1.00 82.62 515 LYS A N 1
ATOM 4123 C CA . LYS A 1 515 ? 5.793 -16.399 -51.522 1.00 82.62 515 LYS A CA 1
ATOM 4124 C C . LYS A 1 515 ? 7.154 -15.796 -51.879 1.00 82.62 515 LYS A C 1
ATOM 4126 O O . LYS A 1 515 ? 7.228 -15.038 -52.840 1.00 82.62 515 LYS A O 1
ATOM 4131 N N . MET A 1 516 ? 8.202 -16.076 -51.104 1.00 75.75 516 MET A N 1
ATOM 4132 C CA . MET A 1 516 ? 9.561 -15.582 -51.361 1.00 75.75 516 MET A CA 1
ATOM 4133 C C . MET A 1 516 ? 10.399 -16.559 -52.200 1.00 75.75 516 MET A C 1
ATOM 4135 O O . MET A 1 516 ? 11.538 -16.234 -52.530 1.00 75.75 516 MET A O 1
ATOM 4139 N N . ALA A 1 517 ? 9.865 -17.737 -52.544 1.00 76.44 517 ALA A N 1
ATOM 4140 C CA . ALA A 1 517 ? 10.551 -18.691 -53.404 1.00 76.44 517 ALA A CA 1
ATOM 4141 C C . ALA A 1 517 ? 10.646 -18.130 -54.841 1.00 76.44 517 ALA A C 1
ATOM 4143 O O . ALA A 1 517 ? 9.617 -17.758 -55.413 1.00 76.44 517 ALA A O 1
ATOM 4144 N N . PRO A 1 518 ? 11.853 -18.027 -55.427 1.00 68.00 518 PRO A N 1
ATOM 4145 C CA . PRO A 1 518 ? 12.025 -17.515 -56.781 1.00 68.00 518 PRO A CA 1
ATOM 4146 C C . PRO A 1 518 ? 11.349 -18.446 -57.795 1.00 68.00 518 PRO A C 1
ATOM 4148 O O . PRO A 1 518 ? 11.466 -19.669 -57.702 1.00 68.00 518 PRO A O 1
ATOM 4151 N N . LEU A 1 519 ? 10.629 -17.855 -58.753 1.00 66.38 519 LEU A N 1
ATOM 4152 C CA . LEU A 1 519 ? 10.014 -18.591 -59.857 1.00 66.38 519 LEU A CA 1
ATOM 4153 C C . LEU A 1 519 ? 11.101 -19.300 -60.681 1.00 66.38 519 LEU A C 1
ATOM 4155 O O . LEU A 1 519 ? 12.173 -18.720 -60.884 1.00 66.38 519 LEU A O 1
ATOM 4159 N N . PRO A 1 520 ? 10.846 -20.536 -61.148 1.00 68.44 520 PRO A N 1
ATOM 4160 C CA . PRO A 1 520 ? 11.802 -21.251 -61.977 1.00 68.44 520 PRO A CA 1
ATOM 4161 C C . PRO A 1 520 ? 12.064 -20.462 -63.271 1.00 68.44 520 PRO A C 1
ATOM 4163 O O . PRO A 1 520 ? 11.125 -19.874 -63.816 1.00 68.44 520 PRO A O 1
ATOM 4166 N N . PRO A 1 521 ? 13.321 -20.420 -63.748 1.00 64.94 521 PRO A N 1
ATOM 4167 C CA . PRO A 1 521 ? 13.656 -19.733 -64.986 1.00 64.94 521 PRO A CA 1
ATOM 4168 C C . PRO A 1 521 ? 12.933 -20.411 -66.156 1.00 64.94 521 PRO A C 1
ATOM 4170 O O . PRO A 1 521 ? 13.016 -21.630 -66.316 1.00 64.94 521 PRO A O 1
ATOM 4173 N N . SER A 1 522 ? 12.184 -19.601 -66.903 1.00 56.53 522 SER A N 1
ATOM 4174 C CA . SER A 1 522 ? 11.436 -19.953 -68.116 1.00 56.53 522 SER A CA 1
ATOM 4175 C C . SER A 1 522 ? 12.329 -20.145 -69.327 1.00 56.53 522 SER A C 1
ATOM 4177 O O . SER A 1 522 ? 13.254 -19.309 -69.470 1.00 56.53 522 SER A O 1
#

Secondary structure (DSSP, 8-state):
----HHHHHHHHHHHHHHHHHHHHHHHHHHHHHH-TT-HHHHHHHHHHHHHHHHHHHHHHHHHHHHHHHHHHHHHHHHHHHHHHHHHTT---S------------------------------------HHHHHHHHHHHHHHHHHHTT-TT-HHHHHHHHHHHHTTPPPHHHHHHHHHHHHHHHHHHHHHHTS--SS------------------------PPPP--------------PPPPSS--S----------B-TTT--B-S-EEEPTTT--EEETTT-SS-TTTTTTHHHHHHHHHHHHHHHHHHHHHHHHHHHHHHHHHHHHHHHHHHHHHHHHHHHHHHHHHHHHHHHHHHHHHHHHHHHHHHHHHHHHHHHHHHHHHHHHHHHHHHHHHHHHHHHHHHHHTTTT-----------SSTTTHHHHHHHHHHHHHHHHHHHHHHHHHHHHHHHHHHHHHHHHHHHHHHHHHHHHHHHHHHHHHHHHHHHHHHHHHHHHHHHHHHHHTSPPPP-

Sequence (522 aa):
MEISDSVRSDILNIQNQLKIAIQNHQHVFKEMKSDPNNVQMKKRLVGVENHIVLLGVKQKEIVGRLRKEINSKTTNRALAVRSVALSLGLNNNAVNIQNNNKTNNVVSQSMPVRPSSVASTSSSSTSESEESKRKKSDLEKVVEKCVNRVQNDPHEVAKLQFMGSLGLVTREALSEHVSEQQNKRVERKRRSTANHNQFVYGSSWEINIKRKKSCYLSSGVPTPPRRSLRVETPAAVENEPLRIPGLPASLTIERIKTQVCVVCRTPGSQLGVCATCSTEYHTSCAPDCPQCDGNMDTIAINLKEAQKEQLRKDKEAHKEQFINRNIQLRRDKELSRNIQLKKDKEAHKEQFLSRNVQLRRDKEAQKEQFLSRNVQLKRDKETQKEQFLSRNVQLRRHKEAQKEQISRNIQLKEDDETQKGQLCSRNIQLKEDDEAHKEQISRNIQLRKDKGAQKDQLLSENIQLNKDKENLQKQAAELNEAISAQETRNKCLLRTEEATRKKIQTICDFVSILKMAPLPPS

Foldseek 3Di:
DDDPVVLVVLLVVLVVQLVVLVVQLVVLVVVCVVPVPPPVSVVVNVVSVVVNVVSVVSNVVSVVVRVVRVVVVVVVVVVVVVVVCVVVVNPDPDDPPDDDDDDDDDDDDDDDDDDDDDDDDDDDDDDDDPVVVVVLVVLVVLLVVVLVVPVPDPVVSVVSVVCSVVVHDDPVSVVVVVVVVVVVVVVVVVVVVVPPDDPDDDDDPDDDDDDDDDDDDDDDDDDDDDDDDDDDDDDDDDDDDDDDPDDDDDDDPPPPPQQAAPQPRDRDPAWDADPPPRHTHHCVRDVDDPVVVVCPVVVVVVVVVVVVVVVVVVVVVVVVVVVVVVVVVVVVVVVVVVVVVVVVVVVVVVVVVVVVVVVVVVVVVVVVVVVVVVVVVVVVVVVVVVVVVVVVVVVVVVVVVVVVVVVVVVVVCVVDDDDDDDDPPDPPPVVVVVVVVVVVVVVVVVVVVVVVVVVVVVVVVVVVVVVVVVVVVVVVVVVVVVVVVVVVVVVVVVVVVVVVVVVVVVVVVVVVVVVPDDDPDD

pLDDT: mean 70.4, std 21.65, range [23.64, 96.81]